Protein AF-A0A803LHI6-F1 (afdb_monomer)

Secondary structure (DSSP, 8-state):
--SSSTHHHHHHHHHHHHHHHHT--SSTTSSTTTTTSS----------PEEEEEEETTEEEEEEES-GGG--HHHHHHHHHHHHHHTT----SSEEEEEEETTEEEE--SHHHHHHHHHHSTT-SEEEEEEEE-SS--HHHHHHHHHHTT----------S----PPPP--------PPPPPP------------HHHHHHHHHHTT-----SS-HHHHHHHHHHHHHTTSSSSSS--S-TTSS-EEEE-TT-HHHHHHHHHHHHTT---EEEE--GGGTGGGSHHHHHH-TT--S-EEEETTEEE--HHHHHHHHHHHHHHHSSSS---PPPHHHHHHHHHHHHS-HHHHHHHTS-HHHHHHHHHHHHHHHHHHHHH-TTSHHHHHHHHHHHHHHHHHTT-HHHHHHHHHHHHHHHHHHHHHHTT-SBTTBSS--HHHHHHHHHHHHHHHTT-HHHHTTTSHHHHHHHHHHHTSHHHIIIIIHHHSHHHHHHHHHHHHHHHHHHHHTT--

Foldseek 3Di:
DVVVVVVPVVVVVVVVVVCVVPVDPPDPPPPVVVVVPDPPPPDPPQQLWAWEWEDDPNDTDTDIHRDLLLDFPLVSVLVSVVRCVVVVHDAEPAKWKWFDAPNDTDTDQASVSSNVVCVRVVPHSYTYIYIDHDPDHRLSRVLSVCVVVVDDDDDPDPPDPDDPDDDDDDDDDDDDDDDDDDDDDDDPPPDDDCDPVNVVVVVVVVVDDDDDPPPPPVVVVVVVCVVVVPPPVPDDDPDDPAAFKEKEAALLDLLRLLLLLLCVVLVHDHHYHYADVLLVSLLPPVNCVLPLLSDDIWIDGGPDIDGPSVVSSQVSLVVSQVVPPDDHSPGDDPLLVVLLVLLVVQDCLLVLVLLDPPVSVVLSLSLNLLVLSVSLVVCVVSVSSSVVNNVVSVVSVVCNVDVVSNVVSVVSLQVSLVVQLVCLVPALESRHPDDDSSRSSVLSVQLSCVLSVNCVPRQVVRVSSVVSNVVVCVDPSCCVRHVVCSDDDNVVVVVVVSVVSSVVCVVVVPD

Solvent-accessible surface area (backbone atoms only — not comparable to full-atom values): 30444 Å² total; per-residue (Å²): 121,77,80,71,60,67,66,61,61,57,54,57,54,50,51,52,53,51,43,70,74,64,74,66,91,79,75,75,85,72,64,67,66,62,70,75,67,61,83,75,70,79,66,77,73,74,63,74,55,29,35,38,34,40,34,40,98,94,42,75,46,82,45,78,42,63,45,77,94,71,64,45,55,47,59,53,53,46,51,49,50,55,48,28,59,74,71,71,47,85,75,64,96,22,58,41,46,27,34,76,55,96,93,34,82,43,69,55,70,39,49,62,43,47,55,45,50,48,69,75,42,76,86,53,52,62,46,63,31,42,50,44,74,52,98,62,64,48,70,50,55,51,50,35,52,37,57,74,69,70,52,68,80,77,73,79,76,78,76,73,98,78,78,94,71,83,86,78,87,75,89,79,83,88,84,90,78,88,80,81,84,82,89,74,87,77,83,80,79,77,75,83,76,77,47,73,68,56,52,52,50,50,49,58,74,68,70,75,73,92,77,75,96,76,56,69,66,61,49,50,50,54,49,50,49,64,62,57,80,73,66,78,92,64,88,90,75,95,87,68,93,71,77,68,34,34,37,39,27,33,79,86,38,52,53,21,37,25,50,49,32,50,32,50,72,62,68,54,78,62,48,81,42,82,42,50,65,83,70,38,50,32,62,39,67,80,52,22,71,78,34,60,82,46,65,64,28,37,41,31,53,70,90,47,76,39,61,51,64,69,61,45,49,56,50,51,48,52,54,47,33,68,68,44,87,84,61,75,76,76,66,83,49,74,62,30,51,52,46,37,51,59,59,63,69,61,64,61,62,56,50,54,54,72,75,43,64,61,74,60,50,53,52,44,50,55,52,41,47,48,29,39,47,44,44,27,65,76,35,69,93,46,26,71,44,33,50,54,47,45,50,53,53,52,53,50,59,55,47,71,69,38,66,64,56,39,49,52,43,47,53,50,50,52,53,53,50,53,52,48,32,57,48,37,71,80,26,81,25,77,69,34,82,55,89,49,70,26,42,37,55,46,51,38,53,56,52,49,35,49,75,71,71,37,37,69,74,71,32,65,71,31,66,44,45,39,52,46,50,60,56,54,60,69,36,68,41,39,38,71,53,45,49,68,52,76,47,72,66,55,38,54,53,54,50,51,54,49,49,52,50,49,49,52,28,59,76,67,71,58,92

Radius of gyration: 29.28 Å; Cα contacts (8 Å, |Δi|>4): 489; chains: 1; bounding box: 85×75×70 Å

Mean predicted aligned error: 16.7 Å

pLDDT: mean 74.46, std 26.51, range [23.97, 98.81]

Structure (mmCIF, N/CA/C/O backbone):
data_AF-A0A803LHI6-F1
#
_entry.id   AF-A0A803LHI6-F1
#
loop_
_atom_site.group_PDB
_atom_site.id
_atom_site.type_symbol
_atom_site.label_atom_id
_atom_site.label_alt_id
_atom_site.label_comp_id
_atom_site.label_asym_id
_atom_site.label_entity_id
_atom_site.label_seq_id
_atom_site.pdbx_PDB_ins_code
_atom_site.Cartn_x
_atom_site.Cartn_y
_atom_site.Cartn_z
_atom_site.occupancy
_atom_site.B_iso_or_equiv
_atom_site.auth_seq_id
_atom_site.auth_comp_id
_atom_site.auth_asym_id
_atom_site.auth_atom_id
_atom_site.pdbx_PDB_model_num
ATOM 1 N N . MET A 1 1 ? 45.187 -36.053 -1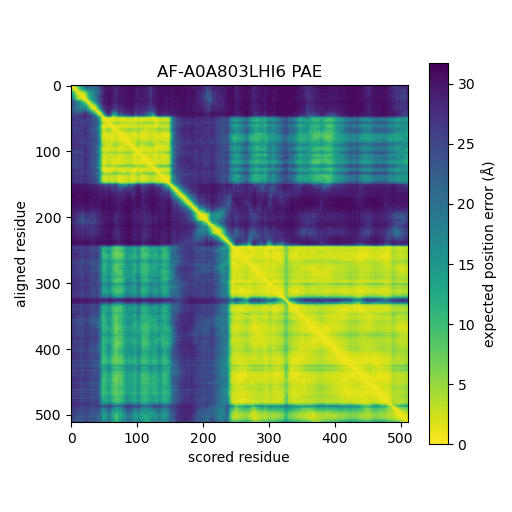5.911 1.00 39.62 1 MET A N 1
ATOM 2 C CA . MET A 1 1 ? 44.637 -35.302 -14.759 1.00 39.62 1 MET A CA 1
ATOM 3 C C . MET A 1 1 ? 43.227 -34.742 -14.982 1.00 39.62 1 MET A C 1
ATOM 5 O O . MET A 1 1 ? 42.543 -34.531 -13.998 1.00 39.62 1 MET A O 1
ATOM 9 N N . VAL A 1 2 ? 42.731 -34.606 -16.222 1.00 30.67 2 VAL A N 1
ATOM 10 C CA . VAL A 1 2 ? 41.298 -34.316 -16.493 1.00 30.67 2 VAL A CA 1
ATOM 11 C C . VAL A 1 2 ? 40.458 -35.594 -16.693 1.00 30.67 2 VAL A C 1
ATOM 13 O O . VAL A 1 2 ? 39.258 -35.588 -16.471 1.00 30.67 2 VAL A O 1
ATOM 16 N N . VAL A 1 3 ? 41.091 -36.744 -16.954 1.00 29.03 3 VAL A N 1
ATOM 17 C CA . VAL A 1 3 ? 40.412 -38.060 -17.019 1.00 29.03 3 VAL A CA 1
ATOM 18 C C . VAL A 1 3 ? 40.302 -38.750 -15.640 1.00 29.03 3 VAL A C 1
ATOM 20 O O . VAL A 1 3 ? 39.607 -39.743 -15.496 1.00 29.03 3 VAL A O 1
ATOM 23 N N . TRP A 1 4 ? 40.914 -38.192 -14.585 1.00 25.92 4 TRP A N 1
ATOM 24 C CA . TRP A 1 4 ? 40.839 -38.741 -13.215 1.00 25.92 4 TRP A CA 1
ATOM 25 C C . TRP A 1 4 ? 39.805 -38.028 -12.321 1.00 25.92 4 TRP A C 1
ATOM 27 O O . TRP A 1 4 ? 39.525 -38.489 -11.219 1.00 25.92 4 TRP A O 1
ATOM 37 N N . LEU A 1 5 ? 39.206 -36.923 -12.793 1.00 28.89 5 LEU A N 1
ATOM 38 C CA . LEU A 1 5 ? 38.162 -36.189 -12.062 1.00 28.89 5 LEU A CA 1
ATOM 39 C C . LEU A 1 5 ? 36.732 -36.598 -12.465 1.00 28.89 5 LEU A C 1
ATOM 41 O O . LEU A 1 5 ? 35.806 -36.403 -11.685 1.00 28.89 5 LEU A O 1
ATOM 45 N N . MET A 1 6 ? 36.543 -37.212 -13.640 1.00 28.36 6 MET A N 1
ATOM 46 C CA . MET A 1 6 ? 35.212 -37.613 -14.123 1.00 28.36 6 MET A CA 1
ATOM 47 C C . MET A 1 6 ? 34.702 -38.948 -13.558 1.00 28.36 6 MET A C 1
ATOM 49 O O . MET A 1 6 ? 33.508 -39.202 -13.624 1.00 28.36 6 MET A O 1
ATOM 53 N N . GLN A 1 7 ? 35.545 -39.764 -12.914 1.00 31.95 7 GLN A N 1
ATOM 54 C CA . GLN A 1 7 ? 35.117 -41.050 -12.336 1.00 31.95 7 GLN A CA 1
ATOM 55 C C . GLN A 1 7 ? 34.681 -40.996 -10.858 1.00 31.95 7 GLN A C 1
ATOM 57 O O . GLN A 1 7 ? 34.142 -41.977 -10.357 1.00 31.95 7 GLN A O 1
ATOM 62 N N . ARG A 1 8 ? 34.862 -39.877 -10.135 1.00 32.78 8 ARG A N 1
ATOM 63 C CA . ARG A 1 8 ? 34.423 -39.765 -8.720 1.00 32.78 8 ARG A CA 1
ATOM 64 C C . ARG A 1 8 ? 33.015 -39.194 -8.533 1.00 32.78 8 ARG A C 1
ATOM 66 O O . ARG A 1 8 ? 32.386 -39.461 -7.509 1.00 32.78 8 ARG A O 1
ATOM 73 N N . VAL A 1 9 ? 32.500 -38.449 -9.511 1.00 37.66 9 VAL A N 1
ATOM 74 C CA . VAL A 1 9 ? 31.160 -37.844 -9.416 1.00 37.66 9 VAL A CA 1
ATOM 75 C C . VAL A 1 9 ? 30.061 -38.885 -9.670 1.00 37.66 9 VAL A C 1
ATOM 77 O O . VAL A 1 9 ? 29.064 -38.893 -8.956 1.00 37.66 9 VAL A O 1
ATOM 80 N N . GLU A 1 10 ? 30.270 -39.842 -10.580 1.00 41.34 10 GLU A N 1
ATOM 81 C CA . GLU A 1 10 ? 29.257 -40.870 -10.884 1.00 41.34 10 GLU A CA 1
ATOM 82 C C . GLU A 1 10 ? 29.115 -41.941 -9.789 1.00 41.34 10 GLU A C 1
ATOM 84 O O . GLU A 1 10 ? 28.004 -42.381 -9.497 1.00 41.34 10 GLU A O 1
ATOM 89 N N . VAL A 1 11 ? 30.200 -42.307 -9.097 1.00 39.16 11 VAL A N 1
ATOM 90 C CA . VAL A 1 11 ? 30.155 -43.311 -8.011 1.00 39.16 11 VAL A CA 1
ATOM 91 C C . VAL A 1 11 ? 29.426 -42.776 -6.770 1.00 39.16 11 VAL A C 1
ATOM 93 O O . VAL A 1 11 ? 28.745 -43.528 -6.075 1.00 39.16 11 VAL A O 1
ATOM 96 N N . SER A 1 12 ? 29.500 -41.465 -6.527 1.00 40.72 12 SER A N 1
ATOM 97 C CA . SER A 1 12 ? 28.831 -40.809 -5.395 1.00 40.72 12 SER A CA 1
ATOM 98 C C . SER A 1 12 ? 27.310 -40.764 -5.580 1.00 40.72 12 SER A C 1
ATOM 100 O O . SER A 1 12 ? 26.561 -40.959 -4.627 1.00 40.72 12 SER A O 1
ATOM 102 N N . VAL A 1 13 ? 26.845 -40.574 -6.819 1.00 43.62 13 VAL A N 1
ATOM 103 C CA . VAL A 1 13 ? 25.414 -40.582 -7.159 1.00 43.62 13 VAL A CA 1
ATOM 104 C C . VAL A 1 13 ? 24.866 -42.014 -7.155 1.00 43.62 13 VAL A C 1
ATOM 106 O O . VAL A 1 13 ? 23.782 -42.248 -6.630 1.00 43.62 13 VAL A O 1
ATOM 109 N N . LEU A 1 14 ? 25.635 -42.996 -7.636 1.00 41.25 14 LEU A N 1
ATOM 110 C CA . LEU A 1 14 ? 25.228 -44.407 -7.626 1.00 41.25 14 LEU A CA 1
ATOM 111 C C . LEU A 1 14 ? 25.141 -45.008 -6.212 1.00 41.25 14 LEU A C 1
ATOM 113 O O . LEU A 1 14 ? 24.247 -45.809 -5.952 1.00 41.25 14 LEU A O 1
ATOM 117 N N . LEU A 1 15 ? 26.000 -44.592 -5.275 1.00 39.81 15 LEU A N 1
ATOM 118 C CA . LEU A 1 15 ? 25.918 -45.022 -3.871 1.00 39.81 15 LEU A CA 1
ATOM 119 C C . LEU A 1 15 ? 24.692 -44.449 -3.145 1.00 39.81 15 LEU A C 1
ATOM 121 O O . LEU A 1 15 ? 24.098 -45.143 -2.322 1.00 39.81 15 LEU A O 1
ATOM 125 N N . VAL A 1 16 ? 24.269 -43.226 -3.485 1.00 42.50 16 VAL A N 1
ATOM 126 C CA . VAL A 1 16 ? 23.025 -42.630 -2.966 1.00 42.50 16 VAL A CA 1
ATOM 127 C C . VAL A 1 16 ? 21.804 -43.376 -3.512 1.00 42.50 16 VAL A C 1
ATOM 129 O O . VAL A 1 16 ? 20.888 -43.679 -2.752 1.00 42.50 16 VAL A O 1
ATOM 132 N N . TRP A 1 17 ? 21.820 -43.773 -4.787 1.00 40.22 17 TRP A N 1
ATOM 133 C CA . TRP A 1 17 ? 20.760 -44.600 -5.377 1.00 40.22 17 TRP A CA 1
ATOM 134 C C . TRP A 1 17 ? 20.717 -46.025 -4.804 1.00 40.22 17 TRP A C 1
ATOM 136 O O . TRP A 1 17 ? 19.634 -46.554 -4.567 1.00 40.22 17 TRP A O 1
ATOM 146 N N . TRP A 1 18 ? 21.870 -46.633 -4.505 1.00 38.69 18 TRP A N 1
ATOM 147 C CA . TRP A 1 18 ? 21.933 -47.952 -3.863 1.00 38.69 18 TRP A CA 1
ATOM 148 C C . TRP A 1 18 ? 21.460 -47.920 -2.398 1.00 38.69 18 TRP A C 1
ATOM 150 O O . TRP A 1 18 ? 20.760 -48.833 -1.960 1.00 38.69 18 TRP A O 1
ATOM 160 N N . ALA A 1 19 ? 21.766 -46.852 -1.650 1.00 37.97 19 ALA A N 1
ATOM 161 C CA . ALA A 1 19 ? 21.324 -46.678 -0.263 1.00 37.97 19 ALA A CA 1
ATOM 162 C C . ALA A 1 19 ? 19.814 -46.393 -0.143 1.00 37.97 19 ALA A C 1
ATOM 164 O O . ALA A 1 19 ? 19.163 -46.915 0.762 1.00 37.97 19 ALA A O 1
ATOM 165 N N . VAL A 1 20 ? 19.241 -45.626 -1.080 1.00 46.03 20 VAL A N 1
ATOM 166 C CA . VAL A 1 20 ? 17.788 -45.377 -1.149 1.00 46.03 20 VAL A CA 1
ATOM 167 C C . VAL A 1 20 ? 17.028 -46.641 -1.574 1.00 46.03 20 VAL A C 1
ATOM 169 O O . VAL A 1 20 ? 15.947 -46.901 -1.060 1.00 46.03 20 VAL A O 1
ATOM 172 N N . ALA A 1 21 ? 17.612 -47.480 -2.436 1.00 37.84 21 ALA A N 1
ATOM 173 C CA . ALA A 1 21 ? 16.981 -48.720 -2.895 1.00 37.84 21 ALA A CA 1
ATOM 174 C C . ALA A 1 21 ? 17.047 -49.892 -1.892 1.00 37.84 21 ALA A C 1
ATOM 176 O O . ALA A 1 21 ? 16.302 -50.856 -2.049 1.00 37.84 21 ALA A O 1
ATOM 177 N N . THR A 1 22 ? 17.926 -49.851 -0.880 1.00 41.53 22 THR A N 1
ATOM 178 C CA . THR A 1 22 ? 18.160 -50.996 0.032 1.00 41.53 22 THR A CA 1
ATOM 179 C C . THR A 1 22 ? 17.766 -50.756 1.491 1.00 41.53 22 THR A C 1
ATOM 181 O O . THR A 1 22 ? 17.814 -51.693 2.284 1.00 41.53 22 THR A O 1
ATOM 184 N N . GLY A 1 23 ? 17.331 -49.547 1.863 1.00 39.09 23 GLY A N 1
ATOM 185 C CA . GLY A 1 23 ? 16.733 -49.292 3.180 1.00 39.09 23 GLY A CA 1
ATOM 186 C C . GLY A 1 23 ? 17.676 -49.496 4.375 1.00 39.09 23 GLY A C 1
ATOM 187 O O . GLY A 1 23 ? 17.216 -49.794 5.475 1.00 39.09 23 GLY A O 1
ATOM 188 N N . VAL A 1 24 ? 18.993 -49.339 4.195 1.00 37.25 24 VAL A N 1
ATOM 189 C CA . VAL A 1 24 ? 19.981 -49.475 5.281 1.00 37.25 24 VAL A CA 1
ATOM 190 C C . VAL A 1 24 ? 20.412 -48.088 5.774 1.00 37.25 24 VAL A C 1
ATOM 192 O O . VAL A 1 24 ? 21.355 -47.481 5.273 1.00 37.25 24 VAL A O 1
ATOM 195 N N . TRP A 1 25 ? 19.710 -47.573 6.785 1.00 41.06 25 TRP A N 1
ATOM 196 C CA . TRP A 1 25 ? 19.851 -46.209 7.327 1.00 41.06 25 TRP A CA 1
ATOM 197 C C . TRP A 1 25 ? 20.933 -46.071 8.419 1.00 41.06 25 TRP A C 1
ATOM 199 O O . TRP A 1 25 ? 20.755 -45.352 9.400 1.00 41.06 25 TRP A O 1
ATOM 209 N N . ALA A 1 26 ? 22.052 -46.793 8.299 1.00 36.25 26 ALA A N 1
ATOM 210 C CA . ALA A 1 26 ? 23.031 -46.891 9.387 1.00 36.25 26 ALA A CA 1
ATOM 211 C C . ALA A 1 26 ? 24.500 -46.899 8.931 1.00 36.25 26 ALA A C 1
ATOM 213 O O . ALA A 1 26 ? 25.269 -47.718 9.412 1.00 36.25 26 ALA A O 1
ATOM 214 N N . VAL A 1 27 ? 24.915 -45.989 8.036 1.00 39.59 27 VAL A N 1
ATOM 215 C CA . VAL A 1 27 ? 26.350 -45.622 7.866 1.00 39.59 27 VAL A CA 1
ATOM 216 C C . VAL A 1 27 ? 26.572 -44.118 7.562 1.00 39.59 27 VAL A C 1
ATOM 218 O O . VAL A 1 27 ? 27.699 -43.635 7.581 1.00 39.59 27 VAL A O 1
ATOM 221 N N . ALA A 1 28 ? 25.534 -43.300 7.354 1.00 31.38 28 ALA A N 1
ATOM 222 C CA . ALA A 1 28 ? 25.706 -41.925 6.854 1.00 31.38 28 ALA A CA 1
ATOM 223 C C . ALA A 1 28 ? 25.790 -40.807 7.921 1.00 31.38 28 ALA A C 1
ATOM 225 O O . ALA A 1 28 ? 25.551 -39.647 7.600 1.00 31.38 28 ALA A O 1
ATOM 226 N N . THR A 1 29 ? 26.167 -41.093 9.172 1.00 40.56 29 THR A N 1
ATOM 227 C CA . THR A 1 29 ? 26.456 -40.033 10.170 1.00 40.56 29 THR A CA 1
ATOM 228 C C . THR A 1 29 ? 27.917 -39.560 10.171 1.00 40.56 29 THR A C 1
ATOM 230 O O . THR A 1 29 ? 28.268 -38.675 10.944 1.00 40.56 29 THR A O 1
ATOM 233 N N . GLY A 1 30 ? 28.767 -40.075 9.275 1.00 36.16 30 GLY A N 1
ATOM 234 C CA . GLY A 1 30 ? 30.182 -39.681 9.179 1.00 36.16 30 GLY A CA 1
ATOM 235 C C . GLY A 1 30 ? 30.541 -38.675 8.078 1.00 36.16 30 GLY A C 1
ATOM 236 O O . GLY A 1 30 ? 31.597 -38.067 8.158 1.00 36.16 30 GLY A O 1
ATOM 237 N N . VAL A 1 31 ? 29.691 -38.470 7.062 1.00 33.03 31 VAL A N 1
ATOM 238 C CA . VAL A 1 31 ? 30.043 -37.653 5.870 1.00 33.03 31 VAL A CA 1
ATOM 239 C C . VAL A 1 31 ? 29.298 -36.306 5.823 1.00 33.03 31 VAL A C 1
ATOM 241 O O . VAL A 1 31 ? 29.710 -35.384 5.126 1.00 33.03 31 VAL A O 1
ATOM 244 N N . CYS A 1 32 ? 28.259 -36.118 6.646 1.00 31.75 32 CYS A N 1
ATOM 245 C CA . CYS A 1 32 ? 27.565 -34.827 6.783 1.00 31.75 32 CYS A CA 1
ATOM 246 C C . CYS A 1 32 ? 28.287 -33.806 7.682 1.00 31.75 32 CYS A C 1
ATOM 248 O O . CYS A 1 32 ? 27.874 -32.649 7.722 1.00 31.75 32 CYS A O 1
ATOM 250 N N . ALA A 1 33 ? 29.355 -34.193 8.386 1.00 32.00 33 ALA A N 1
ATOM 251 C CA . ALA A 1 33 ? 30.109 -33.278 9.246 1.00 32.00 33 ALA A CA 1
ATOM 252 C C . ALA A 1 33 ? 31.208 -32.496 8.495 1.00 32.00 33 ALA A C 1
ATOM 254 O O . ALA A 1 33 ? 31.538 -31.385 8.906 1.00 32.00 33 ALA A O 1
ATOM 255 N N . ASP A 1 34 ? 31.702 -33.011 7.363 1.00 30.20 34 ASP A N 1
ATOM 256 C CA . 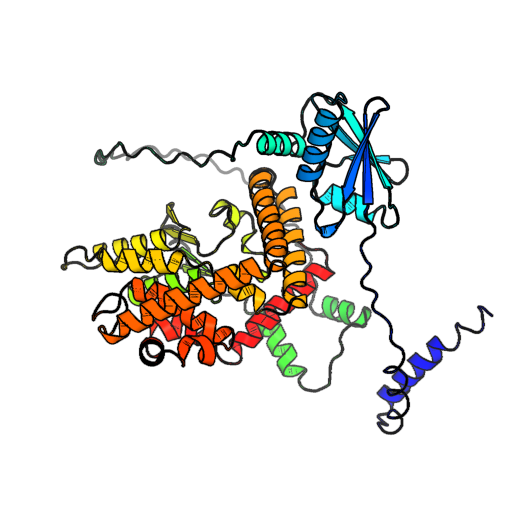ASP A 1 34 ? 32.763 -32.351 6.586 1.00 30.20 34 ASP A CA 1
ATOM 257 C C . ASP A 1 34 ? 32.224 -31.412 5.489 1.00 30.20 34 ASP A C 1
ATOM 259 O O . ASP A 1 34 ? 32.892 -30.450 5.122 1.00 30.20 34 ASP A O 1
ATOM 263 N N . LEU A 1 35 ? 30.965 -31.571 5.056 1.00 32.56 35 LEU A N 1
ATOM 264 C CA . LEU A 1 35 ? 30.288 -30.618 4.152 1.00 32.56 35 LEU A CA 1
ATOM 265 C C . LEU A 1 35 ? 29.699 -29.385 4.865 1.00 32.56 35 LEU A C 1
ATOM 267 O O . LEU A 1 35 ? 29.277 -28.437 4.208 1.00 32.56 35 LEU A O 1
ATOM 271 N N . LEU A 1 36 ? 29.699 -29.367 6.202 1.00 34.16 36 LEU A N 1
ATOM 272 C CA . LEU A 1 36 ? 29.339 -28.197 7.016 1.00 34.16 36 LEU A CA 1
ATOM 273 C C . LEU A 1 36 ? 30.567 -27.405 7.500 1.00 34.16 36 LEU A C 1
ATOM 275 O O . LEU A 1 36 ? 30.417 -26.454 8.269 1.00 34.16 36 LEU A O 1
ATOM 279 N N . ARG A 1 37 ? 31.779 -27.768 7.047 1.00 33.47 37 ARG A N 1
ATOM 280 C CA . ARG A 1 37 ? 33.037 -27.106 7.434 1.00 33.47 37 ARG A CA 1
ATOM 281 C C . ARG A 1 37 ? 33.848 -26.508 6.289 1.00 33.47 37 ARG A C 1
ATOM 283 O O . ARG A 1 37 ? 34.867 -25.876 6.554 1.00 33.47 37 ARG A O 1
ATOM 290 N N . GLU A 1 38 ? 33.364 -26.596 5.057 1.00 30.41 38 GLU A N 1
ATOM 291 C CA . GLU A 1 38 ? 33.841 -25.747 3.971 1.00 30.41 38 GLU A CA 1
ATOM 292 C C . GLU A 1 38 ? 32.860 -24.595 3.794 1.00 30.41 38 GLU A C 1
ATOM 294 O O . GLU A 1 38 ? 31.761 -24.739 3.259 1.00 30.41 38 GLU A O 1
ATOM 299 N N . GLY A 1 39 ? 33.259 -23.432 4.307 1.00 35.25 39 GLY A N 1
ATOM 300 C CA . GLY A 1 39 ? 32.617 -22.171 3.995 1.00 35.25 39 GLY A CA 1
ATOM 301 C C . GLY A 1 39 ? 32.686 -21.930 2.494 1.00 35.25 39 GLY A C 1
ATOM 302 O O . GLY A 1 39 ? 33.618 -21.300 2.004 1.00 35.25 39 GLY A O 1
ATOM 303 N N . VAL A 1 40 ? 31.664 -22.382 1.771 1.00 26.67 40 VAL A N 1
ATOM 304 C CA . VAL A 1 40 ? 31.282 -21.729 0.529 1.00 26.67 40 VAL A CA 1
ATOM 305 C C . VAL A 1 40 ? 30.725 -20.388 0.965 1.00 26.67 40 VAL A C 1
ATOM 307 O O . VAL A 1 40 ? 29.556 -20.245 1.328 1.00 26.67 40 VAL A O 1
ATOM 310 N N . SER A 1 41 ? 31.611 -19.398 0.988 1.00 26.30 41 SER A N 1
ATOM 311 C CA . SER A 1 41 ? 31.221 -18.018 0.800 1.00 26.30 41 SER A CA 1
ATOM 312 C C . SER A 1 41 ? 30.324 -17.993 -0.434 1.00 26.30 41 SER A C 1
ATOM 314 O O . SER A 1 41 ? 30.782 -18.028 -1.574 1.00 26.30 41 SER A O 1
ATOM 316 N N . VAL A 1 42 ? 29.009 -17.952 -0.216 1.00 30.66 42 VAL A N 1
ATOM 317 C CA . VAL A 1 42 ? 28.106 -17.377 -1.204 1.00 30.66 42 VAL A CA 1
ATOM 318 C C . VAL A 1 42 ? 28.505 -15.915 -1.221 1.00 30.66 42 VAL A C 1
ATOM 320 O O . VAL A 1 42 ? 28.028 -15.110 -0.423 1.00 30.66 42 VAL A O 1
ATOM 323 N N . GLY A 1 43 ? 29.517 -15.625 -2.038 1.00 24.02 43 GLY A N 1
ATOM 324 C CA . GLY A 1 43 ? 29.983 -14.286 -2.282 1.00 24.02 43 GLY A CA 1
ATOM 325 C C . GLY A 1 43 ? 28.761 -13.478 -2.658 1.00 24.02 43 GLY A C 1
ATOM 326 O O . GLY A 1 43 ? 28.100 -13.750 -3.660 1.00 24.02 43 GLY A O 1
ATOM 327 N N . VAL A 1 44 ? 28.451 -12.495 -1.823 1.00 29.73 44 VAL A N 1
ATOM 328 C CA . VAL A 1 44 ? 27.802 -11.284 -2.286 1.00 29.73 44 VAL A CA 1
ATOM 329 C C . VAL A 1 44 ? 28.665 -10.822 -3.454 1.00 29.73 44 VAL A C 1
ATOM 331 O O . VAL A 1 44 ? 29.769 -10.321 -3.248 1.00 29.73 44 VAL A O 1
ATOM 334 N N . VAL A 1 45 ? 28.227 -11.091 -4.685 1.00 30.33 45 VAL A N 1
ATOM 335 C CA . VAL A 1 45 ? 28.827 -10.458 -5.852 1.00 30.33 45 VAL A CA 1
ATOM 336 C C . VAL A 1 45 ? 28.478 -8.989 -5.680 1.00 30.33 45 VAL A C 1
ATOM 338 O O . VAL A 1 45 ? 27.340 -8.585 -5.912 1.00 30.33 45 VAL A O 1
ATOM 341 N N . MET A 1 46 ? 29.429 -8.210 -5.162 1.00 29.88 46 MET A N 1
ATOM 342 C CA . MET A 1 46 ? 29.425 -6.765 -5.336 1.00 29.88 46 MET A CA 1
ATOM 343 C C . MET A 1 46 ? 29.268 -6.544 -6.838 1.00 29.88 46 MET A C 1
ATOM 345 O O . MET A 1 46 ? 30.126 -6.980 -7.604 1.00 29.88 46 MET A O 1
ATOM 349 N N . GLY A 1 47 ? 28.120 -6.008 -7.256 1.00 44.69 47 GLY A N 1
ATOM 350 C CA . GLY A 1 47 ? 27.819 -5.797 -8.665 1.00 44.69 47 GLY A CA 1
ATOM 351 C C . GLY A 1 47 ? 28.922 -4.950 -9.285 1.00 44.69 47 GLY A C 1
ATOM 352 O O . GLY A 1 47 ? 29.175 -3.836 -8.839 1.00 44.69 47 GLY A O 1
ATOM 353 N N . ASP A 1 48 ? 29.621 -5.499 -10.273 1.00 60.25 48 ASP A N 1
ATOM 354 C CA . ASP A 1 48 ? 30.523 -4.711 -11.098 1.00 60.25 48 ASP A CA 1
ATOM 355 C C . ASP A 1 48 ? 29.673 -3.687 -11.864 1.00 60.25 48 ASP A C 1
ATOM 357 O O . ASP A 1 48 ? 28.837 -4.069 -12.684 1.00 60.25 48 ASP A O 1
ATOM 361 N N . ASN A 1 49 ? 29.877 -2.396 -11.594 1.00 81.38 49 ASN A N 1
ATOM 362 C CA . ASN A 1 49 ? 29.202 -1.311 -12.307 1.00 81.38 49 ASN A CA 1
ATOM 363 C C . ASN A 1 49 ? 29.368 -1.482 -13.828 1.00 81.38 49 ASN A C 1
ATOM 365 O O . ASN A 1 49 ? 30.496 -1.595 -14.322 1.00 81.38 49 ASN A O 1
ATOM 369 N N . ILE A 1 50 ? 28.263 -1.444 -14.577 1.00 91.69 50 ILE A N 1
ATOM 370 C CA . ILE A 1 50 ? 28.283 -1.474 -16.044 1.00 91.69 50 ILE A CA 1
ATOM 371 C C . ILE A 1 50 ? 28.296 -0.045 -16.577 1.00 91.69 50 ILE A C 1
ATOM 373 O O . ILE A 1 50 ? 27.465 0.780 -16.208 1.00 91.69 50 ILE A O 1
ATOM 377 N N . LYS A 1 51 ? 29.215 0.254 -17.491 1.00 93.94 51 LYS A N 1
ATOM 378 C CA . LYS A 1 51 ? 29.260 1.527 -18.214 1.00 93.94 51 LYS A CA 1
ATOM 379 C C . LYS A 1 51 ? 28.520 1.403 -19.541 1.00 93.94 51 LYS A C 1
ATOM 381 O O . LYS A 1 51 ? 28.882 0.585 -20.383 1.00 93.94 51 LYS A O 1
ATOM 386 N N . LEU A 1 52 ? 27.501 2.227 -19.738 1.00 96.75 52 LEU A N 1
ATOM 387 C CA . LEU A 1 52 ? 26.827 2.406 -21.017 1.00 96.75 52 LEU A CA 1
ATOM 388 C C . LEU A 1 52 ? 27.429 3.625 -21.720 1.00 96.75 52 LEU A C 1
ATOM 390 O O . LEU A 1 52 ? 27.346 4.740 -21.207 1.00 96.75 52 LEU A O 1
ATOM 394 N N . GLN A 1 53 ? 28.051 3.405 -22.875 1.00 96.69 53 GLN A N 1
ATOM 395 C CA . GLN A 1 53 ? 28.697 4.441 -23.680 1.00 96.69 53 GLN A CA 1
ATOM 396 C C . GLN A 1 53 ? 27.772 4.855 -24.824 1.00 96.69 53 GLN A C 1
ATOM 398 O O . GLN A 1 53 ? 27.682 4.155 -25.833 1.00 96.69 53 GLN A O 1
ATOM 403 N N . PHE A 1 54 ? 27.062 5.970 -24.660 1.00 97.50 54 PHE A N 1
ATOM 404 C CA . PHE A 1 54 ? 26.175 6.521 -25.683 1.00 97.50 54 PHE A CA 1
ATOM 405 C C . PHE A 1 54 ? 26.988 7.304 -26.714 1.00 97.50 54 PHE A C 1
ATOM 407 O O . PHE A 1 54 ? 27.544 8.350 -26.387 1.00 97.50 54 PHE A O 1
ATOM 414 N N . GLN A 1 55 ? 27.045 6.806 -27.948 1.00 95.69 55 GLN A N 1
ATOM 415 C CA . GLN A 1 55 ? 27.890 7.351 -29.010 1.00 95.69 55 GLN A CA 1
ATOM 416 C C . GLN A 1 55 ? 27.063 8.129 -30.035 1.00 95.69 55 GLN A C 1
ATOM 418 O O . GLN A 1 55 ? 26.176 7.559 -30.674 1.00 95.69 55 GLN A O 1
ATOM 423 N N . TYR A 1 56 ? 27.387 9.406 -30.237 1.00 94.75 56 TYR A N 1
ATOM 424 C CA . TYR A 1 56 ? 26.788 10.263 -31.264 1.00 94.75 56 TYR A CA 1
ATOM 425 C C . TYR A 1 56 ? 27.849 11.163 -31.901 1.00 94.75 56 TYR A C 1
ATOM 427 O O . TYR A 1 56 ? 28.584 11.844 -31.195 1.00 94.75 56 TYR A O 1
ATOM 435 N N . LEU A 1 57 ? 27.948 11.167 -33.237 1.00 89.19 57 LEU A N 1
ATOM 436 C CA . LEU A 1 57 ? 28.901 11.997 -34.001 1.00 89.19 57 LEU A CA 1
ATOM 437 C C . LEU A 1 57 ? 30.355 11.956 -33.468 1.00 89.19 57 LEU A C 1
ATOM 439 O O . LEU A 1 57 ? 31.056 12.965 -33.441 1.00 89.19 57 LEU A O 1
ATOM 443 N N . GLY A 1 58 ? 30.815 10.778 -33.030 1.00 86.38 58 GLY A N 1
ATOM 444 C CA . GLY A 1 58 ? 32.169 10.587 -32.489 1.00 86.38 58 GLY A CA 1
ATOM 445 C C . GLY A 1 58 ? 32.384 11.147 -31.076 1.00 86.38 58 GLY A C 1
ATOM 446 O O . GLY A 1 58 ? 33.526 11.251 -30.632 1.00 86.38 58 GLY A O 1
ATOM 447 N N . LYS A 1 59 ? 31.309 11.524 -30.378 1.00 91.62 59 LYS A N 1
ATOM 448 C CA . LYS A 1 59 ? 31.296 11.880 -28.957 1.00 91.62 59 LYS A CA 1
ATOM 449 C C . LYS A 1 59 ? 30.640 10.764 -28.156 1.00 91.62 59 LYS A C 1
ATOM 451 O O . LYS A 1 59 ? 29.610 10.235 -28.573 1.00 91.62 59 LYS A O 1
ATOM 456 N N . ASP A 1 60 ? 31.214 10.479 -26.993 1.00 93.00 60 ASP A N 1
ATOM 457 C CA . ASP A 1 60 ? 30.729 9.455 -26.075 1.00 93.00 60 ASP A CA 1
ATOM 458 C C . ASP A 1 60 ? 30.219 10.110 -24.788 1.00 93.00 60 ASP A C 1
ATOM 460 O O . ASP A 1 60 ? 30.893 10.961 -24.204 1.00 93.00 60 ASP A O 1
ATOM 464 N N . VAL A 1 61 ? 29.039 9.693 -24.336 1.00 96.12 61 VAL A N 1
ATOM 465 C CA . VAL A 1 61 ? 28.472 10.050 -23.031 1.00 96.12 61 VAL A CA 1
ATOM 466 C C . VAL A 1 61 ? 28.352 8.784 -22.194 1.00 96.12 61 VAL A C 1
ATOM 468 O O . VAL A 1 61 ? 27.645 7.846 -22.567 1.00 96.12 61 VAL A O 1
ATOM 471 N N . THR A 1 62 ? 29.029 8.751 -21.045 1.00 95.94 62 THR A N 1
ATOM 472 C CA . THR A 1 62 ? 29.030 7.580 -20.161 1.00 95.94 62 THR A CA 1
ATOM 473 C C . THR A 1 62 ? 27.925 7.662 -19.107 1.00 95.94 62 THR A C 1
ATOM 475 O O . THR A 1 62 ? 27.918 8.547 -18.246 1.00 95.94 62 THR A O 1
ATOM 478 N N . VAL A 1 63 ? 27.040 6.670 -19.098 1.00 94.94 63 VAL A N 1
ATOM 479 C CA . VAL A 1 63 ? 26.050 6.420 -18.039 1.00 94.94 63 VAL A CA 1
ATOM 480 C C . VAL A 1 63 ? 26.460 5.170 -17.262 1.00 94.94 63 VAL A C 1
ATOM 482 O O . VAL A 1 63 ? 26.897 4.189 -17.860 1.00 94.94 63 VAL A O 1
ATOM 485 N N . VAL A 1 64 ? 26.378 5.202 -15.930 1.00 92.94 64 VAL A N 1
ATOM 486 C CA . VAL A 1 64 ? 26.840 4.097 -15.076 1.00 92.94 64 VAL A CA 1
ATOM 487 C C . VAL A 1 64 ? 25.637 3.394 -14.466 1.00 92.94 64 VAL A C 1
ATOM 489 O O . VAL A 1 64 ? 24.832 4.014 -13.785 1.00 92.94 64 VAL A O 1
ATOM 492 N N . VAL A 1 65 ? 25.538 2.090 -14.697 1.00 90.00 65 VAL A N 1
ATOM 493 C CA . VAL A 1 65 ? 24.507 1.216 -14.143 1.00 90.00 65 VAL A CA 1
ATOM 494 C C . VAL A 1 65 ? 25.115 0.424 -12.994 1.00 90.00 65 VAL A C 1
ATOM 496 O O . VAL A 1 65 ? 25.894 -0.503 -13.211 1.00 90.00 65 VAL A O 1
ATOM 499 N N . GLU A 1 66 ? 24.762 0.806 -11.770 1.00 83.56 66 GLU A N 1
ATOM 500 C CA . GLU A 1 66 ? 25.230 0.140 -10.546 1.00 83.56 66 GLU A CA 1
ATOM 501 C C . GLU A 1 66 ? 24.484 -1.175 -10.282 1.00 83.56 66 GLU A C 1
ATOM 503 O O . GLU A 1 66 ? 25.066 -2.157 -9.827 1.00 83.56 66 GLU A O 1
ATOM 508 N N . ASP A 1 67 ? 23.188 -1.212 -10.601 1.00 80.62 67 ASP A N 1
ATOM 509 C CA . ASP A 1 67 ? 22.331 -2.381 -10.418 1.00 80.62 67 ASP A CA 1
ATOM 510 C C . ASP A 1 67 ? 21.496 -2.613 -11.682 1.00 80.62 67 ASP A C 1
ATOM 512 O O . ASP A 1 67 ? 20.567 -1.863 -11.991 1.00 80.62 67 ASP A O 1
ATOM 516 N N . ILE A 1 68 ? 21.828 -3.679 -12.414 1.00 80.69 68 ILE A N 1
ATOM 517 C CA . ILE A 1 68 ? 21.133 -4.088 -13.643 1.00 80.69 68 ILE A CA 1
ATOM 518 C C . ILE A 1 68 ? 19.646 -4.327 -13.382 1.00 80.69 68 ILE A C 1
ATOM 520 O O . ILE A 1 68 ? 18.817 -3.978 -14.217 1.00 80.69 68 ILE A O 1
ATOM 524 N N . ASP A 1 69 ? 19.285 -4.896 -12.227 1.00 67.44 69 ASP A N 1
ATOM 525 C CA . ASP A 1 69 ? 17.880 -5.142 -11.901 1.00 67.44 69 ASP A CA 1
ATOM 526 C C . ASP A 1 69 ? 17.122 -3.826 -11.635 1.00 67.44 69 ASP A C 1
ATOM 528 O O . ASP A 1 69 ? 15.888 -3.848 -11.572 1.00 67.44 69 ASP A O 1
ATOM 532 N N . LYS A 1 70 ? 17.832 -2.704 -11.434 1.00 72.69 70 LYS A N 1
ATOM 533 C CA . LYS A 1 70 ? 17.261 -1.360 -11.251 1.00 72.69 70 LYS A CA 1
ATOM 534 C C . LYS A 1 70 ? 17.301 -0.486 -12.499 1.00 72.69 70 LYS A C 1
ATOM 536 O O . LYS A 1 70 ? 16.666 0.565 -12.513 1.00 72.69 70 LYS A O 1
ATOM 541 N N . ALA A 1 71 ? 18.018 -0.912 -13.535 1.00 82.88 71 ALA A N 1
ATOM 542 C CA . ALA A 1 71 ? 18.160 -0.153 -14.763 1.00 82.88 71 ALA A CA 1
ATOM 543 C C . ALA A 1 71 ? 16.808 0.004 -15.477 1.00 82.88 71 ALA A C 1
ATOM 545 O O . ALA A 1 71 ? 16.077 -0.967 -15.681 1.00 82.88 71 ALA A O 1
ATOM 546 N N . ASN A 1 72 ? 16.498 1.232 -15.884 1.00 84.25 72 ASN A N 1
ATOM 547 C CA . ASN A 1 72 ? 15.306 1.577 -16.648 1.00 84.25 72 ASN A CA 1
ATOM 548 C C . ASN A 1 72 ? 15.712 2.424 -17.860 1.00 84.25 72 ASN A C 1
ATOM 550 O O . ASN A 1 72 ? 16.456 3.390 -17.729 1.00 84.25 72 ASN A O 1
ATOM 554 N N . LEU A 1 73 ? 15.229 2.068 -19.049 1.00 89.25 73 LEU A N 1
ATOM 555 C CA . LEU A 1 73 ? 15.635 2.684 -20.309 1.00 89.25 73 LEU A CA 1
ATOM 556 C C . LEU A 1 73 ? 15.250 4.165 -20.378 1.00 89.25 73 LEU A C 1
ATOM 558 O O . LEU A 1 73 ? 16.038 4.962 -20.876 1.00 89.25 73 LEU A O 1
ATOM 562 N N . ILE A 1 74 ? 14.075 4.540 -19.865 1.00 87.88 74 ILE A N 1
ATOM 563 C CA . ILE A 1 74 ? 13.636 5.939 -19.811 1.00 87.88 74 ILE A CA 1
ATOM 564 C C . ILE A 1 74 ? 14.600 6.757 -18.951 1.00 87.88 74 ILE A C 1
ATOM 566 O O . ILE A 1 74 ? 15.060 7.800 -19.411 1.00 87.88 74 ILE A O 1
ATOM 570 N N . ASP A 1 75 ? 14.933 6.275 -17.750 1.00 86.62 75 ASP A N 1
ATOM 571 C CA . ASP A 1 75 ? 15.841 6.974 -16.833 1.00 86.62 75 ASP A CA 1
ATOM 572 C C . ASP A 1 75 ? 17.264 7.063 -17.415 1.00 86.62 75 ASP A C 1
ATOM 574 O O . ASP A 1 75 ? 17.885 8.119 -17.349 1.00 86.62 75 ASP A O 1
ATOM 578 N N . LEU A 1 76 ? 17.753 6.009 -18.082 1.00 92.88 76 LEU A N 1
ATOM 579 C CA . LEU A 1 76 ? 19.059 6.025 -18.756 1.00 92.88 76 LEU A CA 1
ATOM 580 C C . LEU A 1 76 ? 19.109 7.026 -19.920 1.00 92.88 76 LEU A C 1
ATOM 582 O O . LEU A 1 76 ? 20.133 7.676 -20.125 1.00 92.88 76 LEU A O 1
ATOM 586 N N . ILE A 1 77 ? 18.017 7.161 -20.681 1.00 94.62 77 ILE A N 1
ATOM 587 C CA . ILE A 1 77 ? 17.896 8.161 -21.753 1.00 94.62 77 ILE A CA 1
ATOM 588 C C . ILE A 1 77 ? 17.883 9.579 -21.167 1.00 94.62 77 ILE A C 1
ATOM 590 O O . ILE A 1 77 ? 18.544 10.467 -21.706 1.00 94.62 77 ILE A O 1
ATOM 594 N N . ILE A 1 78 ? 17.156 9.791 -20.065 1.00 91.31 78 ILE A N 1
ATOM 595 C CA . ILE A 1 78 ? 17.122 11.079 -19.359 1.00 91.31 78 ILE A CA 1
ATOM 596 C C . ILE A 1 78 ? 18.520 11.430 -18.838 1.00 91.31 78 ILE A C 1
ATOM 598 O O . ILE A 1 78 ? 19.017 12.516 -19.126 1.00 91.31 78 ILE A O 1
ATOM 602 N N . GLU A 1 79 ? 19.200 10.499 -18.164 1.00 93.44 79 GLU A N 1
ATOM 603 C CA . GLU A 1 79 ? 20.556 10.710 -17.649 1.00 93.44 79 GLU A CA 1
ATOM 604 C C . GLU A 1 79 ? 21.558 10.999 -18.777 1.00 93.44 79 GLU A C 1
ATOM 606 O O . GLU A 1 79 ? 22.412 11.881 -18.642 1.00 93.44 79 GLU A O 1
ATOM 611 N N . TYR A 1 80 ? 21.440 10.297 -19.910 1.00 95.81 80 TYR A N 1
ATOM 612 C CA . TYR A 1 80 ? 22.215 10.578 -21.118 1.00 95.81 80 TYR A CA 1
ATOM 613 C C . TYR A 1 80 ? 22.027 12.028 -21.583 1.00 95.81 80 TYR A C 1
ATOM 615 O O . TYR A 1 80 ? 23.019 12.724 -21.796 1.00 95.81 80 TYR A O 1
ATOM 623 N N . TRP A 1 81 ? 20.787 12.508 -21.707 1.00 95.12 81 TRP A N 1
ATOM 624 C CA . TRP A 1 81 ? 20.517 13.883 -22.136 1.00 95.12 81 TRP A CA 1
ATOM 625 C C . TRP A 1 81 ? 21.000 14.927 -21.129 1.00 95.12 81 TRP A C 1
ATOM 627 O O . TRP A 1 81 ? 21.591 15.928 -21.530 1.00 95.12 81 TRP A O 1
ATOM 637 N N . GLU A 1 82 ? 20.806 14.698 -19.831 1.00 93.38 82 GLU A N 1
ATOM 638 C CA . GLU A 1 82 ? 21.298 15.597 -18.784 1.00 93.38 82 GLU A CA 1
ATOM 639 C C . GLU A 1 82 ? 22.828 15.689 -18.786 1.00 93.38 82 GLU A C 1
ATOM 641 O O . GLU A 1 82 ? 23.395 16.769 -18.615 1.00 93.38 82 GLU A O 1
ATOM 646 N N . LYS A 1 83 ? 23.526 14.565 -18.990 1.00 95.31 83 LYS A N 1
ATOM 647 C CA . LYS A 1 83 ? 24.988 14.542 -19.140 1.00 95.31 83 LYS A CA 1
ATOM 648 C C . LYS A 1 83 ? 25.438 15.219 -20.428 1.00 95.31 83 LYS A C 1
ATOM 650 O O . LYS A 1 83 ? 26.287 16.098 -20.364 1.00 95.31 83 LYS A O 1
ATOM 655 N N . ALA A 1 84 ? 24.819 14.897 -21.562 1.00 93.94 84 ALA A N 1
ATOM 656 C CA . ALA A 1 84 ? 25.134 15.532 -22.838 1.00 93.94 84 ALA A CA 1
ATOM 657 C C . ALA A 1 84 ? 24.952 17.057 -22.770 1.00 93.94 84 ALA A C 1
ATOM 659 O O . ALA A 1 84 ? 25.822 17.801 -23.214 1.00 93.94 84 ALA A O 1
ATOM 660 N N . SER A 1 85 ? 23.872 17.531 -22.139 1.00 92.75 85 SER A N 1
ATOM 661 C CA . SER A 1 85 ? 23.634 18.960 -21.929 1.00 92.75 85 SER A CA 1
ATOM 662 C C . SER A 1 85 ? 24.675 19.599 -21.009 1.00 92.75 85 SER A C 1
ATOM 664 O O . SER A 1 85 ? 25.099 20.719 -21.283 1.00 92.75 85 SER A O 1
ATOM 666 N N . ARG A 1 86 ? 25.085 18.922 -19.926 1.00 93.50 86 ARG A N 1
ATOM 667 C CA . ARG A 1 86 ? 26.148 19.410 -19.028 1.00 93.50 86 ARG A CA 1
ATOM 668 C C . ARG A 1 86 ? 27.496 19.517 -19.734 1.00 93.50 86 ARG A C 1
ATOM 670 O O . ARG A 1 86 ? 28.209 20.493 -19.521 1.00 93.50 86 ARG A O 1
ATOM 677 N N . ASP A 1 87 ? 27.802 18.555 -20.595 1.00 93.00 87 ASP A N 1
ATOM 678 C CA . ASP A 1 87 ? 29.071 18.470 -21.322 1.00 93.00 87 ASP A CA 1
ATOM 679 C C . ASP A 1 87 ? 29.046 19.243 -22.655 1.00 93.00 87 ASP A C 1
ATOM 681 O O . ASP A 1 87 ? 30.012 19.208 -23.420 1.00 93.00 87 ASP A O 1
ATOM 685 N N . ASN A 1 88 ? 27.950 19.961 -22.936 1.00 92.25 88 ASN A N 1
ATOM 686 C CA . ASN A 1 88 ? 27.721 20.721 -24.166 1.00 92.25 88 ASN A CA 1
ATOM 687 C C . ASN A 1 88 ? 27.910 19.870 -25.442 1.00 92.25 88 ASN A C 1
ATOM 689 O O . ASN A 1 88 ? 28.472 20.320 -26.445 1.00 92.25 88 ASN A O 1
ATOM 693 N N . ILE A 1 89 ? 27.463 18.613 -25.379 1.00 92.19 89 ILE A N 1
ATOM 694 C CA . ILE A 1 89 ? 27.461 17.646 -26.477 1.00 92.19 89 ILE A CA 1
ATOM 695 C C . ILE A 1 89 ? 26.117 17.743 -27.203 1.00 92.19 89 ILE A C 1
ATOM 697 O O . ILE A 1 89 ? 25.052 17.630 -26.596 1.00 92.19 89 ILE A O 1
ATOM 701 N N . GLU A 1 90 ? 26.169 17.937 -28.520 1.00 91.44 90 GLU A N 1
ATOM 702 C CA . GLU A 1 90 ? 24.978 17.960 -29.369 1.00 91.44 90 GLU A CA 1
ATOM 703 C C . GLU A 1 90 ? 24.275 16.597 -29.351 1.00 91.44 90 GLU A C 1
ATOM 705 O O . GLU A 1 90 ? 24.921 15.550 -29.386 1.00 91.44 90 GLU A O 1
ATOM 710 N N . THR A 1 91 ? 22.943 16.603 -29.312 1.00 91.69 91 THR A N 1
ATOM 711 C CA . THR A 1 91 ? 22.123 15.385 -29.371 1.00 91.69 91 THR A CA 1
ATOM 712 C C . THR A 1 91 ? 21.095 15.515 -30.493 1.00 91.69 91 THR A C 1
ATOM 714 O O . THR A 1 91 ? 20.649 16.629 -30.779 1.00 91.69 91 THR A O 1
ATOM 717 N N . PRO A 1 92 ? 20.723 14.415 -31.172 1.00 93.38 92 PRO A N 1
ATOM 718 C CA . PRO A 1 92 ? 19.772 14.486 -32.274 1.00 93.38 92 PRO A CA 1
ATOM 719 C C . PRO A 1 92 ? 18.364 14.823 -31.767 1.00 93.38 92 PRO A C 1
ATOM 721 O O . PRO A 1 92 ? 17.966 14.417 -30.673 1.00 93.38 92 PRO A O 1
ATOM 724 N N . GLU A 1 93 ? 17.580 15.514 -32.598 1.00 89.12 93 GLU A N 1
ATOM 725 C CA . GLU A 1 93 ? 16.192 15.885 -32.284 1.00 89.12 93 GLU A CA 1
ATOM 726 C C . GLU A 1 93 ? 15.294 14.653 -32.079 1.00 89.12 93 GLU A C 1
ATOM 728 O O . GLU A 1 93 ? 14.471 14.624 -31.164 1.00 89.12 93 GLU A O 1
ATOM 733 N N . HIS A 1 94 ? 15.512 13.601 -32.869 1.00 93.25 94 HIS A N 1
ATOM 734 C CA . HIS A 1 94 ? 14.746 12.355 -32.829 1.00 93.25 94 HIS A CA 1
ATOM 735 C C . HIS A 1 94 ? 15.671 11.136 -32.670 1.00 93.25 94 HIS A C 1
ATOM 737 O O . HIS A 1 94 ? 15.967 10.450 -33.656 1.00 93.25 94 HIS A O 1
ATOM 743 N N . PRO A 1 95 ? 16.181 10.866 -31.452 1.00 95.62 95 PRO A N 1
ATOM 744 C CA . PRO A 1 95 ? 17.180 9.828 -31.228 1.00 95.62 95 PRO A CA 1
ATOM 745 C C . PRO A 1 95 ? 16.633 8.406 -31.389 1.00 95.62 95 PRO A C 1
ATOM 747 O O . PRO A 1 95 ? 15.513 8.089 -30.984 1.00 95.62 95 PRO A O 1
ATOM 750 N N . THR A 1 96 ? 17.493 7.505 -31.866 1.00 95.62 96 THR A N 1
ATOM 751 C CA . THR A 1 96 ? 17.329 6.049 -31.699 1.00 95.62 96 THR A CA 1
ATOM 752 C C . THR A 1 96 ? 18.501 5.457 -30.949 1.00 95.62 96 THR A C 1
ATOM 754 O O . THR A 1 96 ? 19.635 5.817 -31.242 1.00 95.62 96 THR A O 1
ATOM 757 N N . PHE A 1 97 ? 18.250 4.480 -30.085 1.00 97.38 97 PHE A N 1
ATOM 758 C CA . PHE A 1 97 ? 19.282 3.823 -29.288 1.00 97.38 97 PHE A CA 1
ATOM 759 C C . PHE A 1 97 ? 19.443 2.374 -29.743 1.00 97.38 97 PHE A C 1
ATOM 761 O O . PHE A 1 97 ? 18.472 1.616 -29.744 1.00 97.38 97 PHE A O 1
ATOM 768 N N . ASN A 1 98 ? 20.649 1.983 -30.159 1.00 96.75 98 ASN A N 1
ATOM 769 C CA . ASN A 1 98 ? 20.918 0.637 -30.668 1.00 96.75 98 ASN A CA 1
ATOM 770 C C . ASN A 1 98 ? 22.216 0.072 -30.090 1.00 96.75 98 ASN A C 1
ATOM 772 O O . ASN A 1 98 ? 23.216 0.775 -30.019 1.00 96.75 98 ASN A O 1
ATOM 776 N N . TYR A 1 99 ? 22.244 -1.217 -29.768 1.00 96.31 99 TYR A N 1
ATOM 777 C CA . TYR A 1 99 ? 23.481 -1.930 -29.432 1.00 96.31 99 TYR A CA 1
ATOM 778 C C . TYR A 1 99 ? 23.779 -3.003 -30.480 1.00 96.31 99 TYR A C 1
ATOM 780 O O . TYR A 1 99 ? 22.919 -3.352 -31.291 1.00 96.31 99 TYR A O 1
ATOM 788 N N . VAL A 1 100 ? 25.004 -3.528 -30.486 1.00 92.88 100 VAL A N 1
ATOM 789 C CA . VAL A 1 100 ? 25.397 -4.598 -31.409 1.00 92.88 100 VAL A CA 1
ATOM 790 C C . VAL A 1 100 ? 25.401 -5.936 -30.682 1.00 92.88 100 VAL A C 1
ATOM 792 O O . VAL A 1 100 ? 26.108 -6.117 -29.693 1.00 92.88 100 VAL A O 1
ATOM 795 N N . PHE A 1 101 ? 24.662 -6.907 -31.215 1.00 92.62 101 PHE A N 1
ATOM 796 C CA . PHE A 1 101 ? 24.708 -8.295 -30.767 1.00 92.62 101 PHE A CA 1
ATOM 797 C C . PHE A 1 101 ? 24.718 -9.236 -31.963 1.00 92.62 101 PHE A C 1
ATOM 799 O O . PHE A 1 101 ? 23.906 -9.100 -32.876 1.00 92.62 101 PHE A O 1
ATOM 806 N N . LYS A 1 102 ? 25.661 -10.187 -31.977 1.00 90.88 102 LYS A N 1
ATOM 807 C CA . LYS A 1 102 ? 25.861 -11.129 -33.095 1.00 90.88 102 LYS A CA 1
ATOM 808 C C . LYS A 1 102 ? 25.895 -10.423 -34.464 1.00 90.88 102 LYS A C 1
ATOM 810 O O . LYS A 1 102 ? 25.217 -10.839 -35.399 1.00 90.88 102 LYS A O 1
ATOM 815 N N . MET A 1 103 ? 26.665 -9.332 -34.549 1.00 89.94 103 MET A N 1
ATOM 816 C CA . MET A 1 103 ? 26.829 -8.493 -35.750 1.00 89.94 103 MET A CA 1
ATOM 817 C C . MET A 1 103 ? 25.536 -7.841 -36.275 1.00 89.94 103 MET A C 1
ATOM 819 O O . MET A 1 103 ? 25.482 -7.421 -37.428 1.00 89.94 103 MET A O 1
ATOM 823 N N . LYS A 1 104 ? 24.490 -7.739 -35.448 1.00 90.62 104 LYS A N 1
ATOM 824 C CA . LYS A 1 104 ? 23.245 -7.041 -35.781 1.00 90.62 104 LYS A CA 1
ATOM 825 C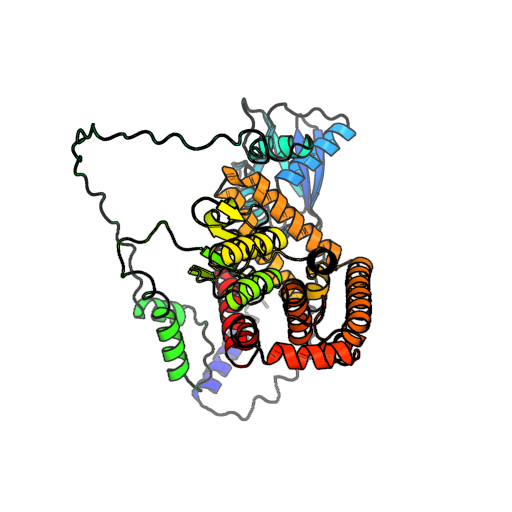 C . LYS A 1 104 ? 23.038 -5.860 -34.849 1.00 90.62 104 LYS A C 1
ATOM 827 O O . LYS A 1 104 ? 23.287 -5.974 -33.649 1.00 90.62 104 LYS A O 1
ATOM 832 N N . HIS A 1 105 ? 22.540 -4.759 -35.402 1.00 90.50 105 HIS A N 1
ATOM 833 C CA . HIS A 1 105 ? 22.003 -3.665 -34.605 1.00 90.50 105 HIS A CA 1
ATOM 834 C C . HIS A 1 105 ? 20.666 -4.104 -34.005 1.00 90.50 105 HIS A C 1
ATOM 836 O O . HIS A 1 105 ? 19.778 -4.566 -34.723 1.00 90.50 105 HIS A O 1
ATOM 842 N N . VAL A 1 106 ? 20.545 -3.987 -32.689 1.00 95.06 106 VAL A N 1
ATOM 843 C CA . VAL A 1 106 ? 19.331 -4.282 -31.932 1.00 95.06 106 VAL A CA 1
ATOM 844 C C . VAL A 1 106 ? 18.877 -2.992 -31.266 1.00 95.06 106 VAL A C 1
ATOM 846 O O . VAL A 1 106 ? 19.640 -2.376 -30.520 1.00 95.06 106 VAL A O 1
ATOM 849 N N . SER A 1 107 ? 17.646 -2.576 -31.554 1.00 94.50 107 SER A N 1
ATOM 850 C CA . SER A 1 107 ? 17.074 -1.342 -31.019 1.00 94.50 107 SER A CA 1
ATOM 851 C C . SER A 1 107 ? 16.604 -1.515 -29.578 1.00 94.50 107 SER A C 1
ATOM 853 O O . SER A 1 107 ? 16.021 -2.537 -29.220 1.00 94.50 107 SER A O 1
ATOM 855 N N . LEU A 1 108 ? 16.833 -0.488 -28.767 1.00 94.12 108 LEU A N 1
ATOM 856 C CA . LEU A 1 108 ? 16.321 -0.371 -27.408 1.00 94.12 108 LEU A CA 1
ATOM 857 C C . LEU A 1 108 ? 15.043 0.470 -27.454 1.00 94.12 108 LEU A C 1
ATOM 859 O O . LEU A 1 108 ? 15.105 1.694 -27.560 1.00 94.12 108 LEU A O 1
ATOM 863 N N . LEU A 1 109 ? 13.884 -0.193 -27.429 1.00 87.50 109 LEU A N 1
ATOM 864 C CA . LEU A 1 109 ? 12.569 0.462 -27.486 1.00 87.50 109 LEU A CA 1
ATOM 865 C C . LEU A 1 109 ? 11.789 0.333 -26.173 1.00 87.50 109 LEU A C 1
ATOM 867 O O . LEU A 1 109 ? 10.799 1.034 -25.977 1.00 87.50 109 LEU A O 1
ATOM 871 N N . SER A 1 110 ? 12.224 -0.563 -25.289 1.00 81.25 110 SER A N 1
ATOM 872 C CA . SER A 1 110 ? 11.580 -0.877 -24.018 1.00 81.25 110 SER A CA 1
ATOM 873 C C . SER A 1 110 ? 12.592 -1.380 -22.985 1.00 81.25 110 SER A C 1
ATOM 875 O O . SER A 1 110 ? 13.693 -1.820 -23.327 1.00 81.25 110 SER A O 1
ATOM 877 N N . ASP A 1 111 ? 12.187 -1.406 -21.716 1.00 77.31 111 ASP A N 1
ATOM 878 C CA . ASP A 1 111 ? 12.956 -2.052 -20.644 1.00 77.31 111 ASP A CA 1
ATOM 879 C C . ASP A 1 111 ? 13.155 -3.555 -20.893 1.00 77.31 111 ASP A C 1
ATOM 881 O O . ASP A 1 111 ? 14.159 -4.127 -20.479 1.00 77.31 111 ASP A O 1
ATOM 885 N N . VAL A 1 112 ? 12.241 -4.214 -21.613 1.00 74.94 112 VAL A N 1
ATOM 886 C CA . VAL A 1 112 ? 12.425 -5.616 -22.017 1.00 74.94 112 VAL A CA 1
ATOM 887 C C . VAL A 1 112 ? 13.623 -5.754 -22.959 1.00 74.94 112 VAL A C 1
ATOM 889 O O . VAL A 1 112 ? 14.402 -6.699 -22.820 1.00 74.94 112 VAL A O 1
ATOM 892 N N . ASP A 1 113 ? 13.809 -4.817 -23.890 1.00 87.06 113 ASP A N 1
ATOM 893 C CA . ASP A 1 113 ? 14.965 -4.814 -24.796 1.00 87.06 113 ASP A CA 1
ATOM 894 C C . ASP A 1 113 ? 16.265 -4.506 -24.048 1.00 87.06 113 ASP A C 1
ATOM 896 O O . ASP A 1 113 ? 17.290 -5.136 -24.316 1.00 87.06 113 ASP A O 1
ATOM 900 N N . LEU A 1 114 ? 16.205 -3.612 -23.057 1.00 88.69 114 LEU A N 1
ATOM 901 C CA . LEU A 1 114 ? 17.317 -3.313 -22.155 1.00 88.69 114 LEU A CA 1
ATOM 902 C C . LEU A 1 114 ? 17.730 -4.550 -21.335 1.00 88.69 114 LEU A C 1
ATOM 904 O O . LEU A 1 114 ? 18.903 -4.918 -21.306 1.00 88.69 114 LEU A O 1
ATOM 908 N N . MET A 1 115 ? 16.776 -5.265 -20.735 1.00 82.38 115 MET A N 1
ATOM 909 C CA . MET A 1 115 ? 17.070 -6.491 -19.981 1.00 82.38 115 MET A CA 1
ATOM 910 C C . MET A 1 115 ? 17.587 -7.618 -20.883 1.00 82.38 115 MET A C 1
ATOM 912 O O . MET A 1 115 ? 18.474 -8.382 -20.485 1.00 82.38 115 MET A O 1
ATOM 916 N N . LYS A 1 116 ? 17.090 -7.710 -22.125 1.00 84.56 116 LYS A N 1
ATOM 917 C CA . LYS A 1 116 ? 17.651 -8.612 -23.142 1.00 84.56 116 LYS A CA 1
ATOM 918 C C . LYS A 1 116 ? 19.081 -8.227 -23.505 1.00 84.56 116 LYS A C 1
ATOM 920 O O . LYS A 1 116 ? 19.899 -9.126 -23.646 1.00 84.56 116 LYS A O 1
ATOM 925 N N . MET A 1 117 ? 19.400 -6.938 -23.630 1.00 93.75 117 MET A N 1
ATOM 926 C CA . MET A 1 117 ? 20.766 -6.468 -23.884 1.00 93.75 117 MET A CA 1
ATOM 927 C C . MET A 1 117 ? 21.726 -6.954 -22.797 1.00 93.75 117 MET A C 1
ATOM 929 O O . MET A 1 117 ? 22.734 -7.575 -23.128 1.00 93.75 117 MET A O 1
ATOM 933 N N . PHE A 1 118 ? 21.388 -6.758 -21.520 1.00 89.62 118 PHE A N 1
ATOM 934 C CA . PHE A 1 118 ? 22.212 -7.248 -20.410 1.00 89.62 118 PHE A CA 1
ATOM 935 C C . PHE A 1 118 ? 22.336 -8.776 -20.402 1.00 89.62 118 PHE A C 1
ATOM 937 O O . PHE A 1 118 ? 23.427 -9.308 -20.221 1.00 89.62 118 PHE A O 1
ATOM 944 N N . SER A 1 119 ? 21.245 -9.493 -20.684 1.00 83.38 119 SER A N 1
ATOM 945 C CA . SER A 1 119 ? 21.256 -10.964 -20.767 1.00 83.38 119 SER A CA 1
ATOM 946 C C . SER A 1 119 ? 22.079 -11.489 -21.951 1.00 83.38 119 SER A C 1
ATOM 948 O O . SER A 1 119 ? 22.689 -12.551 -21.864 1.00 83.38 119 SER A O 1
ATOM 950 N N . ASN A 1 120 ? 22.101 -10.750 -23.061 1.00 88.81 120 ASN A N 1
ATOM 951 C CA . ASN A 1 120 ? 22.885 -11.060 -24.254 1.00 88.81 120 ASN A CA 1
ATOM 952 C C . ASN A 1 120 ? 24.381 -10.760 -24.065 1.00 88.81 120 ASN A C 1
ATOM 954 O O . ASN A 1 120 ? 25.209 -11.317 -24.786 1.00 88.81 120 ASN A O 1
ATOM 958 N N . LEU A 1 121 ? 24.729 -9.880 -23.121 1.00 88.75 121 LEU A N 1
ATOM 959 C CA . LEU A 1 121 ? 26.084 -9.384 -22.876 1.00 88.75 121 LEU A CA 1
ATOM 960 C C . LEU A 1 121 ? 26.488 -9.511 -21.386 1.00 88.75 121 LEU A C 1
ATOM 962 O O . LEU A 1 121 ? 26.933 -8.525 -20.799 1.00 88.75 121 LEU A O 1
ATOM 966 N N . PRO A 1 122 ? 26.380 -10.700 -20.758 1.00 81.00 122 PRO A N 1
ATOM 967 C CA . PRO A 1 122 ? 26.454 -10.849 -19.299 1.00 81.00 122 PRO A CA 1
ATOM 968 C C . PRO A 1 122 ? 27.834 -10.539 -18.693 1.00 81.00 122 PRO A C 1
ATOM 970 O O . PRO A 1 122 ? 27.925 -10.202 -17.520 1.00 81.00 122 PRO A O 1
ATOM 973 N N . GLU A 1 123 ? 28.910 -10.632 -19.480 1.00 82.50 123 GLU A N 1
ATOM 974 C CA . GLU A 1 123 ? 30.293 -10.392 -19.028 1.00 82.50 123 GLU A CA 1
ATOM 975 C C . GLU A 1 123 ? 30.816 -8.991 -19.398 1.00 82.50 123 GLU A C 1
ATOM 977 O O . GLU A 1 123 ? 31.979 -8.657 -19.156 1.00 82.50 123 GLU A O 1
ATOM 982 N N . LYS A 1 124 ? 29.991 -8.155 -20.039 1.00 85.31 124 LYS A N 1
ATOM 983 C CA . LYS A 1 124 ? 30.421 -6.836 -20.511 1.00 85.31 124 LYS A CA 1
ATOM 984 C C . LYS A 1 124 ? 30.282 -5.793 -19.405 1.00 85.31 124 LYS A C 1
ATOM 986 O O . LYS A 1 124 ? 29.182 -5.359 -19.088 1.00 85.31 124 LYS A O 1
ATOM 991 N N . LYS A 1 125 ? 31.425 -5.317 -18.899 1.00 88.94 125 LYS A N 1
ATOM 992 C CA . LYS A 1 125 ? 31.504 -4.140 -18.009 1.00 88.94 125 LYS A CA 1
ATOM 993 C C . LYS A 1 125 ? 31.309 -2.812 -18.744 1.00 88.94 125 LYS A C 1
ATOM 995 O O . LYS A 1 125 ? 31.070 -1.788 -18.115 1.00 88.94 125 LYS A O 1
ATOM 1000 N N . GLU A 1 126 ? 31.417 -2.826 -20.069 1.00 93.25 126 GLU A N 1
ATOM 1001 C CA . GLU A 1 126 ? 31.234 -1.661 -20.927 1.00 93.25 126 GLU A CA 1
ATOM 1002 C C . GLU A 1 126 ? 30.447 -2.063 -22.179 1.00 93.25 126 GLU A C 1
ATOM 1004 O O . GLU A 1 126 ? 30.802 -3.029 -22.865 1.00 93.25 126 GLU A O 1
ATOM 1009 N N . ILE A 1 127 ? 29.348 -1.353 -22.441 1.00 95.38 127 ILE A N 1
ATOM 1010 C CA . ILE A 1 127 ? 28.423 -1.611 -23.547 1.00 95.38 127 ILE A CA 1
ATOM 1011 C C . ILE A 1 127 ? 28.230 -0.314 -24.329 1.00 95.38 127 ILE A C 1
ATOM 1013 O O . ILE A 1 127 ? 27.845 0.710 -23.770 1.00 95.38 127 ILE A O 1
ATOM 1017 N N . TYR A 1 128 ? 28.461 -0.372 -25.638 1.00 95.69 128 TYR A N 1
ATOM 1018 C CA . TYR A 1 128 ? 28.277 0.766 -26.533 1.00 95.69 128 TYR A CA 1
ATOM 1019 C C . TYR A 1 128 ? 26.840 0.832 -27.052 1.00 95.69 128 TYR A C 1
ATOM 1021 O O . TYR A 1 128 ? 26.317 -0.146 -27.597 1.00 95.69 128 TYR A O 1
ATOM 1029 N N . ILE A 1 129 ? 26.228 2.004 -26.900 1.00 97.25 129 ILE A N 1
ATOM 1030 C CA . ILE A 1 129 ? 24.897 2.340 -27.392 1.00 97.25 129 ILE A CA 1
ATOM 1031 C C . ILE A 1 129 ? 25.059 3.392 -28.485 1.00 97.25 129 ILE A C 1
ATOM 1033 O O . ILE A 1 129 ? 25.393 4.543 -28.232 1.00 97.25 129 ILE A O 1
ATOM 1037 N N . TRP A 1 130 ? 24.793 2.996 -29.719 1.00 96.12 130 TRP A N 1
ATOM 1038 C CA . TRP A 1 130 ? 24.807 3.870 -30.880 1.00 96.12 130 TRP A CA 1
ATOM 1039 C C . TRP A 1 130 ? 23.549 4.729 -30.895 1.00 96.12 130 TRP A C 1
ATOM 1041 O O . TRP A 1 130 ? 22.433 4.202 -30.992 1.00 96.12 130 TRP A O 1
ATOM 1051 N N . VAL A 1 131 ? 23.741 6.045 -30.826 1.00 96.25 131 VAL A N 1
ATOM 1052 C CA . VAL A 1 131 ? 22.673 7.033 -30.943 1.00 96.25 131 VAL A CA 1
ATOM 1053 C C . VAL A 1 131 ? 22.560 7.444 -32.411 1.00 96.25 131 VAL A C 1
ATOM 1055 O O . VAL A 1 131 ? 23.485 7.995 -33.000 1.00 96.25 131 VAL A O 1
ATOM 1058 N N . GLY A 1 132 ? 21.426 7.117 -33.023 1.00 92.88 132 GLY A N 1
ATOM 1059 C CA . GLY A 1 132 ? 21.077 7.479 -34.400 1.00 92.88 132 GLY A CA 1
ATOM 1060 C C . GLY A 1 132 ? 19.994 8.553 -34.457 1.00 92.88 132 GLY A C 1
ATOM 1061 O O . GLY A 1 132 ? 19.537 9.026 -33.420 1.00 92.88 132 GLY A O 1
ATOM 1062 N N . THR A 1 133 ? 19.553 8.899 -35.667 1.00 91.44 133 THR A N 1
ATOM 1063 C CA . THR A 1 133 ? 18.450 9.842 -35.907 1.00 91.44 133 THR A CA 1
ATOM 1064 C C . THR A 1 133 ? 17.374 9.214 -36.793 1.00 91.44 133 THR A C 1
ATOM 1066 O O . THR A 1 133 ? 17.688 8.456 -37.714 1.00 91.44 133 THR A O 1
ATOM 1069 N N . VAL A 1 134 ? 16.106 9.515 -36.515 1.00 91.81 134 VAL A N 1
ATOM 1070 C CA . VAL A 1 134 ? 14.935 9.090 -37.304 1.00 91.81 134 VAL A CA 1
ATOM 1071 C C . VAL A 1 134 ? 13.977 10.257 -37.531 1.00 91.81 134 VAL A C 1
ATOM 1073 O O . VAL A 1 134 ? 14.114 11.309 -36.932 1.00 91.81 134 VAL A O 1
ATOM 1076 N N . GLY A 1 135 ? 12.971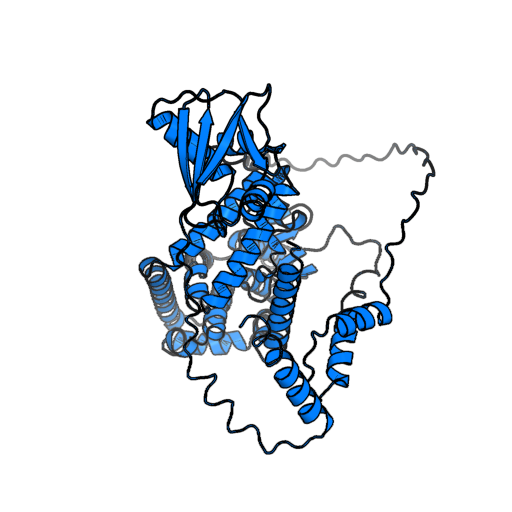 10.096 -38.391 1.00 87.56 135 GLY A N 1
ATOM 1077 C CA . GLY A 1 135 ? 12.005 11.172 -38.663 1.00 87.56 135 GLY A CA 1
ATOM 1078 C C . GLY A 1 135 ? 10.952 11.402 -37.570 1.00 87.56 135 GLY A C 1
ATOM 1079 O O . GLY A 1 135 ? 10.171 12.340 -37.681 1.00 87.56 135 GLY A O 1
ATOM 1080 N N . LYS A 1 136 ? 10.857 10.525 -36.561 1.00 89.88 136 LYS A N 1
ATOM 1081 C CA . LYS A 1 136 ? 9.850 10.620 -35.496 1.00 89.88 136 LYS A CA 1
ATOM 1082 C C . LYS A 1 136 ? 10.303 9.895 -34.233 1.00 89.88 136 LYS A C 1
ATOM 1084 O O . LYS A 1 136 ? 10.764 8.758 -34.315 1.00 89.88 136 LYS A O 1
ATOM 1089 N N . ASP A 1 137 ? 10.062 10.512 -33.078 1.00 90.06 137 ASP A N 1
ATOM 1090 C CA . ASP A 1 137 ? 10.324 9.905 -31.772 1.00 90.06 137 ASP A CA 1
ATOM 1091 C C . ASP A 1 137 ? 9.585 8.573 -31.595 1.00 90.06 137 ASP A C 1
ATOM 1093 O O . ASP A 1 137 ? 8.374 8.463 -31.831 1.00 90.06 137 ASP A O 1
ATOM 1097 N N . SER A 1 138 ? 10.317 7.575 -31.100 1.00 87.81 138 SER A N 1
ATOM 1098 C CA . SER A 1 138 ? 9.732 6.350 -30.558 1.00 87.81 138 SER A CA 1
ATOM 1099 C C . SER A 1 138 ? 8.936 6.648 -29.279 1.00 87.81 138 SER A C 1
ATOM 1101 O O . SER A 1 138 ? 9.098 7.698 -28.655 1.00 87.81 138 SER A O 1
ATOM 1103 N N . LYS A 1 139 ? 8.073 5.715 -28.858 1.00 83.75 139 LYS A N 1
ATOM 1104 C CA . LYS A 1 139 ? 7.246 5.893 -27.654 1.00 83.75 139 LYS A CA 1
ATOM 1105 C C . LYS A 1 139 ? 8.093 6.133 -26.396 1.00 83.75 139 LYS A C 1
ATOM 1107 O O . LYS A 1 139 ? 7.795 7.057 -25.651 1.00 83.75 139 LYS A O 1
ATOM 1112 N N . VAL A 1 140 ? 9.190 5.388 -26.224 1.00 84.56 140 VAL A N 1
ATOM 1113 C CA . VAL A 1 140 ? 10.108 5.563 -25.084 1.00 84.56 140 VAL A CA 1
ATOM 1114 C C . VAL A 1 140 ? 10.741 6.959 -25.056 1.00 84.56 140 VAL A C 1
ATOM 1116 O O . VAL A 1 140 ? 10.809 7.570 -23.998 1.00 84.56 140 VAL A O 1
ATOM 1119 N N . VAL A 1 141 ? 11.107 7.519 -26.216 1.00 90.44 141 VAL A N 1
ATOM 1120 C CA . VAL A 1 141 ? 11.656 8.884 -26.314 1.00 90.44 141 VAL A CA 1
ATOM 1121 C C . VAL A 1 141 ? 10.595 9.932 -25.958 1.00 90.44 141 VAL A C 1
ATOM 1123 O O . VAL A 1 141 ? 10.878 10.859 -25.199 1.00 90.44 141 VAL A O 1
ATOM 1126 N N . GLN A 1 142 ? 9.362 9.770 -26.451 1.00 88.25 142 GLN A N 1
ATOM 1127 C CA . GLN A 1 142 ? 8.238 10.655 -26.107 1.00 88.25 142 GLN A CA 1
ATOM 1128 C C . GLN A 1 142 ? 7.938 10.635 -24.602 1.00 88.25 142 GLN A C 1
ATOM 1130 O O . GLN A 1 142 ? 7.704 11.685 -23.996 1.00 88.25 142 GLN A O 1
ATOM 1135 N N . ASP A 1 143 ? 7.964 9.449 -23.995 1.00 80.06 143 ASP A N 1
ATOM 1136 C CA . ASP A 1 143 ? 7.730 9.268 -22.565 1.00 80.06 143 ASP A CA 1
ATOM 1137 C C . ASP A 1 143 ? 8.867 9.890 -21.731 1.00 80.06 143 ASP A C 1
ATOM 1139 O O . ASP A 1 143 ? 8.581 10.639 -20.794 1.00 80.06 143 ASP A O 1
ATOM 1143 N N . SER A 1 144 ? 10.138 9.707 -22.121 1.00 85.94 144 SER A N 1
ATOM 1144 C CA . SER A 1 144 ? 11.287 10.381 -21.489 1.00 85.94 144 SER A CA 1
ATOM 1145 C C . SER A 1 144 ? 11.165 11.908 -21.540 1.00 85.94 144 SER A C 1
ATOM 1147 O O . SER A 1 144 ? 11.342 12.577 -20.521 1.00 85.94 144 SER A O 1
ATOM 1149 N N . ARG A 1 145 ? 10.798 12.486 -22.695 1.00 87.94 145 ARG A N 1
ATOM 1150 C CA . ARG A 1 145 ? 10.587 13.942 -22.828 1.00 87.94 145 ARG A CA 1
ATOM 1151 C C . ARG A 1 145 ? 9.446 14.444 -21.944 1.00 87.94 145 ARG A C 1
ATOM 1153 O O . ARG A 1 145 ? 9.567 15.501 -21.324 1.00 87.94 145 ARG A O 1
ATOM 1160 N N . SER A 1 146 ? 8.351 13.687 -21.876 1.00 81.00 146 SER A N 1
ATOM 1161 C CA . SER A 1 146 ? 7.185 14.036 -21.058 1.00 81.00 146 SER A CA 1
ATOM 1162 C C . SER A 1 146 ? 7.567 14.146 -19.580 1.00 81.00 146 SER A C 1
ATOM 1164 O O . SER A 1 146 ? 7.247 15.151 -18.943 1.00 81.00 146 SER A O 1
ATOM 1166 N N . LEU A 1 147 ? 8.343 13.182 -19.074 1.00 76.44 147 LEU A N 1
ATOM 1167 C CA . LEU A 1 147 ? 8.836 13.177 -17.695 1.00 76.44 147 LEU A CA 1
ATOM 1168 C C . LEU A 1 147 ? 9.816 14.320 -17.399 1.00 76.44 147 LEU A C 1
ATOM 1170 O O . LEU A 1 147 ? 9.666 14.971 -16.367 1.00 76.44 147 LEU A O 1
ATOM 1174 N N . MET A 1 148 ? 10.763 14.618 -18.298 1.00 78.25 148 MET A N 1
ATOM 1175 C CA . MET A 1 148 ? 11.682 15.757 -18.114 1.00 78.25 148 MET A CA 1
ATOM 1176 C C . MET A 1 148 ? 10.957 17.107 -18.085 1.00 78.25 148 MET A C 1
ATOM 1178 O O . MET A 1 148 ? 11.381 18.028 -17.395 1.00 78.25 148 MET A O 1
ATOM 1182 N N . SER A 1 149 ? 9.847 17.236 -18.817 1.00 75.38 149 SER A N 1
ATOM 1183 C CA . SER A 1 149 ? 9.067 18.479 -18.869 1.00 75.38 149 SER A CA 1
ATOM 1184 C C . SER A 1 149 ? 8.198 18.737 -17.628 1.00 75.38 149 SER A C 1
ATOM 1186 O O . SER A 1 149 ? 7.475 19.733 -17.591 1.00 75.38 149 SER A O 1
ATOM 1188 N N . GLY A 1 150 ? 8.220 17.845 -16.628 1.00 50.81 150 GLY A N 1
ATOM 1189 C CA . GLY A 1 150 ? 7.413 17.965 -15.410 1.00 50.81 150 GLY A CA 1
ATOM 1190 C C . GLY A 1 150 ? 5.903 17.829 -15.639 1.00 50.81 150 GLY A C 1
ATOM 1191 O O . GLY A 1 150 ? 5.118 18.085 -14.728 1.00 50.81 150 GLY A O 1
ATOM 1192 N N . LYS A 1 151 ? 5.473 17.426 -16.842 1.00 37.97 151 LYS A N 1
ATOM 1193 C CA . LYS A 1 151 ? 4.067 17.155 -17.145 1.00 37.97 151 LYS A CA 1
ATOM 1194 C C . LYS A 1 151 ? 3.714 15.754 -16.663 1.00 37.97 151 LYS A C 1
ATOM 1196 O O . LYS A 1 151 ? 4.048 14.757 -17.299 1.00 37.97 151 LYS A O 1
ATOM 1201 N N . THR A 1 152 ? 2.990 15.682 -15.552 1.00 32.75 152 THR A N 1
ATOM 1202 C CA . THR A 1 152 ? 2.130 14.536 -15.244 1.00 32.75 152 THR A CA 1
ATOM 1203 C C . THR A 1 152 ? 1.241 14.257 -16.466 1.00 32.75 152 THR A C 1
ATOM 1205 O O . THR A 1 152 ? 0.752 15.215 -17.078 1.00 32.75 152 THR A O 1
ATOM 1208 N N . PRO A 1 153 ? 0.998 12.989 -16.856 1.00 32.12 153 PRO A N 1
ATOM 1209 C CA . PRO A 1 153 ? -0.105 12.679 -17.758 1.00 32.12 153 PRO A CA 1
ATOM 1210 C C . PRO A 1 153 ? -1.355 13.344 -17.190 1.00 32.12 153 PRO A C 1
ATOM 1212 O O . PRO A 1 153 ? -1.596 13.223 -15.988 1.00 32.12 153 PRO A O 1
ATOM 1215 N N . ALA A 1 154 ? -2.072 14.100 -18.025 1.00 27.48 154 ALA A N 1
ATOM 1216 C CA . ALA A 1 154 ? -3.247 14.849 -17.610 1.00 27.48 154 ALA A CA 1
ATOM 1217 C C . ALA A 1 154 ? -4.130 13.976 -16.709 1.00 27.48 154 ALA A C 1
ATOM 1219 O O . ALA A 1 154 ? -4.547 12.887 -17.115 1.00 27.48 154 ALA A O 1
ATOM 1220 N N . GLU A 1 155 ? -4.390 14.451 -15.490 1.00 28.05 155 GLU A N 1
ATOM 1221 C CA . GLU A 1 155 ? -5.513 13.950 -14.711 1.00 28.05 155 GLU A CA 1
ATOM 1222 C C . GLU A 1 155 ? -6.741 13.967 -15.632 1.00 28.05 155 GLU A C 1
ATOM 1224 O O . GLU A 1 155 ? -6.947 14.959 -16.348 1.00 28.05 155 GLU A O 1
ATOM 1229 N N . PRO A 1 156 ? -7.546 12.892 -15.688 1.00 29.25 156 PRO A N 1
ATOM 1230 C CA . PRO A 1 156 ? -8.828 12.991 -16.353 1.00 29.25 156 PRO A CA 1
ATOM 1231 C C . PRO A 1 156 ? -9.586 14.128 -15.674 1.00 29.25 156 PRO A C 1
ATOM 1233 O O . PRO A 1 156 ? -9.761 14.122 -14.457 1.00 29.25 156 PRO A O 1
ATOM 1236 N N . ILE A 1 157 ? -9.939 15.116 -16.498 1.00 27.22 157 ILE A N 1
ATOM 1237 C CA . ILE A 1 157 ? -10.684 16.335 -16.190 1.00 27.22 157 ILE A CA 1
ATOM 1238 C C . ILE A 1 157 ? -11.551 16.115 -14.949 1.00 27.22 157 ILE A C 1
ATOM 1240 O O . ILE A 1 157 ? -12.547 15.388 -15.004 1.00 27.22 157 ILE A O 1
ATOM 1244 N N . SER A 1 158 ? -11.171 16.746 -13.835 1.00 25.72 158 SER A N 1
ATOM 1245 C CA . SER A 1 158 ? -12.116 16.970 -12.754 1.00 25.72 158 SER A CA 1
ATOM 1246 C C . SER A 1 158 ? -13.262 17.767 -13.369 1.00 25.72 158 SER A C 1
ATOM 1248 O O . SER A 1 158 ? -13.078 18.883 -13.858 1.00 25.72 158 SER A O 1
ATOM 1250 N N . MET A 1 159 ? -14.431 17.134 -13.486 1.00 27.95 159 MET A N 1
ATOM 1251 C CA . MET A 1 159 ? -15.605 17.838 -13.972 1.00 27.95 159 MET A CA 1
ATOM 1252 C C . MET A 1 159 ? -15.881 18.999 -13.024 1.00 27.95 159 MET A C 1
ATOM 1254 O O . MET A 1 159 ? -15.992 18.835 -11.807 1.00 27.95 159 MET A O 1
ATOM 1258 N N . ASP A 1 160 ? -15.942 20.166 -13.648 1.00 24.47 160 ASP A N 1
ATOM 1259 C CA . ASP A 1 160 ? -16.319 21.456 -13.109 1.00 24.47 160 ASP A CA 1
ATOM 1260 C C . ASP A 1 160 ? -17.495 21.334 -12.121 1.00 24.47 160 ASP A C 1
ATOM 1262 O O . ASP A 1 160 ? -18.530 20.731 -12.417 1.00 24.47 160 ASP A O 1
ATOM 1266 N N . LYS A 1 161 ? -17.336 21.921 -10.929 1.00 31.56 161 LYS A N 1
ATOM 1267 C CA . LYS A 1 161 ? -18.328 21.944 -9.837 1.00 31.56 161 LYS A CA 1
ATOM 1268 C C . LYS A 1 161 ? -19.505 22.890 -10.113 1.00 31.56 161 LYS A C 1
ATOM 1270 O O . LYS A 1 161 ? -20.153 23.364 -9.182 1.00 31.56 161 LYS A O 1
ATOM 1275 N N . SER A 1 162 ? -19.817 23.167 -11.371 1.00 27.42 162 SER A N 1
ATOM 1276 C CA . SER A 1 162 ? -20.867 24.104 -11.740 1.00 27.42 162 SER A CA 1
ATOM 1277 C C . SER A 1 162 ? -21.753 23.542 -12.845 1.00 27.42 162 SER A C 1
ATOM 1279 O O . SER A 1 162 ? -21.609 23.916 -13.986 1.00 27.42 162 SER A O 1
ATOM 1281 N N . PHE A 1 163 ? -22.688 22.644 -12.519 1.00 25.44 163 PHE A N 1
ATOM 1282 C CA . PHE A 1 163 ? -23.990 22.535 -13.204 1.00 25.44 163 PHE A CA 1
ATOM 1283 C C . PHE A 1 163 ? -24.900 21.578 -12.418 1.00 25.44 163 PHE A C 1
ATOM 1285 O O . PHE A 1 163 ? -25.100 20.415 -12.756 1.00 25.44 163 PHE A O 1
ATOM 1292 N N . VAL A 1 164 ? -25.482 22.095 -11.334 1.00 30.42 164 VAL A N 1
ATOM 1293 C CA . VAL A 1 164 ? -26.748 21.568 -10.819 1.00 30.42 164 VAL A CA 1
ATOM 1294 C C . VAL A 1 164 ? -27.842 22.147 -11.708 1.00 30.42 164 VAL A C 1
ATOM 1296 O O . VAL A 1 164 ? -28.248 23.294 -11.547 1.00 30.42 164 VAL A O 1
ATOM 1299 N N . SER A 1 165 ? -28.330 21.359 -12.659 1.00 27.30 165 SER A N 1
ATOM 1300 C CA . SER A 1 165 ? -29.658 21.576 -13.228 1.00 27.30 165 SER A CA 1
ATOM 1301 C C . SER A 1 165 ? -30.333 20.226 -13.429 1.00 27.30 165 SER A C 1
ATOM 1303 O O . SER A 1 165 ? -29.757 19.317 -14.020 1.00 27.30 165 SER A O 1
ATOM 1305 N N . GLN A 1 166 ? -31.528 20.111 -12.855 1.00 25.17 166 GLN A N 1
ATOM 1306 C CA . GLN A 1 166 ? -32.358 18.912 -12.743 1.00 25.17 166 GLN A CA 1
ATOM 1307 C C . GLN A 1 166 ? -32.554 18.182 -14.088 1.00 25.17 166 GLN A C 1
ATOM 1309 O O . GLN A 1 166 ? -32.647 18.841 -15.128 1.00 25.17 166 GLN A O 1
ATOM 1314 N N . PRO A 1 167 ? -32.696 16.843 -14.098 1.00 27.55 167 PRO A N 1
ATOM 1315 C CA . PRO A 1 167 ? -32.954 16.115 -15.330 1.00 27.55 167 PRO A CA 1
ATOM 1316 C C . PRO A 1 167 ? -34.372 16.406 -15.839 1.00 27.55 167 PRO A C 1
ATOM 1318 O O . PRO A 1 167 ? -35.369 16.055 -15.208 1.00 27.55 167 PRO A O 1
ATOM 1321 N N . LYS A 1 168 ? -34.466 17.024 -17.023 1.00 25.30 168 LYS A N 1
ATOM 1322 C CA . LYS A 1 168 ? -35.682 16.982 -17.840 1.00 25.30 168 LYS A CA 1
ATOM 1323 C C . LYS A 1 168 ? -35.824 15.575 -18.416 1.00 25.30 168 LYS A C 1
ATOM 1325 O O . LYS A 1 168 ? -34.966 15.115 -19.163 1.00 25.30 168 LYS A O 1
ATOM 1330 N N . VAL A 1 169 ? -36.929 14.924 -18.073 1.00 25.09 169 VAL A N 1
ATOM 1331 C CA . VAL A 1 169 ? -37.399 13.681 -18.688 1.00 25.09 169 VAL A CA 1
ATOM 1332 C C . VAL A 1 169 ? -37.597 13.923 -20.187 1.00 25.09 169 VAL A C 1
ATOM 1334 O O . VAL A 1 169 ? -38.420 14.752 -20.574 1.00 25.09 169 VAL A O 1
ATOM 1337 N N . ILE A 1 170 ? -36.842 13.213 -21.026 1.00 25.34 170 ILE A N 1
ATOM 1338 C CA . ILE A 1 170 ? -37.087 13.131 -22.468 1.00 25.34 170 ILE A CA 1
ATOM 1339 C C . ILE A 1 170 ? -37.498 11.690 -22.764 1.00 25.34 170 ILE A C 1
ATOM 1341 O O . ILE A 1 170 ? -36.686 10.769 -22.706 1.00 25.34 170 ILE A O 1
ATOM 1345 N N . ASP A 1 171 ? -38.785 11.515 -23.049 1.00 29.61 171 ASP A N 1
ATOM 1346 C CA . ASP A 1 171 ? -39.366 10.287 -23.580 1.00 29.61 171 ASP A CA 1
ATOM 1347 C C . ASP A 1 171 ? -38.884 10.094 -25.028 1.00 29.61 171 ASP A C 1
ATOM 1349 O O . ASP A 1 171 ? -39.202 10.887 -25.915 1.00 29.61 171 ASP A O 1
ATOM 1353 N N . MET A 1 172 ? -38.083 9.055 -25.267 1.00 26.70 172 MET A N 1
ATOM 1354 C CA . MET A 1 172 ? -37.738 8.585 -26.610 1.00 26.70 172 MET A CA 1
ATOM 1355 C C . MET A 1 172 ? -38.186 7.134 -26.783 1.00 26.70 172 MET A C 1
ATOM 1357 O O . MET A 1 172 ? -37.388 6.204 -26.895 1.00 26.70 172 MET A O 1
ATOM 1361 N N . LYS A 1 173 ? -39.501 6.938 -26.892 1.00 28.16 173 LYS A N 1
ATOM 1362 C CA . LYS A 1 173 ? -40.033 5.889 -27.766 1.00 28.16 173 LYS A CA 1
ATOM 1363 C C . LYS A 1 173 ? -39.823 6.278 -29.235 1.00 28.16 173 LYS A C 1
ATOM 1365 O O . LYS A 1 173 ? -40.075 7.406 -29.642 1.00 28.16 173 LYS A O 1
ATOM 1370 N N . SER A 1 174 ? -39.470 5.271 -30.035 1.00 27.48 174 SER A N 1
ATOM 1371 C CA . SER A 1 174 ? -39.364 5.243 -31.506 1.00 27.48 174 SER A CA 1
ATOM 1372 C C . SER A 1 174 ? -37.998 5.593 -32.125 1.00 27.48 174 SER A C 1
ATOM 1374 O O . SER A 1 174 ? -37.677 6.737 -32.419 1.00 27.48 174 SER A O 1
ATOM 1376 N N . LYS A 1 175 ? -37.217 4.546 -32.429 1.00 27.34 175 LYS A N 1
ATOM 1377 C CA . LYS A 1 175 ? -36.888 4.109 -33.807 1.00 27.34 175 LYS A CA 1
ATOM 1378 C C . LYS A 1 175 ? -35.822 3.010 -33.757 1.00 27.34 175 LYS A C 1
ATOM 1380 O O . LYS A 1 175 ? -34.625 3.251 -33.839 1.00 27.34 175 LYS A O 1
ATOM 1385 N N . LEU A 1 176 ? -36.300 1.775 -33.631 1.00 26.52 176 LEU A N 1
ATOM 1386 C CA . LEU A 1 176 ? -35.544 0.577 -33.981 1.00 26.52 176 LEU A CA 1
ATOM 1387 C C . LEU A 1 176 ? -35.603 0.396 -35.502 1.00 26.52 176 LEU A C 1
ATOM 1389 O O . LEU A 1 176 ? -36.691 0.336 -36.071 1.00 26.52 176 LEU A O 1
ATOM 1393 N N . THR A 1 177 ? -34.449 0.228 -36.142 1.00 24.84 177 THR A N 1
ATOM 1394 C CA . THR A 1 177 ? -34.346 -0.481 -37.427 1.00 24.84 177 THR A CA 1
ATOM 1395 C C . THR A 1 177 ? -33.201 -1.492 -37.343 1.00 24.84 177 THR A C 1
ATOM 1397 O O . THR A 1 177 ? -32.102 -1.113 -36.931 1.00 24.84 177 THR A O 1
ATOM 1400 N N . PRO A 1 178 ? -33.422 -2.770 -37.701 1.00 25.92 178 PRO A N 1
ATOM 1401 C CA . PRO A 1 178 ? -32.482 -3.850 -37.427 1.00 25.92 178 PRO A CA 1
ATOM 1402 C C . PRO A 1 178 ? -31.410 -3.952 -38.520 1.00 25.92 178 PRO A C 1
ATOM 1404 O O . PRO A 1 178 ? -31.720 -4.069 -39.706 1.00 25.92 178 PRO A O 1
ATOM 1407 N N . ARG A 1 179 ? -30.129 -3.964 -38.131 1.00 23.97 179 ARG A N 1
ATOM 1408 C CA . ARG A 1 179 ? -29.017 -4.260 -39.046 1.00 23.97 179 ARG A CA 1
ATOM 1409 C C . ARG A 1 179 ? -28.700 -5.758 -38.986 1.00 23.97 179 ARG A C 1
ATOM 1411 O O . ARG A 1 179 ? -28.343 -6.283 -37.936 1.00 23.97 179 ARG A O 1
ATOM 1418 N N . LYS A 1 180 ? -28.879 -6.441 -40.123 1.00 26.52 180 LYS A N 1
ATOM 1419 C CA . LYS A 1 180 ? -28.653 -7.883 -40.325 1.00 26.52 180 LYS A CA 1
ATOM 1420 C C . LYS A 1 180 ? -27.231 -8.310 -39.918 1.00 26.52 180 LYS A C 1
ATOM 1422 O O . LYS A 1 180 ? -26.256 -7.702 -40.357 1.00 26.52 180 LYS A O 1
ATOM 1427 N N . ARG A 1 181 ? -27.145 -9.396 -39.137 1.00 25.84 181 ARG A N 1
ATOM 1428 C CA . ARG A 1 181 ? -25.925 -10.164 -38.833 1.00 25.84 181 ARG A CA 1
ATOM 1429 C C . ARG A 1 181 ? -25.313 -10.724 -40.124 1.00 25.84 181 ARG A C 1
ATOM 1431 O O . ARG A 1 181 ? -26.026 -11.338 -40.914 1.00 25.84 181 ARG A O 1
ATOM 1438 N N . LYS A 1 182 ? -23.999 -10.562 -40.304 1.00 27.47 182 LYS A N 1
ATOM 1439 C CA . LYS A 1 182 ? -23.194 -11.448 -41.155 1.00 27.47 182 LYS A CA 1
ATOM 1440 C C . LYS A 1 182 ? -22.686 -12.586 -40.274 1.00 27.47 182 LYS A C 1
ATOM 1442 O O . LYS A 1 182 ? -21.980 -12.342 -39.303 1.00 27.47 182 LYS A O 1
ATOM 1447 N N . THR A 1 183 ? -23.111 -13.796 -40.604 1.00 30.50 183 THR A N 1
ATOM 1448 C CA . THR A 1 183 ? -22.594 -15.070 -40.108 1.00 30.50 183 THR A CA 1
ATOM 1449 C C . THR A 1 183 ? -21.202 -15.304 -40.684 1.00 30.50 183 THR A C 1
ATOM 1451 O O . THR A 1 183 ? -21.031 -15.323 -41.902 1.00 30.50 183 THR A O 1
ATOM 1454 N N . GLY A 1 184 ? -20.229 -15.463 -39.800 1.00 27.05 184 GLY A N 1
ATOM 1455 C CA . GLY A 1 184 ? -18.878 -15.923 -40.090 1.00 27.05 184 GLY A CA 1
ATOM 1456 C C . GLY A 1 184 ? -18.274 -16.350 -38.763 1.00 27.05 184 GLY A C 1
ATOM 1457 O O . GLY A 1 184 ? -17.838 -15.498 -37.994 1.00 27.05 184 GLY A O 1
ATOM 1458 N N . GLU A 1 185 ? -18.379 -17.639 -38.453 1.00 25.17 185 GLU A N 1
ATOM 1459 C CA . GLU A 1 185 ? -17.690 -18.263 -37.323 1.00 25.17 185 GLU A CA 1
ATOM 1460 C C . GLU A 1 185 ? -16.173 -18.129 -37.528 1.00 25.17 185 GLU A C 1
ATOM 1462 O O . GLU A 1 185 ? -15.685 -18.477 -38.605 1.00 25.17 185 GLU A O 1
ATOM 1467 N N . PRO A 1 186 ? -15.406 -17.633 -36.545 1.00 27.84 186 PRO A N 1
ATOM 1468 C CA . PRO A 1 186 ? -13.984 -17.908 -36.483 1.00 27.84 186 PRO A CA 1
ATOM 1469 C C . PRO A 1 186 ? -13.771 -19.294 -35.862 1.00 27.84 186 PRO A C 1
ATOM 1471 O O . PRO A 1 186 ? -14.241 -19.559 -34.755 1.00 27.84 186 PRO A O 1
ATOM 1474 N N . GLU A 1 187 ? -13.052 -20.150 -36.590 1.00 25.75 187 GLU A N 1
ATOM 1475 C CA . GLU A 1 187 ? -12.476 -21.416 -36.124 1.00 25.75 187 GLU A CA 1
ATOM 1476 C C . GLU A 1 187 ? -11.846 -21.261 -34.731 1.00 25.75 187 GLU A C 1
ATOM 1478 O O . GLU A 1 187 ? -10.902 -20.491 -34.528 1.00 25.75 187 GLU A O 1
ATOM 1483 N N . LEU A 1 188 ? -12.377 -22.012 -33.766 1.00 25.03 188 LEU A N 1
ATOM 1484 C CA . LEU A 1 188 ? -11.739 -22.258 -32.481 1.00 25.03 188 LEU A CA 1
ATOM 1485 C C . LEU A 1 188 ? -10.483 -23.095 -32.736 1.00 25.03 188 LEU A C 1
ATOM 1487 O O . LEU A 1 188 ? -10.571 -24.290 -33.002 1.00 25.03 188 LEU A O 1
ATOM 1491 N N . VAL A 1 189 ? -9.308 -22.476 -32.639 1.00 24.84 189 VAL A N 1
ATOM 1492 C CA . VAL A 1 189 ? -8.069 -23.226 -32.423 1.00 24.84 189 VAL A CA 1
ATOM 1493 C C . VAL A 1 189 ? -8.120 -23.709 -30.976 1.00 24.84 189 VAL A C 1
ATOM 1495 O O . VAL A 1 189 ? -7.855 -22.942 -30.049 1.00 24.84 189 VAL A O 1
ATOM 1498 N N . GLU A 1 190 ? -8.546 -24.957 -30.782 1.00 24.75 190 GLU A N 1
ATOM 1499 C CA . GLU A 1 190 ? -8.446 -25.650 -29.502 1.00 24.75 190 GLU A CA 1
ATOM 1500 C C . GLU A 1 190 ? -6.984 -25.609 -29.043 1.00 24.75 190 GLU A C 1
ATOM 1502 O O . GLU A 1 190 ? -6.086 -26.149 -29.689 1.00 24.75 190 GLU A O 1
ATOM 1507 N N . ALA A 1 191 ? -6.724 -24.913 -27.937 1.00 25.03 191 ALA A N 1
ATOM 1508 C CA . ALA A 1 191 ? -5.459 -25.052 -27.239 1.00 25.03 191 ALA A CA 1
ATOM 1509 C C . ALA A 1 191 ? -5.389 -26.489 -26.709 1.00 25.03 191 ALA A C 1
ATOM 1511 O O . ALA A 1 191 ? -6.242 -26.876 -25.911 1.00 25.03 191 ALA A O 1
ATOM 1512 N N . GLU A 1 192 ? -4.399 -27.266 -27.160 1.00 27.78 192 GLU A N 1
ATOM 1513 C CA . GLU A 1 192 ? -4.149 -28.627 -26.680 1.00 27.78 192 GLU A CA 1
ATOM 1514 C C . GLU A 1 192 ? -4.117 -28.649 -25.146 1.00 27.78 192 GLU A C 1
ATOM 1516 O O . GLU A 1 192 ? -3.226 -28.099 -24.489 1.00 27.78 192 GLU A O 1
ATOM 1521 N N . VAL A 1 193 ? -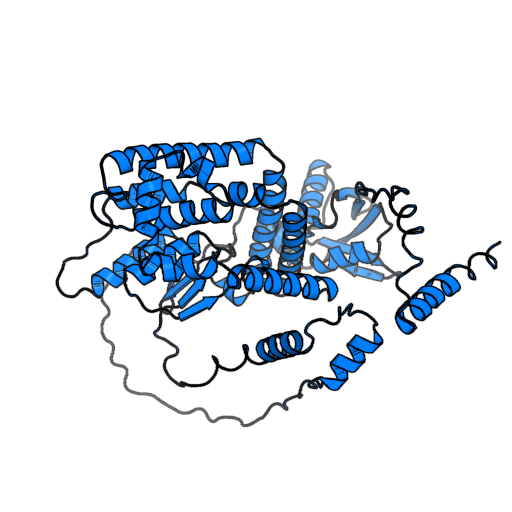5.142 -29.280 -24.576 1.00 30.59 193 VAL A N 1
ATOM 1522 C CA . VAL A 1 193 ? -5.244 -29.590 -23.157 1.00 30.59 193 VAL A CA 1
ATOM 1523 C C . VAL A 1 193 ? -4.190 -30.651 -22.870 1.00 30.59 193 VAL A C 1
ATOM 1525 O O . VAL A 1 193 ? -4.362 -31.814 -23.223 1.00 30.59 193 VAL A O 1
ATOM 1528 N N . VAL A 1 194 ? -3.081 -30.256 -22.245 1.00 36.47 194 VAL A N 1
ATOM 1529 C CA . VAL A 1 194 ? -2.086 -31.216 -21.753 1.00 36.47 194 VAL A CA 1
ATOM 1530 C C . VAL A 1 194 ? -2.779 -32.094 -20.714 1.00 36.47 194 VAL A C 1
ATOM 1532 O O . VAL A 1 194 ? -3.237 -31.596 -19.682 1.00 36.47 194 VAL A O 1
ATOM 1535 N N . SER A 1 195 ? -2.897 -33.388 -21.010 1.00 43.97 195 SER A N 1
ATOM 1536 C CA . SER A 1 195 ? -3.518 -34.347 -20.104 1.00 43.97 195 SER A CA 1
ATOM 1537 C C . SER A 1 195 ? -2.708 -34.450 -18.806 1.00 43.97 195 SER A C 1
ATOM 1539 O O . SER A 1 195 ? -1.494 -34.220 -18.780 1.00 43.97 195 SER A O 1
ATOM 1541 N N . LYS A 1 196 ? -3.373 -34.805 -17.701 1.00 40.62 196 LYS A N 1
ATOM 1542 C CA . LYS A 1 196 ? -2.724 -35.045 -16.401 1.00 40.62 196 LYS A CA 1
ATOM 1543 C C . LYS A 1 196 ? -1.546 -36.021 -16.530 1.00 40.62 196 LYS A C 1
ATOM 1545 O O . LYS A 1 196 ? -0.494 -35.799 -15.938 1.00 40.62 196 LYS A O 1
ATOM 1550 N N . GLU A 1 197 ? -1.703 -37.036 -17.371 1.00 42.97 197 GLU A N 1
ATOM 1551 C CA . GLU A 1 197 ? -0.696 -38.063 -17.633 1.00 42.97 197 GLU A CA 1
ATOM 1552 C C . GLU A 1 197 ? 0.524 -37.509 -18.386 1.00 42.97 197 GLU A C 1
ATOM 1554 O O . GLU A 1 197 ? 1.653 -37.902 -18.093 1.00 42.97 197 GLU A O 1
ATOM 1559 N N . ASP A 1 198 ? 0.338 -36.548 -19.295 1.00 43.88 198 ASP A N 1
ATOM 1560 C CA . ASP A 1 198 ? 1.442 -35.896 -20.012 1.00 43.88 198 ASP A CA 1
ATOM 1561 C C . ASP A 1 198 ? 2.214 -34.913 -19.121 1.00 43.88 198 ASP A C 1
ATOM 1563 O O . ASP A 1 198 ? 3.442 -34.832 -19.199 1.00 43.88 198 ASP A O 1
ATOM 1567 N N . PHE A 1 199 ? 1.521 -34.215 -18.215 1.00 42.72 199 PHE A N 1
ATOM 1568 C CA . PHE A 1 199 ? 2.151 -33.368 -17.199 1.00 42.72 199 PHE A CA 1
ATOM 1569 C C . PHE A 1 199 ? 2.947 -34.196 -16.178 1.00 42.72 199 PHE A C 1
ATOM 1571 O O . PHE A 1 199 ? 4.086 -33.854 -15.859 1.00 42.72 199 PHE A O 1
ATOM 1578 N N . GLU A 1 200 ? 2.386 -35.309 -15.700 1.00 41.97 200 GLU A N 1
ATOM 1579 C CA . GLU A 1 200 ? 3.056 -36.227 -14.772 1.00 41.97 200 GLU A CA 1
ATOM 1580 C C . GLU A 1 200 ? 4.282 -36.886 -15.417 1.00 41.97 200 GLU A C 1
ATOM 1582 O O . GLU A 1 200 ? 5.361 -36.882 -14.821 1.00 41.97 200 GLU A O 1
ATOM 1587 N N . ARG A 1 201 ? 4.175 -37.346 -16.672 1.00 42.25 201 ARG A N 1
ATOM 1588 C CA . ARG A 1 201 ? 5.324 -37.848 -17.446 1.00 42.25 201 ARG A CA 1
ATOM 1589 C C . ARG A 1 201 ? 6.404 -36.788 -17.622 1.00 42.25 201 ARG A C 1
ATOM 1591 O O . ARG A 1 201 ? 7.581 -37.106 -17.470 1.00 42.25 201 ARG A O 1
ATOM 1598 N N . HIS A 1 202 ? 6.026 -35.539 -17.902 1.00 40.91 202 HIS A N 1
ATOM 1599 C CA . HIS A 1 202 ? 6.985 -34.447 -18.044 1.00 40.91 202 HIS A CA 1
ATOM 1600 C C . HIS A 1 202 ? 7.699 -34.165 -16.717 1.00 40.91 202 HIS A C 1
ATOM 1602 O O . HIS A 1 202 ? 8.921 -34.122 -16.688 1.00 40.91 202 HIS A O 1
ATOM 1608 N N . MET A 1 203 ? 6.969 -34.059 -15.603 1.00 37.38 203 MET A N 1
ATOM 1609 C CA . MET A 1 203 ? 7.530 -33.743 -14.283 1.00 37.38 203 MET A CA 1
ATOM 1610 C C . MET A 1 203 ? 8.396 -34.870 -13.694 1.00 37.38 203 MET A C 1
ATOM 1612 O O . MET A 1 203 ? 9.393 -34.581 -13.025 1.00 37.38 203 MET A O 1
ATOM 1616 N N . ILE A 1 204 ? 8.071 -36.134 -13.989 1.00 44.81 204 ILE A N 1
ATOM 1617 C CA . ILE A 1 204 ? 8.905 -37.301 -13.660 1.00 44.81 204 ILE A CA 1
ATOM 1618 C C . ILE A 1 204 ? 10.169 -37.319 -14.536 1.00 44.81 204 ILE A C 1
ATOM 1620 O O . ILE A 1 204 ? 11.264 -37.539 -14.019 1.00 44.81 204 ILE A O 1
ATOM 1624 N N . ALA A 1 205 ? 10.057 -37.000 -15.831 1.00 36.03 205 ALA A N 1
ATOM 1625 C CA . ALA A 1 205 ? 11.193 -36.959 -16.757 1.00 36.03 205 ALA A CA 1
ATOM 1626 C C . ALA A 1 205 ? 12.233 -35.868 -16.429 1.00 36.03 205 ALA A C 1
ATOM 1628 O O . ALA A 1 205 ? 13.407 -36.041 -16.748 1.00 36.03 205 ALA A O 1
ATOM 1629 N N . VAL A 1 206 ? 11.843 -34.766 -15.766 1.00 36.91 206 VAL A N 1
ATOM 1630 C CA . VAL A 1 206 ? 12.784 -33.723 -15.295 1.00 36.91 206 VAL A CA 1
ATOM 1631 C C . VAL A 1 206 ? 13.321 -33.944 -13.873 1.00 36.91 206 VAL A C 1
ATOM 1633 O O . VAL A 1 206 ? 14.119 -33.129 -13.409 1.00 36.91 206 VAL A O 1
ATOM 1636 N N . GLY A 1 207 ? 12.925 -35.021 -13.182 1.00 33.47 207 GLY A N 1
ATOM 1637 C CA . GLY A 1 207 ? 13.537 -35.465 -11.920 1.00 33.47 207 GLY A CA 1
ATOM 1638 C C . GLY A 1 207 ? 13.467 -34.470 -10.750 1.00 33.47 207 GLY A C 1
ATOM 1639 O O . GLY A 1 207 ? 14.422 -34.372 -9.981 1.00 33.47 207 GLY A O 1
ATOM 1640 N N . LYS A 1 208 ? 12.382 -33.689 -10.613 1.00 43.41 208 LYS A N 1
ATOM 1641 C CA . LYS A 1 208 ? 12.294 -32.561 -9.653 1.00 43.41 208 LYS A CA 1
ATOM 1642 C C . LYS A 1 208 ? 11.086 -32.579 -8.706 1.00 43.41 208 LYS A C 1
ATOM 1644 O O . LYS A 1 208 ? 10.502 -31.532 -8.432 1.00 43.41 208 LYS A O 1
ATOM 1649 N N . LEU A 1 209 ? 10.752 -33.732 -8.134 1.00 32.72 209 LEU A N 1
ATOM 1650 C CA . LEU A 1 209 ? 9.920 -33.782 -6.927 1.00 32.72 209 LEU A CA 1
ATOM 1651 C C . LEU A 1 209 ? 10.642 -34.580 -5.831 1.00 32.72 209 LEU A C 1
ATOM 1653 O O . LEU A 1 209 ? 10.847 -35.777 -6.009 1.00 32.72 209 LEU A O 1
ATOM 1657 N N . PRO A 1 210 ? 11.030 -33.956 -4.705 1.00 35.38 210 PRO A N 1
ATOM 1658 C CA . PRO A 1 210 ? 11.307 -34.685 -3.480 1.00 35.38 210 PRO A CA 1
ATOM 1659 C C . PRO A 1 210 ? 9.962 -34.932 -2.786 1.00 35.38 210 PRO A C 1
ATOM 1661 O O . PRO A 1 210 ? 9.310 -33.985 -2.345 1.00 35.38 210 PRO A O 1
ATOM 1664 N N . ILE A 1 211 ? 9.517 -36.184 -2.743 1.00 35.16 211 ILE A N 1
ATOM 1665 C CA . ILE A 1 211 ? 8.316 -36.584 -2.006 1.00 35.16 211 ILE A CA 1
ATOM 1666 C C . ILE A 1 211 ? 8.792 -37.460 -0.850 1.00 35.16 211 ILE A C 1
ATOM 1668 O O . ILE A 1 211 ? 9.267 -38.567 -1.081 1.00 35.16 211 ILE A O 1
ATOM 1672 N N . ASP A 1 212 ? 8.702 -36.939 0.375 1.00 36.00 212 ASP A N 1
ATOM 1673 C CA . ASP A 1 212 ? 8.708 -37.776 1.575 1.00 36.00 212 ASP A CA 1
ATOM 1674 C C . ASP A 1 212 ? 7.367 -38.515 1.651 1.00 36.00 212 ASP A C 1
ATOM 1676 O O . ASP A 1 212 ? 6.301 -37.940 1.425 1.00 36.00 212 ASP A O 1
ATOM 1680 N N . GLU A 1 213 ? 7.435 -39.803 1.966 1.00 36.06 213 GLU A N 1
ATOM 1681 C CA . GLU A 1 213 ? 6.374 -40.807 1.828 1.00 36.06 213 GLU A CA 1
ATOM 1682 C C . GLU A 1 213 ? 5.299 -40.751 2.935 1.00 36.06 213 GLU A C 1
ATOM 1684 O O . GLU A 1 213 ? 4.737 -41.766 3.338 1.00 36.06 213 GLU A O 1
ATOM 1689 N N . TYR A 1 214 ? 4.973 -39.557 3.433 1.00 33.66 214 TYR A N 1
ATOM 1690 C CA . TYR A 1 214 ? 3.798 -39.361 4.278 1.00 33.66 214 TYR A CA 1
ATOM 1691 C C . TYR A 1 214 ? 2.871 -38.326 3.641 1.00 33.66 214 TYR A C 1
ATOM 1693 O O . TYR A 1 214 ? 3.081 -37.117 3.732 1.00 33.66 214 TYR A O 1
ATOM 1701 N N . ASP A 1 215 ? 1.817 -38.872 3.032 1.00 39.22 215 ASP A N 1
ATOM 1702 C CA . ASP A 1 215 ? 0.591 -38.215 2.570 1.00 39.22 215 ASP A CA 1
ATOM 1703 C C . ASP A 1 215 ? 0.514 -37.765 1.093 1.00 39.22 215 ASP A C 1
ATOM 1705 O O . ASP A 1 215 ? 0.201 -36.620 0.745 1.00 39.22 215 ASP A O 1
ATOM 1709 N N . LEU A 1 216 ? 0.751 -38.724 0.191 1.00 35.56 216 LEU A N 1
ATOM 1710 C CA . LEU A 1 216 ? 0.434 -38.619 -1.241 1.00 35.56 216 LEU A CA 1
ATOM 1711 C C . LEU A 1 216 ? -1.079 -38.462 -1.502 1.00 35.56 216 LEU A C 1
ATOM 1713 O O . LEU A 1 216 ? -1.452 -37.762 -2.444 1.00 35.56 216 LEU A O 1
ATOM 1717 N N . ASP A 1 217 ? -1.945 -38.999 -0.637 1.00 34.59 217 ASP A N 1
ATOM 1718 C CA . ASP A 1 217 ? -3.403 -38.919 -0.797 1.00 34.59 217 ASP A CA 1
ATOM 1719 C C . ASP A 1 217 ? -3.976 -37.549 -0.391 1.00 34.59 217 ASP A C 1
ATOM 1721 O O . ASP A 1 217 ? -4.803 -37.001 -1.125 1.00 34.59 217 ASP A O 1
ATOM 1725 N N . GLN A 1 218 ? -3.498 -36.904 0.686 1.00 37.50 218 GLN A N 1
ATOM 1726 C CA . GLN A 1 218 ? -3.882 -35.511 0.978 1.00 37.50 218 GLN A CA 1
ATOM 1727 C C . GLN A 1 218 ? -3.269 -34.517 -0.004 1.00 37.50 218 GLN A C 1
ATOM 1729 O O . GLN A 1 218 ? -3.891 -33.497 -0.303 1.00 37.50 218 GLN A O 1
ATOM 1734 N N . THR A 1 219 ? -2.077 -34.796 -0.535 1.00 34.88 219 THR A N 1
ATOM 1735 C CA . THR A 1 219 ? -1.434 -33.919 -1.521 1.00 34.88 219 THR A CA 1
ATOM 1736 C C . THR A 1 219 ? -2.147 -34.007 -2.873 1.00 34.88 219 THR A C 1
ATOM 1738 O O . THR A 1 219 ? -2.434 -32.971 -3.472 1.00 34.88 219 THR A O 1
ATOM 1741 N N . ALA A 1 220 ? -2.546 -35.205 -3.313 1.00 31.22 220 ALA A N 1
ATOM 1742 C CA . ALA A 1 220 ? -3.389 -35.390 -4.492 1.00 31.22 220 ALA A CA 1
ATOM 1743 C C . ALA A 1 220 ? -4.797 -34.800 -4.295 1.00 31.22 220 ALA A C 1
ATOM 1745 O O . ALA A 1 220 ? -5.311 -34.147 -5.200 1.00 31.22 220 ALA A O 1
ATOM 1746 N N . HIS A 1 221 ? -5.396 -34.930 -3.105 1.00 31.95 221 HIS A N 1
ATOM 1747 C CA . HIS A 1 221 ? -6.679 -34.297 -2.775 1.00 31.95 221 HIS A CA 1
ATOM 1748 C C . HIS A 1 221 ? -6.587 -32.760 -2.736 1.00 31.95 221 HIS A C 1
ATOM 1750 O O . HIS A 1 221 ? -7.473 -32.076 -3.241 1.00 31.95 221 HIS A O 1
ATOM 1756 N N . ALA A 1 222 ? -5.492 -32.195 -2.217 1.00 33.09 222 ALA A N 1
ATOM 1757 C CA . ALA A 1 222 ? -5.237 -30.754 -2.195 1.00 33.09 222 ALA A CA 1
ATOM 1758 C C . ALA A 1 222 ? -4.900 -30.182 -3.584 1.00 33.09 222 ALA A C 1
ATOM 1760 O O . ALA A 1 222 ? -5.219 -29.024 -3.861 1.00 33.09 222 ALA A O 1
ATOM 1761 N N . ILE A 1 223 ? -4.275 -30.977 -4.460 1.00 32.22 223 ILE A N 1
ATOM 1762 C CA . ILE A 1 223 ? -4.018 -30.631 -5.864 1.00 32.22 223 ILE A CA 1
ATOM 1763 C C . ILE A 1 223 ? -5.306 -30.741 -6.690 1.00 32.22 223 ILE A C 1
ATOM 1765 O O . ILE A 1 223 ? -5.587 -29.834 -7.467 1.00 32.22 223 ILE A O 1
ATOM 1769 N N . ASN A 1 224 ? -6.136 -31.764 -6.470 1.00 33.19 224 ASN A N 1
ATOM 1770 C CA . ASN A 1 224 ? -7.445 -31.885 -7.116 1.00 33.19 224 ASN A CA 1
ATOM 1771 C C . ASN A 1 224 ? -8.410 -30.781 -6.639 1.00 33.19 224 ASN A C 1
ATOM 1773 O O . ASN A 1 224 ? -9.031 -30.138 -7.475 1.00 33.19 224 ASN A O 1
ATOM 1777 N N . GLN A 1 225 ? -8.414 -30.408 -5.350 1.00 33.91 225 GLN A N 1
ATOM 1778 C CA . GLN A 1 225 ? -9.083 -29.177 -4.886 1.00 33.91 225 GLN A CA 1
ATOM 1779 C C . GLN A 1 225 ? -8.474 -27.901 -5.494 1.00 33.91 225 GLN A C 1
ATOM 1781 O O . GLN A 1 225 ? -9.180 -26.920 -5.700 1.00 33.91 225 GLN A O 1
ATOM 1786 N N . CYS A 1 226 ? -7.171 -27.876 -5.810 1.00 33.72 226 CYS A N 1
ATOM 1787 C CA . CYS A 1 226 ? -6.562 -26.752 -6.536 1.00 33.72 226 CYS A CA 1
ATOM 1788 C C . CYS A 1 226 ? -7.004 -26.658 -8.004 1.00 33.72 226 CYS A C 1
ATOM 1790 O O . CYS A 1 226 ? -6.882 -25.570 -8.577 1.00 33.72 226 CYS A O 1
ATOM 1792 N N . ILE A 1 227 ? -7.475 -27.758 -8.598 1.00 31.06 227 ILE A N 1
ATOM 1793 C CA . ILE A 1 227 ? -8.024 -27.810 -9.957 1.00 31.06 227 ILE A CA 1
ATOM 1794 C C . ILE A 1 227 ? -9.532 -27.491 -9.933 1.00 31.06 227 ILE A C 1
ATOM 1796 O O . ILE A 1 227 ? -9.981 -26.714 -10.775 1.00 31.06 227 ILE A O 1
ATOM 1800 N N . ASP A 1 228 ? -10.270 -27.962 -8.921 1.00 30.73 228 ASP A N 1
ATOM 1801 C CA . ASP A 1 228 ? -11.722 -27.757 -8.797 1.00 30.73 228 ASP A CA 1
ATOM 1802 C C . ASP A 1 228 ? -12.127 -26.369 -8.250 1.00 30.73 228 ASP A C 1
ATOM 1804 O O . ASP A 1 228 ? -13.119 -25.801 -8.706 1.00 30.73 228 ASP A O 1
ATOM 1808 N N . ASP A 1 229 ? -11.327 -25.715 -7.392 1.00 31.39 229 ASP A N 1
ATOM 1809 C CA . ASP A 1 229 ? -11.641 -24.378 -6.827 1.00 31.39 229 ASP A CA 1
ATOM 1810 C C . ASP A 1 229 ? -11.466 -23.209 -7.835 1.00 31.39 229 ASP A C 1
ATOM 1812 O O . ASP A 1 229 ? -11.251 -22.049 -7.457 1.00 31.39 229 ASP A O 1
ATOM 1816 N N . LYS A 1 230 ? -11.501 -23.490 -9.142 1.00 43.50 230 LYS A N 1
ATOM 1817 C CA . LYS A 1 230 ? -11.409 -22.477 -10.203 1.00 43.50 230 LYS A CA 1
ATOM 1818 C C . LYS A 1 230 ? -12.508 -22.517 -11.262 1.00 43.50 230 LYS A C 1
ATOM 1820 O O . LYS A 1 230 ? -12.400 -21.738 -12.207 1.00 43.50 230 LYS A O 1
ATOM 1825 N N . TRP A 1 231 ? -13.564 -23.314 -11.097 1.00 30.83 231 TRP A N 1
ATOM 1826 C CA . TRP A 1 231 ? -14.592 -23.433 -12.141 1.00 30.83 231 TRP A CA 1
ATOM 1827 C C . TRP A 1 231 ? -16.063 -23.416 -11.693 1.00 30.83 231 TRP A C 1
ATOM 1829 O O . TRP A 1 231 ? -16.918 -23.726 -12.513 1.00 30.83 231 TRP A O 1
ATOM 1839 N N . THR A 1 232 ? -16.410 -22.969 -10.476 1.00 30.70 232 THR A N 1
ATOM 1840 C CA . THR A 1 232 ? -17.836 -22.884 -10.061 1.00 30.70 232 THR A CA 1
ATOM 1841 C C . THR A 1 232 ? -18.277 -21.611 -9.323 1.00 30.70 232 THR A C 1
ATOM 1843 O O . THR A 1 232 ? -19.260 -21.659 -8.600 1.00 30.70 232 THR A O 1
ATOM 1846 N N . ASP A 1 233 ? -17.637 -20.459 -9.553 1.00 32.38 233 ASP A N 1
ATOM 1847 C CA . ASP A 1 233 ? -18.275 -19.143 -9.285 1.00 32.38 233 ASP A CA 1
ATOM 1848 C C . ASP A 1 233 ? -18.444 -18.305 -10.570 1.00 32.38 233 ASP A C 1
ATOM 1850 O O . ASP A 1 233 ? -18.768 -17.119 -10.540 1.00 32.38 233 ASP A O 1
ATOM 1854 N N . ILE A 1 234 ? -18.228 -18.924 -11.732 1.00 37.66 234 ILE A N 1
ATOM 1855 C CA . ILE A 1 234 ? -18.544 -18.355 -13.039 1.00 37.66 234 ILE A CA 1
ATOM 1856 C C . ILE A 1 234 ? -19.493 -19.356 -13.695 1.00 37.66 234 ILE A C 1
ATOM 1858 O O . ILE A 1 234 ? -19.128 -20.517 -13.846 1.00 37.66 234 ILE A O 1
ATOM 1862 N N . ILE A 1 235 ? -20.674 -18.871 -14.091 1.00 34.44 235 ILE A N 1
ATOM 1863 C CA . ILE A 1 235 ? -21.834 -19.595 -14.643 1.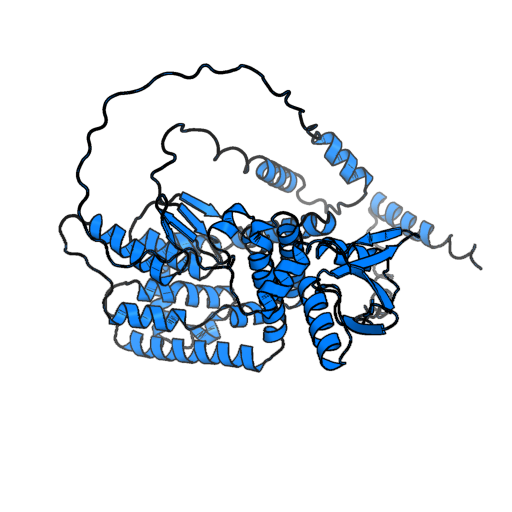00 34.44 235 ILE A CA 1
ATOM 1864 C C . ILE A 1 235 ? -22.795 -20.132 -13.561 1.00 34.44 235 ILE A C 1
ATOM 1866 O O . ILE A 1 235 ? -22.747 -21.300 -13.208 1.00 34.44 235 ILE A O 1
ATOM 1870 N N . ASP A 1 236 ? -23.685 -19.276 -13.035 1.00 30.89 236 ASP A N 1
ATOM 1871 C CA . ASP A 1 236 ? -25.091 -19.266 -13.485 1.00 30.89 236 ASP A CA 1
ATOM 1872 C C . ASP A 1 236 ? -25.895 -18.096 -12.868 1.00 30.89 236 ASP A C 1
ATOM 1874 O O . ASP A 1 236 ? -26.311 -18.120 -11.710 1.00 30.89 236 ASP A O 1
ATOM 1878 N N . SER A 1 237 ? -26.094 -17.031 -13.648 1.00 27.38 237 SER A N 1
ATOM 1879 C CA . SER A 1 237 ? -27.278 -16.154 -13.606 1.00 27.38 237 SER A CA 1
ATOM 1880 C C . SER A 1 237 ? -27.126 -15.092 -14.697 1.00 27.38 237 SER A C 1
ATOM 1882 O O . SER A 1 237 ? -26.550 -14.026 -14.458 1.00 27.38 237 SER A O 1
ATOM 1884 N N . PRO A 1 238 ? -27.603 -15.358 -15.923 1.00 36.12 238 PRO A N 1
ATOM 1885 C CA . PRO A 1 238 ? -27.634 -14.340 -16.958 1.00 36.12 238 PRO A CA 1
ATOM 1886 C C . PRO A 1 238 ? -28.675 -13.275 -16.563 1.00 36.12 238 PRO A C 1
ATOM 1888 O O . PRO A 1 238 ? -29.827 -13.611 -16.299 1.00 36.12 238 PRO A O 1
ATOM 1891 N N . ASN A 1 239 ? -28.257 -12.000 -16.558 1.00 33.00 239 ASN A N 1
ATOM 1892 C CA . ASN A 1 239 ? -29.043 -10.760 -16.356 1.00 33.00 239 ASN A CA 1
ATOM 1893 C C . ASN A 1 239 ? -29.101 -10.101 -14.955 1.00 33.00 239 ASN A C 1
ATOM 1895 O O . ASN A 1 239 ? -30.188 -9.742 -14.505 1.00 33.00 239 ASN A O 1
ATOM 1899 N N . ARG A 1 240 ? -27.957 -9.775 -14.325 1.00 37.06 240 ARG A N 1
ATOM 1900 C CA . ARG A 1 240 ? -27.858 -8.621 -13.382 1.00 37.06 240 ARG A CA 1
ATOM 1901 C C . ARG A 1 240 ? -26.532 -7.838 -13.467 1.00 37.06 240 ARG A C 1
ATOM 1903 O O . ARG A 1 240 ? -26.025 -7.343 -12.467 1.00 37.06 240 ARG A O 1
ATOM 1910 N N . GLU A 1 241 ? -25.914 -7.726 -14.641 1.00 42.50 241 GLU A N 1
ATOM 1911 C CA . GLU A 1 241 ? -24.520 -7.246 -14.740 1.00 42.50 241 GLU A CA 1
ATOM 1912 C C . GLU A 1 241 ? -24.275 -5.727 -14.588 1.00 42.50 241 GLU A C 1
ATOM 1914 O O . GLU A 1 241 ? -23.142 -5.282 -14.778 1.00 42.50 241 GLU A O 1
ATOM 1919 N N . THR A 1 242 ? -25.250 -4.912 -14.168 1.00 44.44 242 THR A N 1
ATOM 1920 C CA . THR A 1 242 ? -25.055 -3.446 -14.087 1.00 44.44 242 THR A CA 1
ATOM 1921 C C . THR A 1 242 ? -25.304 -2.779 -12.730 1.00 44.44 242 THR A C 1
ATOM 1923 O O . THR A 1 242 ? -25.050 -1.583 -12.638 1.00 44.44 242 THR A O 1
ATOM 1926 N N . GLU A 1 243 ? -25.729 -3.486 -11.674 1.00 55.44 243 GLU A N 1
ATOM 1927 C CA . GLU A 1 243 ? -26.255 -2.802 -10.466 1.00 55.44 243 GLU A CA 1
ATOM 1928 C C . GLU A 1 243 ? -25.572 -3.108 -9.121 1.00 55.44 243 GLU A C 1
ATOM 1930 O O . GLU A 1 243 ? -25.810 -2.378 -8.165 1.00 55.44 243 GLU A O 1
ATOM 1935 N N . SER A 1 244 ? -24.711 -4.123 -8.997 1.00 73.38 244 SER A N 1
ATOM 1936 C CA . SER A 1 244 ? -24.099 -4.446 -7.694 1.00 73.38 244 SER A CA 1
ATOM 1937 C C . SER A 1 244 ? -22.796 -3.682 -7.437 1.00 73.38 244 SER A C 1
ATOM 1939 O O . SER A 1 244 ? -21.905 -3.694 -8.297 1.00 73.38 244 SER A O 1
ATOM 1941 N N . ASP A 1 245 ? -22.631 -3.145 -6.227 1.00 89.75 245 ASP A N 1
ATOM 1942 C CA . ASP A 1 245 ? -21.361 -2.610 -5.724 1.00 89.75 245 ASP A CA 1
ATOM 1943 C C . ASP A 1 245 ? -20.227 -3.630 -5.864 1.00 89.75 245 ASP A C 1
ATOM 1945 O O . ASP A 1 245 ? -20.406 -4.822 -5.607 1.00 89.75 245 ASP A O 1
ATOM 1949 N N . ARG A 1 246 ? -19.041 -3.184 -6.285 1.00 96.19 246 ARG A N 1
ATOM 1950 C CA . ARG A 1 246 ? -17.858 -4.036 -6.469 1.00 96.19 246 ARG A CA 1
ATOM 1951 C C . ARG A 1 246 ? -16.711 -3.520 -5.620 1.00 96.19 246 ARG A C 1
ATOM 1953 O O . ARG A 1 246 ? -16.359 -2.345 -5.683 1.00 96.19 246 ARG A O 1
ATOM 1960 N N . LEU A 1 247 ? -16.070 -4.419 -4.881 1.00 97.94 247 LEU A N 1
ATOM 1961 C CA . LEU A 1 247 ? -14.887 -4.101 -4.094 1.00 97.94 247 LEU A CA 1
ATOM 1962 C C . LEU A 1 247 ? -13.706 -4.951 -4.552 1.00 97.94 247 LEU A C 1
ATOM 1964 O O . LEU A 1 247 ? -13.708 -6.170 -4.392 1.00 97.94 247 LEU A O 1
ATOM 1968 N N . TYR A 1 248 ? -12.658 -4.295 -5.036 1.00 98.00 248 TYR A N 1
ATOM 1969 C CA . TYR A 1 248 ? -11.365 -4.909 -5.301 1.00 98.00 248 TYR A CA 1
ATOM 1970 C C . TYR A 1 248 ? -10.470 -4.727 -4.079 1.00 98.00 248 TYR A C 1
ATOM 1972 O O . TYR A 1 248 ? -10.105 -3.606 -3.712 1.00 98.00 248 TYR A O 1
ATOM 1980 N N . HIS A 1 249 ? -10.126 -5.827 -3.413 1.00 96.81 249 HIS A N 1
ATOM 1981 C CA . HIS A 1 249 ? -9.469 -5.775 -2.108 1.00 96.81 249 HIS A CA 1
ATOM 1982 C C . HIS A 1 249 ? -8.559 -6.968 -1.836 1.00 96.81 249 HIS A C 1
ATOM 1984 O O . HIS A 1 249 ? -8.528 -7.957 -2.570 1.00 96.81 249 HIS A O 1
ATOM 1990 N N . HIS A 1 250 ? -7.808 -6.867 -0.740 1.00 93.69 250 HIS A N 1
ATOM 1991 C CA . HIS A 1 250 ? -7.049 -7.982 -0.194 1.00 93.69 250 HIS A CA 1
ATOM 1992 C C . HIS A 1 250 ? -7.234 -8.076 1.323 1.00 93.69 250 HIS A C 1
ATOM 1994 O O . HIS A 1 250 ? -7.105 -7.056 2.004 1.00 93.69 250 HIS A O 1
ATOM 2000 N N . PRO A 1 251 ? -7.432 -9.278 1.899 1.00 91.25 251 PRO A N 1
ATOM 2001 C CA . PRO A 1 251 ? -7.672 -9.430 3.334 1.00 91.25 251 PRO A CA 1
ATOM 2002 C C . PRO A 1 251 ? -6.520 -8.964 4.225 1.00 91.25 251 PRO A C 1
ATOM 2004 O O . PRO A 1 251 ? -6.759 -8.653 5.385 1.00 91.25 251 PRO A O 1
ATOM 2007 N N . PHE A 1 252 ? -5.293 -8.895 3.701 1.00 89.81 252 PHE A N 1
ATOM 2008 C CA . PHE A 1 252 ? -4.125 -8.410 4.444 1.00 89.81 252 PHE A CA 1
ATOM 2009 C C . PHE A 1 252 ? -3.783 -6.932 4.186 1.00 89.81 252 PHE A C 1
ATOM 2011 O O . PHE A 1 252 ? -2.843 -6.431 4.797 1.00 89.81 252 PHE A O 1
ATOM 2018 N N . SER A 1 253 ? -4.490 -6.224 3.296 1.00 93.56 253 SER A N 1
ATOM 2019 C CA . SER A 1 253 ? -4.290 -4.776 3.116 1.00 93.56 253 SER A CA 1
ATOM 2020 C C . SER A 1 253 ? -5.035 -4.007 4.213 1.00 93.56 253 SER A C 1
ATOM 2022 O O . SER A 1 253 ? -6.230 -4.225 4.388 1.00 93.56 253 SER A O 1
ATOM 2024 N N . VAL A 1 254 ? -4.345 -3.111 4.934 1.00 94.88 254 VAL A N 1
ATOM 2025 C CA . VAL A 1 254 ? -4.946 -2.306 6.021 1.00 94.88 254 VAL A CA 1
ATOM 2026 C C . VAL A 1 254 ? -6.123 -1.496 5.484 1.00 94.88 254 VAL A C 1
ATOM 2028 O O . VAL A 1 254 ? -7.218 -1.559 6.029 1.00 94.88 254 VAL A O 1
ATOM 2031 N N . ASP A 1 255 ? -5.931 -0.800 4.364 1.00 96.88 255 ASP A N 1
ATOM 2032 C CA . ASP A 1 255 ? -6.974 0.048 3.788 1.00 96.88 255 ASP A CA 1
ATOM 2033 C C . ASP A 1 255 ? -8.153 -0.760 3.240 1.00 96.88 255 ASP A C 1
ATOM 2035 O O . ASP A 1 255 ? -9.308 -0.359 3.362 1.00 96.88 255 ASP A O 1
ATOM 2039 N N . SER A 1 256 ? -7.888 -1.961 2.720 1.00 97.31 256 SER A N 1
ATOM 2040 C CA . SER A 1 256 ? -8.957 -2.898 2.373 1.00 97.31 256 SER A CA 1
ATOM 2041 C C . SER A 1 256 ? -9.746 -3.357 3.595 1.00 97.31 256 SER A C 1
ATOM 2043 O O . SER A 1 256 ? -10.958 -3.505 3.505 1.00 97.31 256 SER A O 1
ATOM 2045 N N . GLN A 1 257 ? -9.089 -3.602 4.730 1.00 97.31 257 GLN A N 1
ATOM 2046 C CA . GLN A 1 257 ? -9.778 -3.984 5.963 1.00 97.31 257 GLN A CA 1
ATOM 2047 C C . GLN A 1 257 ? -10.674 -2.855 6.478 1.00 97.31 257 GLN A C 1
ATOM 2049 O O . GLN A 1 257 ? -11.800 -3.152 6.861 1.00 97.31 257 GLN A O 1
ATOM 2054 N N . LYS A 1 258 ? -10.226 -1.591 6.411 1.00 98.44 258 LYS A N 1
ATOM 2055 C CA . LYS A 1 258 ? -11.041 -0.412 6.768 1.00 98.44 258 LYS A CA 1
ATOM 2056 C C . LYS A 1 258 ? -12.348 -0.387 5.968 1.00 98.44 258 LYS A C 1
ATOM 2058 O O . LYS A 1 258 ? -13.431 -0.417 6.540 1.00 98.44 258 LYS A O 1
ATOM 2063 N N . VAL A 1 259 ? -12.257 -0.446 4.637 1.00 98.50 259 VAL A N 1
ATOM 2064 C CA . VAL A 1 259 ? -13.444 -0.421 3.761 1.00 98.50 259 VAL A CA 1
ATOM 2065 C C . VAL A 1 259 ? -14.353 -1.630 3.991 1.00 98.50 259 VAL A C 1
ATOM 2067 O O . VAL A 1 259 ? -15.569 -1.488 4.066 1.00 98.50 259 VAL A O 1
ATOM 2070 N N . ARG A 1 260 ? -13.781 -2.826 4.158 1.00 98.06 260 ARG A N 1
ATOM 2071 C CA . ARG A 1 260 ? -14.566 -4.039 4.429 1.00 98.06 260 ARG A CA 1
ATOM 2072 C C . ARG A 1 260 ? -15.280 -3.979 5.777 1.00 98.06 260 ARG A C 1
ATOM 2074 O O . ARG A 1 260 ? -16.407 -4.441 5.856 1.00 98.06 260 ARG A O 1
ATOM 2081 N N . LEU A 1 261 ? -14.647 -3.429 6.816 1.00 98.12 261 LEU A N 1
ATOM 2082 C CA . LEU A 1 261 ? -15.302 -3.207 8.107 1.00 98.12 261 LEU A CA 1
ATOM 2083 C C . LEU A 1 261 ? -16.478 -2.242 7.956 1.00 98.12 261 LEU A C 1
ATOM 2085 O O . LEU A 1 261 ? -17.560 -2.564 8.426 1.00 98.12 261 LEU A O 1
ATOM 2089 N N . ALA A 1 262 ? -16.301 -1.123 7.250 1.00 97.69 262 ALA A N 1
ATOM 2090 C CA . ALA A 1 262 ? -17.391 -0.174 7.025 1.00 97.69 262 ALA A CA 1
ATOM 2091 C C . ALA A 1 262 ? -18.582 -0.793 6.286 1.00 97.69 262 ALA A C 1
ATOM 2093 O O . ALA A 1 262 ? -19.716 -0.594 6.712 1.00 97.69 262 ALA A O 1
ATOM 2094 N N . LEU A 1 263 ? -18.340 -1.565 5.222 1.00 96.38 263 LEU A N 1
ATOM 2095 C CA . LEU A 1 263 ? -19.406 -2.261 4.489 1.00 96.38 263 LEU A CA 1
ATOM 2096 C C . LEU A 1 263 ? -20.157 -3.252 5.388 1.00 96.38 263 LEU A C 1
ATOM 2098 O O . LEU A 1 263 ? -21.380 -3.296 5.373 1.00 96.38 263 LEU A O 1
ATOM 2102 N N . GLU A 1 264 ? -19.432 -4.012 6.209 1.00 95.62 264 GLU A N 1
ATOM 2103 C CA . GLU A 1 264 ? -20.013 -5.019 7.105 1.00 95.62 264 GLU A CA 1
ATOM 2104 C C . GLU A 1 264 ? -20.806 -4.412 8.266 1.00 95.62 264 GLU A C 1
ATOM 2106 O O . GLU A 1 264 ? -21.841 -4.954 8.642 1.00 95.62 264 GLU A O 1
ATOM 2111 N N . GLU A 1 265 ? -20.331 -3.304 8.837 1.00 95.00 265 GLU A N 1
ATOM 2112 C CA . GLU A 1 265 ? -21.024 -2.575 9.909 1.00 95.00 265 GLU A CA 1
ATOM 2113 C C . GLU A 1 265 ? -22.295 -1.888 9.395 1.00 95.00 265 GLU A C 1
ATOM 2115 O O . GLU A 1 265 ? -23.305 -1.868 10.092 1.00 95.00 265 GLU A O 1
ATOM 2120 N N . ASN A 1 266 ? -22.274 -1.393 8.152 1.00 92.44 266 ASN A N 1
ATOM 2121 C CA . ASN A 1 266 ? -23.439 -0.787 7.500 1.00 92.44 266 ASN A CA 1
ATOM 2122 C C . ASN A 1 266 ? -24.331 -1.802 6.765 1.00 92.44 266 ASN A C 1
ATOM 2124 O O . ASN A 1 266 ? -25.321 -1.403 6.163 1.00 92.44 266 ASN A O 1
ATOM 2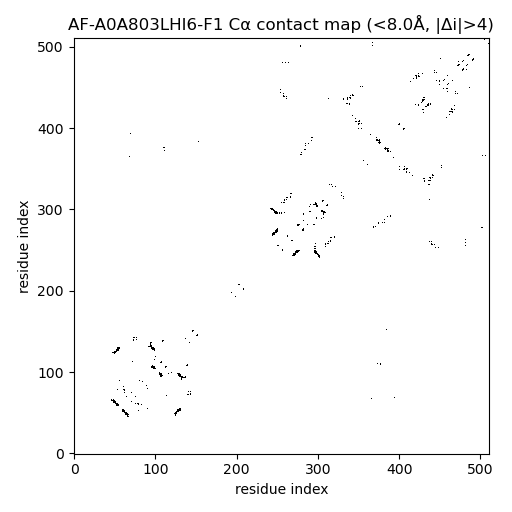128 N N . GLN A 1 267 ? -23.993 -3.097 6.807 1.00 92.44 267 GLN A N 1
ATOM 2129 C CA . GLN A 1 267 ? -24.742 -4.176 6.147 1.00 92.44 267 GLN A CA 1
ATOM 2130 C C . GLN A 1 267 ? -24.960 -3.934 4.641 1.00 92.44 267 GLN A C 1
ATOM 2132 O O . GLN A 1 267 ? -26.022 -4.228 4.099 1.00 92.44 267 GLN A O 1
ATOM 2137 N N . ILE A 1 268 ? -23.946 -3.386 3.967 1.00 91.44 268 ILE A N 1
ATOM 2138 C CA . ILE A 1 268 ? -23.976 -3.131 2.525 1.00 91.44 268 ILE A CA 1
ATOM 2139 C C . ILE A 1 268 ? -23.385 -4.334 1.793 1.00 91.44 268 ILE A C 1
ATOM 2141 O O . ILE A 1 268 ? -22.212 -4.678 1.975 1.00 91.44 268 ILE A O 1
ATOM 2145 N N . ASP A 1 269 ? -24.201 -4.948 0.941 1.00 91.88 269 ASP A N 1
ATOM 2146 C CA . ASP A 1 269 ? -23.788 -6.053 0.085 1.00 91.88 269 ASP A CA 1
ATOM 2147 C C . ASP A 1 269 ? -22.873 -5.570 -1.044 1.00 91.88 269 ASP A C 1
ATOM 2149 O O . ASP A 1 269 ? -23.092 -4.532 -1.664 1.00 91.88 269 ASP A O 1
ATOM 2153 N N . TYR A 1 270 ? -21.840 -6.356 -1.344 1.00 93.62 270 TYR A N 1
ATOM 2154 C CA . TYR A 1 270 ? -20.906 -6.058 -2.424 1.00 93.62 270 TYR A CA 1
ATOM 2155 C C . TYR A 1 270 ? -20.362 -7.333 -3.063 1.00 93.62 270 TYR A C 1
ATOM 2157 O O . TYR A 1 270 ? -20.150 -8.364 -2.420 1.00 93.62 270 TYR A O 1
ATOM 2165 N N . THR A 1 271 ? -20.037 -7.232 -4.346 1.00 95.69 271 THR A N 1
ATOM 2166 C CA . THR A 1 271 ? -19.294 -8.255 -5.073 1.00 95.69 271 THR A CA 1
ATOM 2167 C C . THR A 1 271 ? -17.808 -8.131 -4.750 1.00 95.69 271 THR A C 1
ATOM 2169 O O . THR A 1 271 ? -17.175 -7.098 -4.985 1.00 95.69 271 THR A O 1
ATOM 2172 N N . SER A 1 272 ? -17.240 -9.200 -4.201 1.00 93.38 272 SER A N 1
ATOM 2173 C CA . SER A 1 272 ? -15.868 -9.248 -3.696 1.00 93.38 272 SER A CA 1
ATOM 2174 C C . SER A 1 272 ? -14.872 -9.719 -4.763 1.00 93.38 272 SER A C 1
ATOM 2176 O O . SER A 1 272 ? -14.895 -10.879 -5.167 1.00 93.38 272 SER A O 1
ATOM 2178 N N . TYR A 1 273 ? -13.924 -8.862 -5.151 1.00 95.38 273 TYR A N 1
ATOM 2179 C CA . TYR A 1 273 ? -12.829 -9.189 -6.069 1.00 95.38 273 TYR A CA 1
ATOM 2180 C C . TYR A 1 273 ? -11.486 -9.225 -5.331 1.00 95.38 273 TYR A C 1
ATOM 2182 O O . TYR A 1 273 ? -10.919 -8.201 -4.947 1.00 95.38 273 TYR A O 1
ATOM 2190 N N . HIS A 1 274 ? -10.943 -10.428 -5.146 1.00 92.56 274 HIS A N 1
ATOM 2191 C CA . HIS A 1 274 ? -9.682 -10.627 -4.433 1.00 92.56 274 HIS A CA 1
ATOM 2192 C C . HIS A 1 274 ? -8.462 -10.360 -5.326 1.00 92.56 274 HIS A C 1
ATOM 2194 O O . HIS A 1 274 ? -8.127 -11.156 -6.208 1.00 92.56 274 HIS A O 1
ATOM 2200 N N . ILE A 1 275 ? -7.735 -9.281 -5.034 1.00 93.56 275 ILE A N 1
ATOM 2201 C CA . ILE A 1 275 ? -6.507 -8.890 -5.736 1.00 93.56 275 ILE A CA 1
ATOM 2202 C C . ILE A 1 275 ? -5.319 -9.064 -4.795 1.00 93.56 275 ILE A C 1
ATOM 2204 O O . ILE A 1 275 ? -5.222 -8.382 -3.782 1.00 93.56 275 ILE A O 1
ATOM 2208 N N . ASN A 1 276 ? -4.395 -9.975 -5.109 1.00 92.12 276 ASN A N 1
ATOM 2209 C CA . ASN A 1 276 ? -3.212 -10.202 -4.276 1.00 92.12 276 ASN A CA 1
ATOM 2210 C C . ASN A 1 276 ? -2.010 -9.375 -4.777 1.00 92.12 276 ASN A C 1
ATOM 2212 O O . ASN A 1 276 ? -1.431 -9.719 -5.816 1.00 92.12 276 ASN A O 1
ATOM 2216 N N . PRO A 1 277 ? -1.586 -8.327 -4.042 1.00 89.94 277 PRO A N 1
ATOM 2217 C CA . PRO A 1 277 ? -0.505 -7.451 -4.480 1.00 89.94 277 PRO A CA 1
ATOM 2218 C C . PRO A 1 277 ? 0.878 -8.115 -4.463 1.00 89.94 277 PRO A C 1
ATOM 2220 O O . PRO A 1 277 ? 1.745 -7.725 -5.235 1.00 89.94 277 PRO A O 1
ATOM 2223 N N . ILE A 1 278 ? 1.084 -9.167 -3.661 1.00 90.00 278 ILE A N 1
ATOM 2224 C CA . ILE A 1 278 ? 2.346 -9.934 -3.649 1.00 90.00 278 ILE A CA 1
ATOM 2225 C C . ILE A 1 278 ? 2.515 -10.705 -4.965 1.00 90.00 278 ILE A C 1
ATOM 2227 O O . ILE A 1 278 ? 3.623 -10.885 -5.456 1.00 90.00 278 ILE A O 1
ATOM 2231 N N . THR A 1 279 ? 1.401 -11.123 -5.571 1.00 90.69 279 THR A N 1
ATOM 2232 C CA . THR A 1 279 ? 1.388 -11.765 -6.895 1.00 90.69 279 THR A CA 1
ATOM 2233 C C . THR A 1 279 ? 1.398 -10.773 -8.060 1.00 90.69 279 THR A C 1
ATOM 2235 O O . THR A 1 279 ? 1.291 -11.202 -9.208 1.00 90.69 279 THR A O 1
ATOM 2238 N N . ALA A 1 280 ? 1.510 -9.472 -7.763 1.00 93.38 280 ALA A N 1
ATOM 2239 C CA . ALA A 1 280 ? 1.456 -8.360 -8.708 1.00 93.38 280 ALA A CA 1
ATOM 2240 C C . ALA A 1 280 ? 0.159 -8.268 -9.540 1.00 93.38 280 ALA A C 1
ATOM 2242 O O . ALA A 1 280 ? 0.125 -7.581 -10.553 1.00 93.38 280 ALA A O 1
ATOM 2243 N N . LYS A 1 281 ? -0.938 -8.911 -9.110 1.00 92.62 281 LYS A N 1
ATOM 2244 C CA . LYS A 1 281 ? -2.240 -8.849 -9.810 1.00 92.62 281 LYS A CA 1
ATOM 2245 C C . LYS A 1 281 ? -2.846 -7.446 -9.862 1.00 92.62 281 LYS A C 1
ATOM 2247 O O . LYS A 1 281 ? -3.597 -7.118 -10.766 1.00 92.62 281 LYS A O 1
ATOM 2252 N N . ASN A 1 282 ? -2.506 -6.593 -8.905 1.00 93.12 282 ASN A N 1
ATOM 2253 C CA . ASN A 1 282 ? -2.856 -5.172 -8.926 1.00 93.12 282 ASN A CA 1
ATOM 2254 C C . ASN A 1 282 ? -2.131 -4.389 -10.038 1.00 93.12 282 ASN A C 1
ATOM 2256 O O . ASN A 1 282 ? -2.428 -3.218 -10.237 1.00 93.12 282 ASN A O 1
ATOM 2260 N N . MET A 1 283 ? -1.166 -4.999 -10.731 1.00 95.50 283 MET A N 1
ATOM 2261 C CA . MET A 1 283 ? -0.519 -4.420 -11.908 1.00 95.50 283 MET A CA 1
ATOM 2262 C C . MET A 1 283 ? -1.202 -4.861 -13.207 1.00 95.50 283 MET A C 1
ATOM 2264 O O . MET A 1 283 ? -0.817 -4.380 -14.267 1.00 95.50 283 MET A O 1
ATOM 2268 N N . ASP A 1 284 ? -2.196 -5.755 -13.167 1.00 93.44 284 ASP A N 1
ATOM 2269 C CA . ASP A 1 284 ? -2.944 -6.136 -14.366 1.00 93.44 284 ASP A CA 1
ATOM 2270 C C . ASP A 1 284 ? -3.660 -4.906 -14.944 1.00 93.44 284 ASP A C 1
ATOM 2272 O O . ASP A 1 284 ? -4.273 -4.130 -14.208 1.00 93.44 284 ASP A O 1
ATOM 2276 N N . ALA A 1 285 ? -3.593 -4.721 -16.265 1.00 93.44 285 ALA A N 1
ATOM 2277 C CA . ALA A 1 285 ? -4.021 -3.483 -16.922 1.00 93.44 285 ALA A CA 1
ATOM 2278 C C . ALA A 1 285 ? -5.493 -3.114 -16.667 1.00 93.44 285 ALA A C 1
ATOM 2280 O O . ALA A 1 285 ? -5.831 -1.935 -16.609 1.00 93.44 285 ALA A O 1
ATOM 2281 N N . SER A 1 286 ? -6.381 -4.099 -16.486 1.00 93.31 286 SER A N 1
ATOM 2282 C CA . SER A 1 286 ? -7.789 -3.854 -16.146 1.00 93.31 286 SER A CA 1
ATOM 2283 C C . SER A 1 286 ? -7.943 -3.181 -14.781 1.00 93.31 286 SER A C 1
ATOM 2285 O O . SER A 1 286 ? -8.687 -2.213 -14.659 1.00 93.31 286 SER A O 1
ATOM 2287 N N . PHE A 1 287 ? -7.200 -3.641 -13.771 1.00 95.12 287 PHE A N 1
ATOM 2288 C CA . PHE A 1 287 ? -7.178 -3.013 -12.454 1.00 95.12 287 PHE A CA 1
ATOM 2289 C C . PHE A 1 287 ? -6.420 -1.685 -12.483 1.00 95.12 287 PHE A C 1
ATOM 2291 O O . PHE A 1 287 ? -6.885 -0.684 -11.942 1.00 95.12 287 PHE A O 1
ATOM 2298 N N . PHE A 1 288 ? -5.265 -1.660 -13.146 1.00 94.31 288 PHE A N 1
ATOM 2299 C CA . PHE A 1 288 ? -4.382 -0.500 -13.164 1.00 94.31 288 PHE A CA 1
ATOM 2300 C C . PHE A 1 288 ? -5.011 0.718 -13.860 1.00 94.31 288 PHE A C 1
ATOM 2302 O O . PHE A 1 288 ? -4.755 1.847 -13.456 1.00 94.31 288 PHE A O 1
ATOM 2309 N N . ARG A 1 289 ? -5.913 0.506 -14.831 1.00 94.50 289 ARG A N 1
ATOM 2310 C CA . ARG A 1 289 ? -6.741 1.578 -15.418 1.00 94.50 289 ARG A CA 1
ATOM 2311 C C . ARG A 1 289 ? -7.702 2.220 -14.422 1.00 94.50 289 ARG A C 1
ATOM 2313 O O . ARG A 1 289 ? -7.969 3.409 -14.540 1.00 94.50 289 ARG A O 1
ATOM 2320 N N . MET A 1 290 ? -8.221 1.456 -13.460 1.00 94.31 290 MET A N 1
ATOM 2321 C CA . MET A 1 290 ? -9.101 2.003 -12.421 1.00 94.31 290 MET A CA 1
ATOM 2322 C C . MET A 1 290 ? -8.313 2.799 -11.380 1.00 94.31 290 MET A C 1
ATOM 2324 O O . MET A 1 290 ? -8.796 3.811 -10.884 1.00 94.31 290 MET A O 1
ATOM 2328 N N . ASN A 1 291 ? -7.106 2.339 -11.038 1.00 95.25 291 ASN A N 1
ATOM 2329 C CA . ASN A 1 291 ? -6.224 3.018 -10.098 1.00 95.25 291 ASN A CA 1
ATOM 2330 C C . ASN A 1 291 ? -4.752 2.921 -10.548 1.00 95.25 291 ASN A C 1
ATOM 2332 O O . ASN A 1 291 ? -4.078 1.940 -10.206 1.00 95.25 291 ASN A O 1
ATOM 2336 N N . PRO A 1 292 ? -4.216 3.958 -11.225 1.00 90.44 292 PRO A N 1
ATOM 2337 C CA . PRO A 1 292 ? -2.828 3.991 -11.700 1.00 90.44 292 PRO A CA 1
ATOM 2338 C C . PRO A 1 292 ? -1.768 3.970 -10.589 1.00 90.44 292 PRO A C 1
ATOM 2340 O O . PRO A 1 292 ? -0.591 3.736 -10.850 1.00 90.44 292 PRO A O 1
ATOM 2343 N N . SER A 1 293 ? -2.149 4.179 -9.322 1.00 90.44 293 SER A N 1
ATOM 2344 C CA . SER A 1 293 ? -1.228 3.957 -8.198 1.00 90.44 293 SER A CA 1
ATOM 2345 C C . SER A 1 293 ? -1.013 2.468 -7.893 1.00 90.44 293 SER A C 1
ATOM 2347 O O . SER A 1 293 ? -0.091 2.109 -7.156 1.00 90.44 293 SER A O 1
ATOM 2349 N N . GLY A 1 294 ? -1.882 1.594 -8.417 1.00 92.38 294 GLY A N 1
ATOM 2350 C CA . GLY A 1 294 ? -1.892 0.161 -8.143 1.00 92.38 294 GLY A CA 1
ATOM 2351 C C . GLY A 1 294 ? -2.220 -0.193 -6.690 1.00 92.38 294 GLY A C 1
ATOM 2352 O O . GLY A 1 294 ? -1.942 -1.315 -6.260 1.00 92.38 294 GLY A O 1
ATOM 2353 N N . LYS A 1 295 ? -2.753 0.746 -5.901 1.00 93.25 295 LYS A N 1
ATOM 2354 C CA . LYS A 1 295 ? -3.097 0.531 -4.490 1.00 93.25 295 LYS A CA 1
ATOM 2355 C C . LYS A 1 295 ? -4.495 -0.069 -4.341 1.00 93.25 295 LYS A C 1
ATOM 2357 O O . LYS A 1 295 ? -5.362 0.091 -5.194 1.00 93.25 295 LYS A O 1
ATOM 2362 N N . LEU A 1 296 ? -4.692 -0.765 -3.229 1.00 94.94 296 LEU A N 1
ATOM 2363 C CA . LEU A 1 296 ? -5.982 -1.298 -2.803 1.00 94.94 296 LEU A CA 1
ATOM 2364 C C . LEU A 1 296 ? -6.473 -0.506 -1.587 1.00 94.94 296 LEU A C 1
ATOM 2366 O O . LEU A 1 296 ? -5.630 -0.106 -0.782 1.00 94.94 296 LEU A O 1
ATOM 2370 N N . PRO A 1 297 ? -7.793 -0.395 -1.375 1.00 97.88 297 PRO A N 1
ATOM 2371 C CA . PRO A 1 297 ? -8.871 -0.963 -2.190 1.00 97.88 297 PRO A CA 1
ATOM 2372 C C . PRO A 1 297 ? -9.254 -0.088 -3.395 1.00 97.88 297 PRO A C 1
ATOM 2374 O O . PRO A 1 297 ? -8.853 1.067 -3.490 1.00 97.88 297 PRO A O 1
ATOM 2377 N N . VAL A 1 298 ? -10.058 -0.653 -4.297 1.00 98.19 298 VAL A N 1
ATOM 2378 C CA . VAL A 1 298 ? -10.852 0.105 -5.277 1.00 98.19 298 VAL A CA 1
ATOM 2379 C C . VAL A 1 298 ? -12.308 -0.291 -5.077 1.00 98.19 298 VAL A C 1
ATOM 2381 O O . VAL A 1 298 ? -12.626 -1.479 -5.079 1.00 98.19 298 VAL A O 1
ATOM 2384 N N . PHE A 1 299 ? -13.175 0.690 -4.881 1.00 97.75 299 PHE A N 1
ATOM 2385 C CA . PHE A 1 299 ? -14.615 0.519 -4.768 1.00 97.75 299 PHE A CA 1
ATOM 2386 C C . PHE A 1 299 ? -15.286 1.080 -6.022 1.00 97.75 299 PHE A C 1
ATOM 2388 O O . PHE A 1 299 ? -14.950 2.174 -6.473 1.00 97.75 299 PHE A O 1
ATOM 2395 N N . GLN A 1 300 ? -16.210 0.322 -6.600 1.00 95.50 300 GLN A N 1
ATOM 2396 C CA . GLN A 1 300 ? -16.906 0.687 -7.824 1.00 95.50 300 GLN A CA 1
ATOM 2397 C C . GLN A 1 300 ? -18.416 0.516 -7.642 1.00 95.50 300 GLN A C 1
ATOM 2399 O O . GLN A 1 300 ? -18.887 -0.599 -7.430 1.00 95.50 300 GLN A O 1
ATOM 2404 N N . ASN A 1 301 ? -19.159 1.610 -7.803 1.00 91.94 301 ASN A N 1
ATOM 2405 C CA . ASN A 1 301 ? -20.619 1.626 -7.881 1.00 91.94 301 ASN A CA 1
ATOM 2406 C C . ASN A 1 301 ? -21.019 2.106 -9.284 1.00 91.94 301 ASN A C 1
ATOM 2408 O O . ASN A 1 301 ? -20.810 3.268 -9.640 1.00 91.94 301 ASN A O 1
ATOM 2412 N N . GLY A 1 302 ? -21.511 1.194 -10.128 1.00 88.38 302 GLY A N 1
ATOM 2413 C CA . GLY A 1 302 ? -21.768 1.482 -11.543 1.00 88.38 302 GLY A CA 1
ATOM 2414 C C . GLY A 1 302 ? -20.519 2.005 -12.272 1.00 88.38 302 GLY A C 1
ATOM 2415 O O . GLY A 1 302 ? -19.492 1.323 -12.359 1.00 88.38 302 GLY A O 1
ATOM 2416 N N . SER A 1 303 ? -20.601 3.229 -12.803 1.00 88.81 303 SER A N 1
ATOM 2417 C CA . SER A 1 303 ? -19.482 3.924 -13.457 1.00 88.81 303 SER A CA 1
ATOM 2418 C C . SER A 1 303 ? -18.594 4.721 -12.495 1.00 88.81 303 SER A C 1
ATOM 2420 O O . SER A 1 303 ? -17.565 5.244 -12.917 1.00 88.81 303 SER A O 1
ATOM 2422 N N . HIS A 1 304 ? -18.990 4.866 -11.229 1.00 91.31 304 HIS A N 1
ATOM 2423 C CA . HIS A 1 304 ? -18.241 5.628 -10.239 1.00 91.31 304 HIS A CA 1
ATOM 2424 C C . HIS A 1 304 ? -17.156 4.748 -9.613 1.00 91.31 304 HIS A C 1
ATOM 2426 O O . HIS A 1 304 ? -17.452 3.671 -9.097 1.00 91.31 304 HIS A O 1
ATOM 2432 N N . ILE A 1 305 ? -15.900 5.198 -9.669 1.00 95.31 305 ILE A N 1
ATOM 2433 C CA . ILE A 1 305 ? -14.730 4.474 -9.160 1.00 95.31 305 ILE A CA 1
ATOM 2434 C C . ILE A 1 305 ? -14.059 5.336 -8.094 1.00 95.31 305 ILE A C 1
ATOM 2436 O O . ILE A 1 305 ? -13.672 6.470 -8.363 1.00 95.31 305 ILE A O 1
ATOM 2440 N N . LEU A 1 306 ? -13.895 4.772 -6.901 1.00 96.75 306 LEU A N 1
ATOM 2441 C CA . LEU A 1 306 ? -13.254 5.399 -5.752 1.00 96.75 306 LEU A CA 1
ATOM 2442 C C . LEU A 1 306 ? -12.098 4.521 -5.269 1.00 96.75 306 LEU A C 1
ATOM 2444 O O . LEU A 1 306 ? -12.235 3.307 -5.136 1.00 96.75 306 LEU A O 1
ATOM 2448 N N . TYR A 1 307 ? -10.950 5.127 -4.984 1.00 95.38 307 TYR A N 1
ATOM 2449 C CA . TYR A 1 307 ? -9.761 4.413 -4.492 1.00 95.38 307 TYR A CA 1
ATOM 2450 C C . TYR A 1 307 ? -9.049 5.129 -3.336 1.00 95.38 307 TYR A C 1
ATOM 2452 O O . TYR A 1 307 ? -8.077 4.608 -2.789 1.00 95.38 307 TYR A O 1
ATOM 2460 N N . ASN A 1 308 ? -9.523 6.312 -2.939 1.00 95.69 308 ASN A N 1
ATOM 2461 C CA . ASN A 1 308 ? -9.097 6.965 -1.708 1.00 95.69 308 ASN A CA 1
ATOM 2462 C C . ASN A 1 308 ? -9.914 6.406 -0.538 1.00 95.69 308 ASN A C 1
ATOM 2464 O O . ASN A 1 308 ? -11.138 6.507 -0.530 1.00 95.69 308 ASN A O 1
ATOM 2468 N N . THR A 1 309 ? -9.238 5.827 0.456 1.00 96.19 309 THR A N 1
ATOM 2469 C CA . THR A 1 309 ? -9.878 5.162 1.599 1.00 96.19 309 THR A CA 1
ATOM 2470 C C . THR A 1 309 ? -10.917 6.040 2.294 1.00 96.19 309 THR A C 1
ATOM 2472 O O . THR A 1 309 ? -12.031 5.576 2.507 1.00 96.19 309 THR A O 1
ATOM 2475 N N . ILE A 1 310 ? -10.595 7.296 2.623 1.00 96.44 310 ILE A N 1
ATOM 2476 C CA . ILE A 1 310 ? -11.526 8.179 3.348 1.00 96.44 310 ILE A CA 1
ATOM 2477 C C . ILE A 1 310 ? -12.737 8.513 2.474 1.00 96.44 310 ILE A C 1
ATOM 2479 O O . ILE A 1 310 ? -13.867 8.458 2.951 1.00 96.44 310 ILE A O 1
ATOM 2483 N N . GLU A 1 311 ? -12.519 8.783 1.187 1.00 96.62 311 GLU A N 1
ATOM 2484 C CA . GLU A 1 311 ? -13.611 9.070 0.250 1.00 96.62 311 GLU A CA 1
ATOM 2485 C C . GLU A 1 311 ? -14.545 7.867 0.079 1.00 96.62 311 GLU A C 1
ATOM 2487 O O . GLU A 1 311 ? -15.762 8.047 0.029 1.00 96.62 311 GLU A O 1
ATOM 2492 N N . ILE A 1 312 ? -13.998 6.643 0.043 1.00 97.75 312 ILE A N 1
ATOM 2493 C CA . ILE A 1 312 ? -14.790 5.406 0.013 1.00 97.75 312 ILE A CA 1
ATOM 2494 C C . ILE A 1 312 ? -15.630 5.284 1.287 1.00 97.75 312 ILE A C 1
ATOM 2496 O O . ILE A 1 312 ? -16.825 5.020 1.196 1.00 97.75 312 ILE A O 1
ATOM 2500 N N . LEU A 1 313 ? -15.036 5.493 2.466 1.00 97.06 313 LEU A N 1
ATOM 2501 C CA . LEU A 1 313 ? -15.756 5.397 3.742 1.00 97.06 313 LEU A CA 1
ATOM 2502 C C . LEU A 1 313 ? -16.902 6.411 3.823 1.00 97.06 313 LEU A C 1
ATOM 2504 O O . LEU A 1 313 ? -18.034 6.037 4.116 1.00 97.06 313 LEU A O 1
ATOM 2508 N N . GLN A 1 314 ? -16.645 7.666 3.455 1.00 94.88 314 GLN A N 1
ATOM 2509 C CA . GLN A 1 314 ? -17.682 8.698 3.401 1.00 94.88 314 GLN A CA 1
ATOM 2510 C C . GLN A 1 314 ? -18.757 8.394 2.346 1.00 94.88 314 GLN A C 1
ATOM 2512 O O . GLN A 1 314 ? -19.915 8.776 2.506 1.00 94.88 314 GLN A O 1
ATOM 2517 N N . TYR A 1 315 ? -18.395 7.745 1.236 1.00 94.56 315 TYR A N 1
ATOM 2518 C CA . TYR A 1 315 ? -19.358 7.311 0.224 1.00 94.56 315 TYR A CA 1
ATOM 2519 C C . TYR A 1 315 ? -20.267 6.193 0.749 1.00 94.56 315 TYR A C 1
ATOM 2521 O O . TYR A 1 315 ? -21.480 6.265 0.562 1.00 94.56 315 TYR A O 1
ATOM 2529 N N . ILE A 1 316 ? -19.706 5.221 1.472 1.00 93.69 316 ILE A N 1
ATOM 2530 C CA . ILE A 1 316 ? -20.453 4.150 2.147 1.00 93.69 316 ILE A CA 1
ATOM 2531 C C . ILE A 1 316 ? -21.443 4.733 3.164 1.00 93.69 316 ILE A C 1
ATOM 2533 O O . ILE A 1 316 ? -22.611 4.356 3.151 1.00 93.69 316 ILE A O 1
ATOM 2537 N N . GLU A 1 317 ? -21.021 5.698 3.989 1.00 91.19 317 GLU A N 1
ATOM 2538 C CA . GLU A 1 317 ? -21.921 6.384 4.932 1.00 91.19 317 GLU A CA 1
ATOM 2539 C C . GLU A 1 317 ? -23.083 7.086 4.216 1.00 91.19 317 GLU A C 1
ATOM 2541 O O . GLU A 1 317 ? -24.222 7.029 4.678 1.00 91.19 317 GLU A O 1
ATOM 2546 N N . ARG A 1 318 ? -22.830 7.713 3.057 1.00 90.31 318 ARG A N 1
ATOM 2547 C CA . ARG A 1 318 ? -23.895 8.334 2.252 1.00 90.31 318 ARG A CA 1
ATOM 2548 C C . ARG A 1 318 ? -24.890 7.304 1.717 1.00 90.31 318 ARG A C 1
ATOM 2550 O O . ARG A 1 318 ? -26.086 7.577 1.751 1.00 90.31 318 ARG A O 1
ATOM 2557 N N . ILE A 1 319 ? -24.427 6.141 1.251 1.00 88.56 319 ILE A N 1
ATOM 2558 C CA . ILE A 1 319 ? -25.319 5.050 0.818 1.00 88.56 319 ILE A CA 1
ATOM 2559 C C . ILE A 1 319 ? -26.179 4.563 1.990 1.00 88.56 319 ILE A C 1
ATOM 2561 O O . ILE A 1 319 ? -27.399 4.435 1.853 1.00 88.56 319 ILE A O 1
ATOM 2565 N N . ALA A 1 320 ? -25.556 4.323 3.146 1.00 86.69 320 ALA A N 1
ATOM 2566 C CA . ALA A 1 320 ? -26.243 3.844 4.341 1.00 86.69 320 ALA A CA 1
ATOM 2567 C C . ALA A 1 320 ? -27.308 4.843 4.821 1.00 86.69 320 ALA A C 1
ATOM 2569 O O . ALA A 1 320 ? -28.445 4.460 5.093 1.00 86.69 320 ALA A O 1
ATOM 2570 N N . ALA A 1 321 ? -26.976 6.136 4.835 1.00 84.81 321 ALA A N 1
ATOM 2571 C CA . ALA A 1 321 ? -27.901 7.190 5.233 1.00 84.81 321 ALA A CA 1
ATOM 2572 C C . ALA A 1 321 ? -29.115 7.318 4.297 1.00 84.81 321 ALA A C 1
ATOM 2574 O O . ALA A 1 321 ? -30.213 7.593 4.765 1.00 84.81 321 ALA A O 1
ATOM 2575 N N . VAL A 1 322 ? -28.944 7.100 2.988 1.00 81.62 322 VAL A N 1
ATOM 2576 C CA . VAL A 1 322 ? -30.068 7.094 2.030 1.00 81.62 322 VAL A CA 1
ATOM 2577 C C . VAL A 1 322 ? -30.945 5.850 2.200 1.00 81.62 322 VAL A C 1
ATOM 2579 O O . VAL A 1 322 ? -32.155 5.916 1.993 1.00 81.62 322 VAL A O 1
ATOM 2582 N N . SER A 1 323 ? -30.346 4.723 2.583 1.00 77.38 323 SER A N 1
ATOM 2583 C CA . SER A 1 323 ? -31.058 3.452 2.766 1.00 77.38 323 SER A CA 1
ATOM 2584 C C . SER A 1 323 ? -31.858 3.401 4.075 1.00 77.38 323 SER A C 1
ATOM 2586 O O . SER A 1 323 ? -32.848 2.674 4.163 1.00 77.38 323 SER A O 1
ATOM 2588 N N . SER A 1 324 ? -31.471 4.191 5.083 1.00 73.44 324 SER A N 1
ATOM 2589 C CA . SER A 1 324 ? -32.201 4.322 6.346 1.00 73.44 324 SER A CA 1
ATOM 2590 C C . SER A 1 324 ? -33.383 5.288 6.193 1.00 73.44 324 SER A C 1
ATOM 2592 O O . SER A 1 324 ? -33.264 6.501 6.354 1.00 73.44 324 SER A O 1
ATOM 2594 N N . VAL A 1 325 ? -34.553 4.759 5.832 1.00 52.72 325 VAL A N 1
ATOM 2595 C CA . VAL A 1 325 ? -35.786 5.546 5.692 1.00 52.72 325 VAL A CA 1
ATOM 2596 C C . VAL A 1 325 ? -36.304 5.944 7.081 1.00 52.72 325 VAL A C 1
ATOM 2598 O O . VAL A 1 325 ? -37.021 5.173 7.711 1.00 52.72 325 VAL A O 1
ATOM 2601 N N . GLY A 1 326 ? -35.979 7.148 7.560 1.00 53.88 326 GLY A N 1
ATOM 2602 C CA . GLY A 1 326 ? -36.710 7.771 8.677 1.00 53.88 326 GLY A CA 1
ATOM 2603 C C . GLY A 1 326 ? -35.880 8.526 9.711 1.00 53.88 326 GLY A C 1
ATOM 2604 O O . GLY A 1 326 ? -36.416 9.440 10.330 1.00 53.88 326 GLY A O 1
ATOM 2605 N N . ASP A 1 327 ? -34.589 8.229 9.841 1.00 50.53 327 ASP A N 1
ATOM 2606 C CA . ASP A 1 327 ? -33.660 9.025 10.648 1.00 50.53 327 ASP A CA 1
ATOM 2607 C C . ASP A 1 327 ? -32.822 9.888 9.703 1.00 50.53 327 ASP A C 1
ATOM 2609 O O . ASP A 1 327 ? -32.304 9.399 8.701 1.00 50.53 327 ASP A O 1
ATOM 2613 N N . GLY A 1 328 ? -32.734 11.195 9.964 1.00 56.00 328 GLY A N 1
ATOM 2614 C CA . GLY A 1 328 ? -31.977 12.127 9.122 1.00 56.00 328 GLY A CA 1
ATOM 2615 C C . GLY A 1 328 ? -30.540 11.657 8.850 1.00 56.00 328 GLY A C 1
ATOM 2616 O O . GLY A 1 328 ? -29.994 10.835 9.580 1.00 56.00 328 GLY A O 1
ATOM 2617 N N . ILE A 1 329 ? -29.912 12.192 7.797 1.00 59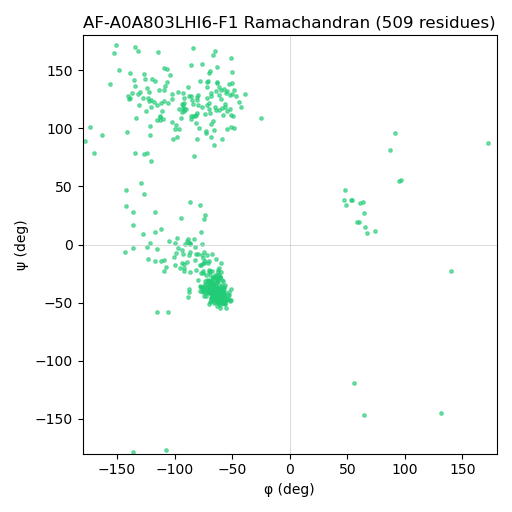.44 329 ILE A N 1
ATOM 2618 C CA . ILE A 1 329 ? -28.575 11.772 7.344 1.00 59.44 329 ILE A CA 1
ATOM 2619 C C . ILE A 1 329 ? -27.551 11.867 8.499 1.00 59.44 329 ILE A C 1
ATOM 2621 O O . ILE A 1 329 ? -27.037 12.949 8.788 1.00 59.44 329 ILE A O 1
ATOM 2625 N N . LYS A 1 330 ? -27.234 10.740 9.154 1.00 66.06 330 LYS A N 1
ATOM 2626 C CA . LYS A 1 330 ? -26.230 10.654 10.230 1.00 66.06 330 LYS A CA 1
ATOM 2627 C C . LYS A 1 330 ? -24.840 10.521 9.598 1.00 66.06 330 LYS A C 1
ATOM 2629 O O . LYS A 1 330 ? -24.291 9.431 9.501 1.00 66.06 330 LYS A O 1
ATOM 2634 N N . LEU A 1 331 ? -24.311 11.633 9.089 1.00 75.94 331 LEU A N 1
ATOM 2635 C CA . LEU A 1 331 ? -22.931 11.707 8.595 1.00 75.94 331 LEU A CA 1
ATOM 2636 C C . LEU A 1 331 ? -21.939 11.775 9.759 1.00 75.94 331 LEU A C 1
ATOM 2638 O O . LEU A 1 331 ? -22.277 12.270 10.837 1.00 75.94 331 LEU A O 1
ATOM 2642 N N . SER A 1 332 ? -20.703 11.333 9.503 1.00 83.38 332 SER A N 1
ATOM 2643 C CA . SER A 1 332 ? -19.576 11.488 10.425 1.00 83.38 332 SER A CA 1
ATOM 2644 C C . SER A 1 332 ? -19.488 12.915 10.978 1.00 83.38 332 SER A C 1
ATOM 2646 O O . SER A 1 332 ? -19.472 13.896 10.228 1.00 83.38 332 SER A O 1
ATOM 2648 N N . SER A 1 333 ? -19.414 13.023 12.308 1.00 89.00 333 SER A N 1
ATOM 2649 C CA . SER A 1 333 ? -19.187 14.293 12.996 1.00 89.00 333 SER A CA 1
ATOM 2650 C C . SER A 1 333 ? -17.795 14.845 12.666 1.00 89.00 333 SER A C 1
ATOM 2652 O O . SER A 1 333 ? -16.923 14.139 12.149 1.00 89.00 333 SER A O 1
ATOM 2654 N N . ARG A 1 334 ? -17.557 16.120 12.995 1.00 92.44 334 ARG A N 1
ATOM 2655 C CA . ARG A 1 334 ? -16.241 16.746 12.795 1.00 92.44 334 ARG A CA 1
ATOM 2656 C C . ARG A 1 334 ? -15.126 15.971 13.507 1.00 92.44 334 ARG A C 1
ATOM 2658 O O . ARG A 1 334 ? -14.073 15.759 12.924 1.00 92.44 334 ARG A O 1
ATOM 2665 N N . GLU A 1 335 ? -15.396 15.510 14.725 1.00 94.62 335 GLU A N 1
ATOM 2666 C CA . GLU A 1 335 ? -14.465 14.720 15.536 1.00 94.62 335 GLU A CA 1
ATOM 2667 C C . GLU A 1 335 ? -14.132 13.367 14.888 1.00 94.62 335 GLU A C 1
ATOM 2669 O O . GLU A 1 335 ? -12.966 12.981 14.825 1.00 94.62 335 GLU A O 1
ATOM 2674 N N . VAL A 1 336 ? -15.129 12.674 14.323 1.00 96.50 336 VAL A N 1
ATOM 2675 C CA . VAL A 1 336 ? -14.898 11.414 13.597 1.00 96.50 336 VAL A CA 1
ATOM 2676 C C . VAL A 1 336 ? -13.977 11.646 12.399 1.00 96.50 336 VAL A C 1
ATOM 2678 O O . VAL A 1 336 ? -13.013 10.904 12.209 1.00 96.50 336 VAL A O 1
ATOM 2681 N N . LEU A 1 337 ? -14.224 12.700 11.614 1.00 96.56 337 LEU A N 1
ATOM 2682 C CA . LEU A 1 337 ? -13.384 13.042 10.464 1.00 96.56 337 LEU A CA 1
ATOM 2683 C C . LEU A 1 337 ? -11.953 13.405 10.881 1.00 96.56 337 LEU A C 1
ATOM 2685 O O . LEU A 1 337 ? -11.004 12.960 10.235 1.00 96.56 337 LEU A O 1
ATOM 2689 N N . GLU A 1 338 ? -11.786 14.166 11.964 1.00 97.12 338 GLU A N 1
ATOM 2690 C CA . GLU A 1 338 ? -10.471 14.502 12.522 1.00 97.12 338 GLU A CA 1
ATOM 2691 C C . GLU A 1 338 ? -9.679 13.233 12.879 1.00 97.12 338 GLU A C 1
ATOM 2693 O O . GLU A 1 338 ? -8.525 13.094 12.464 1.00 97.12 338 GLU A O 1
ATOM 2698 N N . TRP A 1 339 ? -10.305 12.260 13.550 1.00 98.19 339 TRP A N 1
ATOM 2699 C CA . TRP A 1 339 ? -9.671 10.971 13.846 1.00 98.19 339 TRP A CA 1
ATOM 2700 C C . TRP A 1 339 ? -9.349 10.154 12.595 1.00 98.19 339 TRP A C 1
ATOM 2702 O O . TRP A 1 339 ? -8.255 9.591 12.496 1.00 98.19 339 TRP A O 1
ATOM 2712 N N . MET A 1 340 ? -10.259 10.102 11.618 1.00 98.06 340 MET A N 1
ATOM 2713 C CA . MET A 1 340 ? -10.018 9.393 10.359 1.00 98.06 340 MET A CA 1
ATOM 2714 C C . MET A 1 340 ? -8.789 9.948 9.634 1.00 98.06 340 MET A C 1
ATOM 2716 O O . MET A 1 340 ? -7.918 9.179 9.223 1.00 98.06 340 MET A O 1
ATOM 2720 N N . HIS A 1 341 ? -8.694 11.273 9.500 1.00 97.62 341 HIS A N 1
ATOM 2721 C CA . HIS A 1 341 ? -7.550 11.918 8.862 1.00 97.62 341 HIS A CA 1
ATOM 2722 C C . HIS A 1 341 ? -6.261 11.691 9.654 1.00 97.62 341 HIS A C 1
ATOM 2724 O O . HIS A 1 341 ? -5.279 11.238 9.067 1.00 97.62 341 HIS A O 1
ATOM 2730 N N . LYS A 1 342 ? -6.289 11.879 10.979 1.00 97.69 342 LYS A N 1
ATOM 2731 C CA . LYS A 1 342 ? -5.127 11.653 11.849 1.00 97.69 342 LYS A CA 1
ATOM 2732 C C . LYS A 1 342 ? -4.582 10.224 11.732 1.00 97.69 342 LYS A C 1
ATOM 2734 O O . LYS A 1 342 ? -3.382 10.027 11.566 1.00 97.69 342 LYS A O 1
ATOM 2739 N N . ILE A 1 343 ? -5.450 9.208 11.741 1.00 97.94 343 ILE A N 1
ATOM 2740 C CA . ILE A 1 343 ? -5.024 7.809 11.563 1.00 97.94 343 ILE A CA 1
ATOM 2741 C C . ILE A 1 343 ? -4.486 7.565 10.145 1.00 97.94 343 ILE A C 1
ATOM 2743 O O . ILE A 1 343 ? -3.527 6.814 9.967 1.00 97.94 343 ILE A O 1
ATOM 2747 N N . GLN A 1 344 ? -5.094 8.172 9.121 1.00 95.69 344 GLN A N 1
ATOM 2748 C CA . GLN A 1 344 ? -4.681 7.994 7.726 1.00 95.69 344 GLN A CA 1
ATOM 2749 C C . GLN A 1 344 ? -3.314 8.626 7.413 1.00 95.69 344 GLN A C 1
ATOM 2751 O O . GLN A 1 344 ? -2.632 8.157 6.500 1.00 95.69 344 GLN A O 1
ATOM 2756 N N . GLU A 1 345 ? -2.901 9.659 8.154 1.00 95.62 345 GLU A N 1
ATOM 2757 C CA . GLU A 1 345 ? -1.580 10.289 8.019 1.00 95.62 345 GLU A CA 1
ATOM 2758 C C . GLU A 1 345 ? -0.430 9.342 8.384 1.00 95.62 345 GLU A C 1
ATOM 2760 O O . GLU A 1 345 ? 0.676 9.452 7.838 1.00 95.62 345 GLU A O 1
ATOM 2765 N N . TRP A 1 346 ? -0.668 8.374 9.273 1.00 94.88 346 TRP A N 1
ATOM 2766 C CA . TRP A 1 346 ? 0.321 7.346 9.555 1.00 94.88 346 TRP A CA 1
ATOM 2767 C C . TRP A 1 346 ? 0.410 6.343 8.400 1.00 94.88 346 TRP A C 1
ATOM 2769 O O . TRP A 1 346 ? -0.497 5.548 8.155 1.00 94.88 346 TRP A O 1
ATOM 2779 N N . ASN A 1 347 ? 1.543 6.343 7.692 1.00 87.12 347 ASN A N 1
ATOM 2780 C CA . ASN A 1 347 ? 1.799 5.403 6.605 1.00 87.12 347 ASN A CA 1
ATOM 2781 C C . ASN A 1 347 ? 2.390 4.080 7.141 1.00 87.12 347 ASN A C 1
ATOM 2783 O O . ASN A 1 347 ? 3.582 4.033 7.456 1.00 87.12 347 ASN A O 1
ATOM 2787 N N . PRO A 1 348 ? 1.635 2.962 7.149 1.00 89.00 348 PRO A N 1
ATOM 2788 C CA . PRO A 1 348 ? 2.106 1.700 7.714 1.00 89.00 348 PRO A CA 1
ATOM 2789 C C . PRO A 1 348 ? 3.143 0.982 6.841 1.00 89.00 348 PRO A C 1
ATOM 2791 O O . PRO A 1 348 ? 3.637 -0.072 7.243 1.00 89.00 348 PRO A O 1
ATOM 2794 N N . LYS A 1 349 ? 3.436 1.464 5.621 1.00 90.44 349 LYS A N 1
ATOM 2795 C CA . LYS A 1 349 ? 4.244 0.735 4.629 1.00 90.44 349 LYS A CA 1
ATOM 2796 C C . LYS A 1 349 ? 5.652 0.444 5.140 1.00 90.44 349 LYS A C 1
ATOM 2798 O O . LYS A 1 349 ? 6.053 -0.717 5.140 1.00 90.44 349 LYS A O 1
ATOM 2803 N N . TYR A 1 350 ? 6.385 1.472 5.568 1.00 92.06 350 TYR A N 1
ATOM 2804 C CA . TYR A 1 350 ? 7.778 1.314 5.998 1.00 92.06 350 TYR A CA 1
ATOM 2805 C C . TYR A 1 350 ? 7.867 0.521 7.294 1.00 92.06 350 TYR A C 1
ATOM 2807 O O . TYR A 1 350 ? 8.611 -0.453 7.344 1.00 92.06 350 TYR A O 1
ATOM 2815 N N . PHE A 1 351 ? 7.022 0.857 8.273 1.00 92.31 351 PHE A N 1
ATOM 2816 C CA . PHE A 1 351 ? 6.904 0.100 9.515 1.00 92.31 351 PHE A CA 1
ATOM 2817 C C . PHE A 1 351 ? 6.594 -1.379 9.257 1.00 92.31 351 PHE A C 1
ATOM 2819 O O . PHE A 1 351 ? 7.248 -2.259 9.787 1.00 92.31 351 PHE A O 1
ATOM 2826 N N . THR A 1 352 ? 5.634 -1.702 8.390 1.00 91.75 352 THR A N 1
ATOM 2827 C CA . THR A 1 352 ? 5.313 -3.111 8.114 1.00 91.75 352 THR A CA 1
ATOM 2828 C C . THR A 1 352 ? 6.470 -3.821 7.416 1.00 91.75 352 THR A C 1
ATOM 2830 O O . THR A 1 352 ? 6.792 -4.953 7.762 1.00 91.75 352 THR A O 1
ATOM 2833 N N . LEU A 1 353 ? 7.081 -3.186 6.414 1.00 91.00 353 LEU A N 1
ATOM 2834 C CA . LEU A 1 353 ? 8.128 -3.812 5.607 1.00 91.00 353 LEU A CA 1
ATOM 2835 C C . LEU A 1 353 ? 9.458 -3.965 6.354 1.00 91.00 353 LEU A C 1
ATOM 2837 O O . LEU A 1 353 ? 10.196 -4.892 6.024 1.00 91.00 353 LEU A O 1
ATOM 2841 N N . SER A 1 354 ? 9.755 -3.121 7.349 1.00 91.88 354 SER A N 1
ATOM 2842 C CA . SER A 1 354 ? 10.939 -3.283 8.206 1.00 91.88 354 SER A CA 1
ATOM 2843 C C . SER A 1 354 ? 10.853 -4.534 9.088 1.00 91.88 354 SER A C 1
ATOM 2845 O O . SER A 1 354 ? 11.876 -5.142 9.380 1.00 91.88 354 SER A O 1
ATOM 2847 N N . HIS A 1 355 ? 9.638 -4.976 9.430 1.00 89.69 355 HIS A N 1
ATOM 2848 C CA . HIS A 1 355 ? 9.385 -6.198 10.203 1.00 89.69 355 HIS A CA 1
ATOM 2849 C C . HIS A 1 355 ? 9.283 -7.467 9.337 1.00 89.69 355 HIS A C 1
ATOM 2851 O O . HIS A 1 355 ? 9.057 -8.565 9.850 1.00 89.69 355 HIS A O 1
ATOM 2857 N N . VAL A 1 356 ? 9.440 -7.352 8.014 1.00 85.81 356 VAL A N 1
ATOM 2858 C CA . VAL A 1 356 ? 9.489 -8.501 7.101 1.00 85.81 356 VAL A CA 1
ATOM 2859 C C . VAL A 1 356 ? 10.951 -8.852 6.818 1.00 85.81 356 VAL A C 1
ATOM 2861 O O . VAL A 1 356 ? 11.709 -7.964 6.424 1.00 85.81 356 VAL A O 1
ATOM 2864 N N . PRO A 1 357 ? 11.364 -10.135 6.922 1.00 86.50 357 PRO A N 1
ATOM 2865 C CA . PRO A 1 357 ? 12.743 -10.515 6.643 1.00 86.50 357 PRO A CA 1
ATOM 2866 C C . PRO A 1 357 ? 13.185 -10.076 5.244 1.00 86.50 357 PRO A C 1
ATOM 2868 O O . PRO A 1 357 ? 12.512 -10.358 4.245 1.00 86.50 357 PRO A O 1
ATOM 2871 N N . GLU A 1 358 ? 14.346 -9.428 5.178 1.00 86.81 358 GLU A N 1
ATOM 2872 C CA . GLU A 1 358 ? 14.847 -8.761 3.976 1.00 86.81 358 GLU A CA 1
ATOM 2873 C C . GLU A 1 358 ? 14.873 -9.674 2.746 1.00 86.81 358 GLU A C 1
ATOM 2875 O O . GLU A 1 358 ? 14.382 -9.287 1.688 1.00 86.81 358 GLU A O 1
ATOM 2880 N N . LYS A 1 359 ? 15.333 -10.923 2.895 1.00 85.12 359 LYS A N 1
ATOM 2881 C CA . LYS A 1 359 ? 15.376 -11.903 1.797 1.00 85.12 359 LYS A CA 1
ATOM 2882 C C . LYS A 1 359 ? 14.027 -12.076 1.086 1.00 85.12 359 LYS A C 1
ATOM 2884 O O . LYS A 1 359 ? 13.977 -12.165 -0.137 1.00 85.12 359 LYS A O 1
ATOM 2889 N N . HIS A 1 360 ? 12.924 -12.101 1.837 1.00 85.81 360 HIS A N 1
ATOM 2890 C CA . HIS A 1 360 ? 11.585 -12.270 1.271 1.00 85.81 360 HIS A CA 1
ATOM 2891 C C . HIS A 1 360 ? 11.097 -10.975 0.629 1.00 85.81 360 HIS A C 1
ATOM 2893 O O . HIS A 1 360 ? 10.511 -11.004 -0.452 1.00 85.81 360 HIS A O 1
ATOM 2899 N N . ARG A 1 361 ? 11.380 -9.839 1.273 1.00 88.12 361 ARG A N 1
ATOM 2900 C CA . ARG A 1 361 ? 11.050 -8.510 0.761 1.00 88.12 361 ARG A CA 1
ATOM 2901 C C . ARG A 1 361 ? 11.739 -8.230 -0.576 1.00 88.12 361 ARG A C 1
ATOM 2903 O O . ARG A 1 361 ? 11.064 -7.829 -1.519 1.00 88.12 361 ARG A O 1
ATOM 2910 N N . LEU A 1 362 ? 13.042 -8.487 -0.680 1.00 86.81 362 LEU A N 1
ATOM 2911 C CA . LEU A 1 362 ? 13.812 -8.297 -1.913 1.00 86.81 362 LEU A CA 1
ATOM 2912 C C . LEU A 1 362 ? 13.352 -9.244 -3.023 1.00 86.81 362 LEU A C 1
ATOM 2914 O O . LEU A 1 362 ? 13.185 -8.811 -4.161 1.00 86.81 362 LEU A O 1
ATOM 2918 N N . TYR A 1 363 ? 13.070 -10.510 -2.693 1.00 86.38 363 TYR A N 1
ATOM 2919 C CA . TYR A 1 363 ? 12.545 -11.475 -3.660 1.00 86.38 363 TYR A CA 1
ATOM 2920 C C . TYR A 1 363 ? 11.209 -11.017 -4.268 1.00 86.38 363 TYR A C 1
ATOM 2922 O O . TYR A 1 363 ? 11.052 -10.997 -5.489 1.00 86.38 363 TYR A O 1
ATOM 2930 N N . VAL A 1 364 ? 10.260 -10.595 -3.423 1.00 88.12 364 VAL A N 1
ATOM 2931 C CA . VAL A 1 364 ? 8.952 -10.089 -3.870 1.00 88.12 364 VAL A CA 1
ATOM 2932 C C . VAL A 1 364 ? 9.093 -8.765 -4.627 1.00 88.12 364 VAL A C 1
ATOM 2934 O O . VAL A 1 364 ? 8.475 -8.616 -5.677 1.00 88.12 364 VAL A O 1
ATOM 2937 N N . SER A 1 365 ? 9.925 -7.830 -4.149 1.00 87.75 365 SER A N 1
ATOM 2938 C CA . SER A 1 365 ? 10.211 -6.560 -4.841 1.00 87.75 365 SER A CA 1
ATOM 2939 C C . SER A 1 365 ? 10.725 -6.813 -6.258 1.00 87.75 365 SER A C 1
ATOM 2941 O O . SER A 1 365 ? 10.154 -6.315 -7.226 1.00 87.75 365 SER A O 1
ATOM 2943 N N . LYS A 1 366 ? 11.743 -7.669 -6.407 1.00 87.00 366 LYS A N 1
ATOM 2944 C CA . LYS A 1 366 ? 12.306 -8.038 -7.711 1.00 87.00 366 LYS A CA 1
ATOM 2945 C C . LYS A 1 366 ? 11.258 -8.656 -8.635 1.00 87.00 366 LYS A C 1
ATOM 2947 O O . LYS A 1 366 ? 11.196 -8.301 -9.810 1.00 87.00 366 LYS A O 1
ATOM 2952 N N . PHE A 1 367 ? 10.417 -9.550 -8.113 1.00 88.81 367 PHE A N 1
ATOM 2953 C CA . PHE A 1 367 ? 9.310 -10.124 -8.877 1.00 88.81 367 PHE A CA 1
ATOM 2954 C C . PHE A 1 367 ? 8.334 -9.042 -9.367 1.00 88.81 367 PHE A C 1
ATOM 2956 O O . PHE A 1 367 ? 8.048 -8.980 -10.560 1.00 88.81 367 PHE A O 1
ATOM 2963 N N . ILE A 1 368 ? 7.871 -8.156 -8.479 1.00 91.06 368 ILE A N 1
ATOM 2964 C CA . ILE A 1 368 ? 6.932 -7.076 -8.820 1.00 91.06 368 ILE A CA 1
ATOM 2965 C C . ILE A 1 368 ? 7.534 -6.126 -9.863 1.00 91.06 368 ILE A C 1
ATOM 2967 O O . ILE A 1 368 ? 6.852 -5.791 -10.828 1.00 91.06 368 ILE A O 1
ATOM 2971 N N . ARG A 1 369 ? 8.808 -5.733 -9.725 1.00 88.88 369 ARG A N 1
ATOM 2972 C CA . ARG A 1 369 ? 9.504 -4.881 -10.705 1.00 88.88 369 ARG A CA 1
ATOM 2973 C C . ARG A 1 369 ? 9.494 -5.488 -12.106 1.00 88.88 369 ARG A C 1
ATOM 2975 O O . ARG A 1 369 ? 9.154 -4.803 -13.065 1.00 88.88 369 ARG A O 1
ATOM 2982 N N . ARG A 1 370 ? 9.783 -6.790 -12.220 1.00 86.12 370 ARG A N 1
ATOM 2983 C CA . ARG A 1 370 ? 9.742 -7.515 -13.503 1.00 86.12 370 ARG A CA 1
ATOM 2984 C C . ARG A 1 370 ? 8.341 -7.549 -14.110 1.00 86.12 370 ARG A C 1
ATOM 2986 O O . ARG A 1 370 ? 8.209 -7.370 -15.315 1.00 86.12 370 ARG A O 1
ATOM 2993 N N . VAL A 1 371 ? 7.306 -7.718 -13.283 1.00 88.94 371 VAL A N 1
ATOM 2994 C CA . VAL A 1 371 ? 5.904 -7.626 -13.726 1.00 88.94 371 VAL A CA 1
ATOM 2995 C C . VAL A 1 371 ? 5.598 -6.225 -14.249 1.00 88.94 371 VAL A C 1
ATOM 2997 O O . VAL A 1 371 ? 5.060 -6.093 -15.340 1.00 88.94 371 VAL A O 1
ATOM 3000 N N . ILE A 1 372 ? 5.980 -5.170 -13.524 1.00 88.94 372 ILE A N 1
ATOM 3001 C CA . ILE A 1 372 ? 5.742 -3.785 -13.958 1.00 88.94 372 ILE A CA 1
ATOM 3002 C C . ILE A 1 372 ? 6.430 -3.501 -15.301 1.00 88.94 372 ILE A C 1
ATOM 3004 O O . ILE A 1 372 ? 5.800 -2.944 -16.195 1.00 88.94 372 ILE A O 1
ATOM 3008 N N . ILE A 1 373 ? 7.682 -3.933 -15.471 1.00 80.69 373 ILE A N 1
ATOM 3009 C CA . ILE A 1 373 ? 8.443 -3.798 -16.724 1.00 80.69 373 ILE A CA 1
ATOM 3010 C C . ILE A 1 373 ? 7.748 -4.517 -17.890 1.00 80.69 373 ILE A C 1
ATOM 3012 O O . ILE A 1 373 ? 7.615 -3.956 -18.984 1.00 80.69 373 ILE A O 1
ATOM 3016 N N . ALA A 1 374 ? 7.272 -5.744 -17.658 1.00 82.50 374 ALA A N 1
ATOM 3017 C CA . ALA A 1 374 ? 6.531 -6.503 -18.660 1.00 82.50 374 ALA A CA 1
ATOM 3018 C C . ALA A 1 374 ? 5.227 -5.785 -19.044 1.00 82.50 374 ALA A C 1
ATOM 3020 O O . ALA A 1 374 ? 4.995 -5.524 -20.223 1.00 82.50 374 ALA A O 1
ATOM 3021 N N . ARG A 1 375 ? 4.427 -5.357 -18.057 1.00 87.31 375 ARG A N 1
ATOM 3022 C CA . ARG A 1 375 ? 3.163 -4.639 -18.288 1.00 87.31 375 ARG A CA 1
ATOM 3023 C C . ARG A 1 375 ? 3.353 -3.297 -18.987 1.00 87.31 375 ARG A C 1
ATOM 3025 O O . ARG A 1 375 ? 2.572 -2.963 -19.869 1.00 87.31 375 ARG A O 1
ATOM 3032 N N . MET A 1 376 ? 4.406 -2.558 -18.647 1.00 84.19 376 MET A N 1
ATOM 3033 C CA . MET A 1 376 ? 4.775 -1.316 -19.328 1.00 84.19 376 MET A CA 1
ATOM 3034 C C . MET A 1 376 ? 5.046 -1.535 -20.821 1.00 84.19 376 MET A C 1
ATOM 3036 O O . MET A 1 376 ? 4.681 -0.697 -21.639 1.00 84.19 376 MET A O 1
ATOM 3040 N N . SER A 1 377 ? 5.655 -2.672 -21.170 1.00 78.88 377 SER A N 1
ATOM 3041 C CA . SER A 1 377 ? 5.942 -3.036 -22.562 1.00 78.88 377 SER A CA 1
ATOM 3042 C C . SER A 1 377 ? 4.692 -3.537 -23.300 1.00 78.88 377 SER A C 1
ATOM 3044 O O . SER A 1 377 ? 4.515 -3.244 -24.479 1.00 78.88 377 SER A O 1
ATOM 3046 N N . GLU A 1 378 ? 3.814 -4.273 -22.613 1.00 83.44 378 GLU A N 1
ATOM 3047 C CA . GLU A 1 378 ? 2.562 -4.811 -23.170 1.00 83.44 378 GLU A CA 1
ATOM 3048 C C . GLU A 1 378 ? 1.472 -3.749 -23.372 1.00 83.44 378 GLU A C 1
ATOM 3050 O O . GLU A 1 378 ? 0.669 -3.863 -24.297 1.00 83.44 378 GLU A O 1
ATOM 3055 N N . PHE A 1 379 ? 1.439 -2.717 -22.522 1.00 84.56 379 PHE A N 1
ATOM 3056 C CA . PHE A 1 379 ? 0.404 -1.679 -22.512 1.00 84.56 379 PHE A CA 1
ATOM 3057 C C . PHE A 1 379 ? 1.018 -0.274 -22.652 1.00 84.56 379 PHE A C 1
ATOM 3059 O O . PHE A 1 379 ? 1.135 0.453 -21.659 1.00 84.56 379 PHE A O 1
ATOM 3066 N N . PRO A 1 380 ? 1.395 0.148 -23.879 1.00 79.75 380 PRO A N 1
ATOM 3067 C CA . PRO A 1 380 ? 2.005 1.458 -24.124 1.00 79.75 380 PRO A CA 1
ATOM 3068 C C . PRO A 1 380 ? 1.133 2.658 -23.722 1.00 79.75 380 PRO A C 1
ATOM 3070 O O . PRO A 1 380 ? 1.661 3.739 -23.463 1.00 79.75 380 PRO A O 1
ATOM 3073 N N . ASP A 1 381 ? -0.193 2.486 -23.663 1.00 83.19 381 ASP A N 1
ATOM 3074 C CA . ASP A 1 381 ? -1.144 3.482 -23.150 1.00 83.19 381 ASP A CA 1
ATOM 3075 C C . ASP A 1 381 ? -0.949 3.763 -21.652 1.00 83.19 381 ASP A C 1
ATOM 3077 O O . ASP A 1 381 ? -1.206 4.872 -21.190 1.00 83.19 381 ASP A O 1
ATOM 3081 N N . LEU A 1 382 ? -0.447 2.778 -20.903 1.00 85.56 382 LEU A N 1
ATOM 3082 C CA . LEU A 1 382 ? -0.210 2.847 -19.461 1.00 85.56 382 LEU A CA 1
ATOM 3083 C C . LEU A 1 382 ? 1.272 2.999 -19.102 1.00 85.56 382 LEU A C 1
ATOM 3085 O O . LEU A 1 382 ? 1.609 3.019 -17.916 1.00 85.56 382 LEU A O 1
ATOM 3089 N N . ALA A 1 383 ? 2.162 3.112 -20.093 1.00 78.44 383 ALA A N 1
ATOM 3090 C CA . ALA A 1 383 ? 3.605 3.048 -19.881 1.00 78.44 383 ALA A CA 1
ATOM 3091 C C . ALA A 1 383 ? 4.108 4.078 -18.859 1.00 78.44 383 ALA A C 1
ATOM 3093 O O . ALA A 1 383 ? 4.805 3.714 -17.915 1.00 78.44 383 ALA A O 1
ATOM 3094 N N . SER A 1 384 ? 3.677 5.339 -18.962 1.00 78.62 384 SER A N 1
ATOM 3095 C CA . SER A 1 384 ? 4.069 6.392 -18.013 1.00 78.62 384 SER A CA 1
ATOM 3096 C C . SER A 1 384 ? 3.604 6.101 -16.579 1.00 78.62 384 SER A C 1
ATOM 3098 O O . SER A 1 384 ? 4.332 6.361 -15.621 1.00 78.62 384 SER A O 1
ATOM 3100 N N . ALA A 1 385 ? 2.407 5.529 -16.412 1.00 84.19 385 ALA A N 1
ATOM 3101 C CA . ALA A 1 385 ? 1.880 5.168 -15.099 1.00 84.19 385 ALA A CA 1
ATOM 3102 C C . ALA A 1 385 ? 2.624 3.962 -14.500 1.00 84.19 385 ALA A C 1
ATOM 3104 O O . ALA A 1 385 ? 2.965 3.972 -13.315 1.00 84.19 385 ALA A O 1
ATOM 3105 N N . TYR A 1 386 ? 2.948 2.953 -15.315 1.00 87.19 386 TYR A N 1
ATOM 3106 C CA . TYR A 1 386 ? 3.795 1.840 -14.886 1.00 87.19 386 TYR A CA 1
ATOM 3107 C C . TYR A 1 386 ? 5.214 2.294 -14.546 1.00 87.19 386 TYR A C 1
ATOM 3109 O O . TYR A 1 386 ? 5.757 1.847 -13.540 1.00 87.19 386 TYR A O 1
ATOM 3117 N N . HIS A 1 387 ? 5.785 3.226 -15.307 1.00 81.25 387 HIS A N 1
ATOM 3118 C CA . HIS A 1 387 ? 7.088 3.810 -15.005 1.00 81.25 387 HIS A CA 1
ATOM 3119 C C . HIS A 1 387 ? 7.081 4.524 -13.643 1.00 81.25 387 HIS A C 1
ATOM 3121 O O . HIS A 1 387 ? 7.920 4.241 -12.788 1.00 81.25 387 HIS A O 1
ATOM 3127 N N . LEU A 1 388 ? 6.077 5.367 -13.368 1.00 83.19 388 LEU A N 1
ATOM 3128 C CA . LEU A 1 388 ? 5.926 6.000 -12.052 1.00 83.19 388 LEU A CA 1
ATOM 3129 C C . LEU A 1 388 ? 5.767 4.956 -10.936 1.00 83.19 388 LEU A C 1
ATOM 3131 O O . LEU A 1 388 ? 6.321 5.096 -9.842 1.00 83.19 388 LEU A O 1
ATOM 3135 N N . ARG A 1 389 ? 5.011 3.886 -11.191 1.00 91.44 389 ARG A N 1
ATOM 3136 C CA . ARG A 1 389 ? 4.847 2.785 -10.240 1.00 91.44 389 ARG A CA 1
ATOM 3137 C C . ARG A 1 389 ? 6.163 2.048 -9.984 1.00 91.44 389 ARG A C 1
ATOM 3139 O O . ARG A 1 389 ? 6.424 1.720 -8.829 1.00 91.44 389 ARG A O 1
ATOM 3146 N N . LEU A 1 390 ? 6.977 1.826 -11.016 1.00 88.62 390 LEU A N 1
ATOM 3147 C CA . LEU A 1 390 ? 8.296 1.202 -10.927 1.00 88.62 390 LEU A CA 1
ATOM 3148 C C . LEU A 1 390 ? 9.254 2.054 -10.087 1.00 88.62 390 LEU A C 1
ATOM 3150 O O . LEU A 1 390 ? 9.848 1.538 -9.142 1.00 88.62 390 LEU A O 1
ATOM 3154 N N . ARG A 1 391 ? 9.318 3.365 -10.357 1.00 84.06 391 ARG A N 1
ATOM 3155 C CA . ARG A 1 391 ? 10.105 4.326 -9.568 1.00 84.06 391 ARG A CA 1
ATOM 3156 C C . ARG A 1 391 ? 9.745 4.271 -8.084 1.00 84.06 391 ARG A C 1
ATOM 3158 O O . ARG A 1 391 ? 10.614 4.106 -7.241 1.00 84.06 391 ARG A O 1
ATOM 3165 N N . ASN A 1 392 ? 8.450 4.274 -7.763 1.00 88.94 392 ASN A N 1
ATOM 3166 C CA . ASN A 1 392 ? 7.986 4.151 -6.378 1.00 88.94 392 ASN A CA 1
ATOM 3167 C C . ASN A 1 392 ? 8.447 2.853 -5.684 1.00 88.94 392 ASN A C 1
ATOM 3169 O O . ASN A 1 392 ? 8.595 2.839 -4.458 1.00 88.94 392 ASN A O 1
ATOM 3173 N N . GLU A 1 393 ? 8.625 1.749 -6.417 1.00 89.56 393 GLU A N 1
ATOM 3174 C CA . GLU A 1 393 ? 9.169 0.509 -5.850 1.00 89.56 393 GLU A CA 1
ATOM 3175 C C . GLU A 1 393 ? 10.671 0.630 -5.559 1.00 89.56 393 GLU A C 1
ATOM 3177 O O . GLU A 1 393 ? 11.098 0.199 -4.485 1.00 89.56 393 GLU A O 1
ATOM 3182 N N . TYR A 1 394 ? 11.447 1.289 -6.430 1.00 86.19 394 TYR A N 1
ATOM 3183 C CA . TYR A 1 394 ? 12.854 1.612 -6.158 1.00 86.19 394 TYR A CA 1
ATOM 3184 C C . TYR A 1 394 ? 13.010 2.534 -4.951 1.00 86.19 394 TYR A C 1
ATOM 3186 O O . TYR A 1 394 ? 13.720 2.176 -4.009 1.00 86.19 394 TYR A O 1
ATOM 3194 N N . ASP A 1 395 ? 12.265 3.639 -4.917 1.00 88.12 395 ASP A N 1
ATOM 3195 C CA . ASP A 1 395 ? 12.284 4.600 -3.810 1.00 88.12 395 ASP A CA 1
ATOM 3196 C C . ASP A 1 395 ? 11.935 3.930 -2.479 1.00 88.12 395 ASP A C 1
ATOM 3198 O O . ASP A 1 395 ? 12.462 4.275 -1.424 1.00 88.12 395 ASP A O 1
ATOM 3202 N N . THR A 1 396 ? 11.011 2.965 -2.504 1.00 90.50 396 THR A N 1
ATOM 3203 C CA . THR A 1 396 ? 10.639 2.209 -1.304 1.00 90.50 396 THR A CA 1
ATOM 3204 C C . THR A 1 396 ? 11.799 1.357 -0.813 1.00 90.50 396 THR A C 1
ATOM 3206 O O . THR A 1 396 ? 12.044 1.301 0.390 1.00 90.50 396 THR A O 1
ATOM 3209 N N . GLU A 1 397 ? 12.488 0.667 -1.720 1.00 88.12 397 GLU A N 1
ATOM 3210 C CA . GLU A 1 397 ? 13.633 -0.169 -1.373 1.00 88.12 397 GLU A CA 1
ATOM 3211 C C . GLU A 1 397 ? 14.784 0.670 -0.810 1.00 88.12 397 GLU A C 1
ATOM 3213 O O . GLU A 1 397 ? 15.394 0.266 0.177 1.00 88.12 397 GLU A O 1
ATOM 3218 N N . GLU A 1 398 ? 15.039 1.843 -1.389 1.00 88.81 398 GLU A N 1
ATOM 3219 C CA . GLU A 1 398 ? 16.045 2.791 -0.909 1.00 88.81 398 GLU A CA 1
ATOM 3220 C C . GLU A 1 398 ? 15.687 3.358 0.468 1.00 88.81 398 GLU A C 1
ATOM 3222 O O . GLU A 1 398 ? 16.480 3.253 1.401 1.00 88.81 398 GLU A O 1
ATOM 3227 N N . LYS A 1 399 ? 14.461 3.861 0.645 1.00 91.12 399 LYS A N 1
ATOM 3228 C CA . LYS A 1 399 ? 13.988 4.407 1.928 1.00 91.12 399 LYS A CA 1
ATOM 3229 C C . LYS A 1 399 ? 13.996 3.388 3.062 1.00 91.12 399 LYS A C 1
ATOM 3231 O O . LYS A 1 399 ? 14.138 3.768 4.215 1.00 91.12 399 LYS A O 1
ATOM 3236 N N . LEU A 1 400 ? 13.852 2.099 2.759 1.00 90.50 400 LEU A N 1
ATOM 3237 C CA . LEU A 1 400 ? 13.955 1.036 3.763 1.00 90.50 400 LEU A CA 1
ATOM 3238 C C . LEU A 1 400 ? 15.388 0.769 4.235 1.00 90.50 400 LEU A C 1
ATOM 3240 O O . LEU A 1 400 ? 15.556 0.079 5.237 1.00 90.50 400 LEU A O 1
ATOM 3244 N N . LYS A 1 401 ? 16.405 1.281 3.533 1.00 90.31 401 LYS A N 1
ATOM 3245 C CA . LYS A 1 401 ? 17.801 1.232 3.988 1.00 90.31 401 LYS A CA 1
ATOM 3246 C C . LYS A 1 401 ? 18.123 2.341 4.981 1.00 90.31 401 LYS A C 1
ATOM 3248 O O . LYS A 1 401 ? 19.090 2.201 5.718 1.00 90.31 401 LYS A O 1
ATOM 3253 N N . ASP A 1 402 ? 17.341 3.420 4.988 1.00 93.12 402 ASP A N 1
ATOM 3254 C CA . ASP A 1 402 ? 17.524 4.545 5.897 1.00 93.12 402 ASP A CA 1
ATOM 3255 C C . ASP A 1 402 ? 16.848 4.255 7.256 1.00 93.12 402 ASP A C 1
ATOM 3257 O O . ASP A 1 402 ? 15.611 4.240 7.342 1.00 93.12 402 ASP A O 1
ATOM 3261 N N . PRO A 1 403 ? 17.620 4.053 8.345 1.00 94.06 403 PRO A N 1
ATOM 3262 C CA . PRO A 1 403 ? 17.056 3.807 9.669 1.00 94.06 403 PRO A CA 1
ATOM 3263 C C . PRO A 1 403 ? 16.188 4.968 10.167 1.00 94.06 403 PRO A C 1
ATOM 3265 O O . PRO A 1 403 ? 15.246 4.753 10.931 1.00 94.06 403 PRO A O 1
ATOM 3268 N N . GLU A 1 404 ? 16.460 6.196 9.720 1.00 95.31 404 GLU A N 1
ATOM 3269 C CA . GLU A 1 404 ? 15.721 7.387 10.128 1.00 95.31 404 GLU A CA 1
ATOM 3270 C C . GLU A 1 404 ? 14.288 7.382 9.581 1.00 95.31 404 GLU A C 1
ATOM 3272 O O . GLU A 1 404 ? 13.355 7.787 10.280 1.00 95.31 404 GLU A O 1
ATOM 3277 N N . VAL A 1 405 ? 14.072 6.863 8.366 1.00 94.06 405 VAL A N 1
ATOM 3278 C CA . VAL A 1 405 ? 12.725 6.699 7.794 1.00 94.06 405 VAL A CA 1
ATOM 3279 C C . VAL A 1 405 ? 11.893 5.742 8.645 1.00 94.06 405 VAL A C 1
ATOM 3281 O O . VAL A 1 405 ? 10.734 6.035 8.958 1.00 94.06 405 VAL A O 1
ATOM 3284 N N . ILE A 1 406 ? 12.484 4.615 9.048 1.00 93.50 406 ILE A N 1
ATOM 3285 C CA . ILE A 1 406 ? 11.817 3.603 9.876 1.00 93.50 406 ILE A CA 1
ATOM 3286 C C . ILE A 1 406 ? 11.497 4.197 11.250 1.00 93.50 406 ILE A C 1
ATOM 3288 O O . ILE A 1 406 ? 10.339 4.172 11.673 1.00 93.50 406 ILE A O 1
ATOM 3292 N N . ARG A 1 407 ? 12.489 4.828 11.891 1.00 95.88 407 ARG A N 1
ATOM 3293 C CA . ARG A 1 407 ? 12.349 5.469 13.203 1.00 95.88 407 ARG A CA 1
ATOM 3294 C C . ARG A 1 407 ? 11.256 6.538 13.209 1.00 95.88 407 ARG A C 1
ATOM 3296 O O . ARG A 1 407 ? 10.447 6.582 14.130 1.00 95.88 407 ARG A O 1
ATOM 3303 N N . ARG A 1 408 ? 11.180 7.393 12.182 1.00 95.50 408 ARG A N 1
ATOM 3304 C CA . ARG A 1 408 ? 10.115 8.409 12.063 1.00 95.50 408 ARG A CA 1
ATOM 3305 C C . ARG A 1 408 ? 8.730 7.779 11.953 1.00 95.50 408 ARG A C 1
ATOM 3307 O O . ARG A 1 408 ? 7.794 8.261 12.590 1.00 95.50 408 ARG A O 1
ATOM 3314 N N . SER A 1 409 ? 8.601 6.718 11.155 1.00 94.94 409 SER A N 1
ATOM 3315 C CA . SER A 1 409 ? 7.341 5.986 10.991 1.00 94.94 409 SER A CA 1
ATOM 3316 C C . SER A 1 409 ? 6.884 5.348 12.303 1.00 94.94 409 SER A C 1
ATOM 3318 O O . SER A 1 409 ? 5.695 5.380 12.614 1.00 94.94 409 SER A O 1
ATOM 3320 N N . GLU A 1 410 ? 7.814 4.779 13.065 1.00 96.62 410 GLU A N 1
ATOM 3321 C CA . GLU A 1 410 ? 7.554 4.191 14.377 1.00 96.62 410 GLU A CA 1
ATOM 3322 C C . GLU A 1 410 ? 7.181 5.254 15.415 1.00 96.62 410 GLU A C 1
ATOM 3324 O O . GLU A 1 410 ? 6.166 5.127 16.090 1.00 96.62 410 GLU A O 1
ATOM 3329 N N . GLN A 1 411 ? 7.924 6.359 15.497 1.00 97.81 411 GLN A N 1
ATOM 3330 C CA . GLN A 1 411 ? 7.599 7.445 16.424 1.00 97.81 411 GLN A CA 1
ATOM 3331 C C . GLN A 1 411 ? 6.238 8.079 16.146 1.00 97.81 411 GLN A C 1
ATOM 3333 O O . GLN A 1 411 ? 5.556 8.499 17.077 1.00 97.81 411 GLN A O 1
ATOM 3338 N N . HIS A 1 412 ? 5.840 8.167 14.876 1.00 98.00 412 HIS A N 1
ATOM 3339 C CA . HIS A 1 412 ? 4.499 8.617 14.530 1.00 98.00 412 HIS A CA 1
ATOM 3340 C C . HIS A 1 412 ? 3.437 7.626 15.033 1.00 98.00 412 HIS A C 1
ATOM 3342 O O . HIS A 1 412 ? 2.467 8.062 15.644 1.00 98.00 412 HIS A O 1
ATOM 3348 N N . LEU A 1 413 ? 3.652 6.314 14.869 1.00 98.19 413 LEU A N 1
ATOM 3349 C CA . LEU A 1 413 ? 2.756 5.300 15.435 1.00 98.19 413 LEU A CA 1
ATOM 3350 C C . LEU A 1 413 ? 2.644 5.433 16.957 1.00 98.19 413 LEU A C 1
ATOM 3352 O O . LEU A 1 413 ? 1.537 5.441 17.479 1.00 98.19 413 LEU A O 1
ATOM 3356 N N . VAL A 1 414 ? 3.773 5.550 17.660 1.00 98.44 414 VAL A N 1
ATOM 3357 C CA . VAL A 1 414 ? 3.801 5.667 19.127 1.00 98.44 414 VAL A CA 1
ATOM 3358 C C . VAL A 1 414 ? 2.990 6.875 19.590 1.00 98.44 414 VAL A C 1
ATOM 3360 O O . VAL A 1 414 ? 2.089 6.704 20.402 1.00 98.44 414 VAL A O 1
ATOM 3363 N N . ARG A 1 415 ? 3.224 8.061 19.007 1.00 98.56 415 ARG A N 1
ATOM 3364 C CA . ARG A 1 415 ? 2.444 9.268 19.331 1.00 98.56 415 ARG A CA 1
ATOM 3365 C C . ARG A 1 415 ? 0.951 9.079 19.073 1.00 98.56 415 ARG A C 1
ATOM 3367 O O . ARG A 1 415 ? 0.144 9.416 19.929 1.00 98.56 415 ARG A O 1
ATOM 3374 N N . LEU A 1 416 ? 0.593 8.504 17.923 1.00 98.62 416 LEU A N 1
ATOM 3375 C CA . LEU A 1 416 ? -0.802 8.227 17.582 1.00 98.62 416 LEU A CA 1
ATOM 3376 C C . LEU A 1 416 ? -1.458 7.306 18.622 1.00 98.62 416 LEU A C 1
ATOM 3378 O O . LEU A 1 416 ? -2.572 7.575 19.060 1.00 98.62 416 LEU A O 1
ATOM 3382 N N . LEU A 1 417 ? -0.772 6.239 19.038 1.00 98.75 417 LEU A N 1
ATOM 3383 C CA . LEU A 1 417 ? -1.285 5.310 20.045 1.00 98.75 417 LEU A CA 1
ATOM 3384 C C . LEU A 1 417 ? -1.365 5.941 21.441 1.00 98.75 417 LEU A C 1
ATOM 3386 O O . LEU A 1 417 ? -2.296 5.636 22.172 1.00 98.75 417 LEU A O 1
ATOM 3390 N N . ASP A 1 418 ? -0.442 6.827 21.814 1.00 98.69 418 ASP A N 1
ATOM 3391 C CA . ASP A 1 418 ? -0.495 7.536 23.102 1.00 98.69 418 ASP A CA 1
ATOM 3392 C C . ASP A 1 418 ? -1.677 8.521 23.163 1.00 98.69 418 ASP A C 1
ATOM 3394 O O . ASP A 1 418 ? -2.356 8.640 24.187 1.00 98.69 418 ASP A O 1
ATOM 3398 N N . GLU A 1 419 ? -1.978 9.189 22.047 1.00 98.50 419 GLU A N 1
ATOM 3399 C CA . GLU A 1 419 ? -3.169 10.034 21.923 1.00 98.50 419 GLU A CA 1
ATOM 3400 C C . GLU A 1 419 ? -4.461 9.210 22.004 1.00 98.50 419 GLU A C 1
ATOM 3402 O O . GLU A 1 419 ? -5.392 9.592 22.711 1.00 98.50 419 GLU A O 1
ATOM 3407 N N . ILE A 1 420 ? -4.512 8.060 21.325 1.00 98.69 420 ILE A N 1
ATOM 3408 C CA . ILE A 1 420 ? -5.657 7.138 21.382 1.00 98.69 420 ILE A CA 1
ATOM 3409 C C . ILE A 1 420 ? -5.842 6.582 22.797 1.00 98.69 420 ILE A C 1
ATOM 3411 O O . ILE A 1 420 ? -6.965 6.523 23.284 1.00 98.69 420 ILE A O 1
ATOM 3415 N N . GLU A 1 421 ? -4.760 6.202 23.474 1.00 98.75 421 GLU A N 1
ATOM 3416 C CA . GLU A 1 421 ? -4.804 5.723 24.859 1.00 98.75 421 GLU A CA 1
ATOM 3417 C C . GLU A 1 421 ? -5.386 6.781 25.801 1.00 98.75 421 GLU A C 1
ATOM 3419 O O . GLU A 1 421 ? -6.199 6.465 26.669 1.00 98.75 421 GLU A O 1
ATOM 3424 N N . THR A 1 422 ? -5.007 8.045 25.596 1.00 98.50 422 THR A N 1
ATOM 3425 C CA . THR A 1 422 ? -5.558 9.176 26.349 1.00 98.50 422 THR A CA 1
ATOM 3426 C C . THR A 1 422 ? -7.047 9.355 26.052 1.00 98.50 422 THR A C 1
ATOM 3428 O O . THR A 1 422 ? -7.839 9.498 26.979 1.00 98.50 422 THR A O 1
ATOM 3431 N N . GLN A 1 423 ? -7.453 9.291 24.783 1.00 98.19 423 GLN A N 1
ATOM 3432 C CA . GLN A 1 423 ? -8.857 9.415 24.382 1.00 98.19 423 GLN A CA 1
ATOM 3433 C C . GLN A 1 423 ? -9.735 8.302 24.981 1.00 98.19 423 GLN A C 1
ATOM 3435 O O . GLN A 1 423 ? -10.787 8.573 25.565 1.00 98.19 423 GLN A O 1
ATOM 3440 N N . LEU A 1 424 ? -9.275 7.052 24.900 1.00 98.44 424 LEU A N 1
ATOM 3441 C CA . LEU A 1 424 ? -9.988 5.876 25.408 1.00 98.44 424 LEU A CA 1
ATOM 3442 C C . LEU A 1 424 ? -10.009 5.789 26.942 1.00 98.44 424 LEU A C 1
ATOM 3444 O O . LEU A 1 424 ? -10.741 4.979 27.497 1.00 98.44 424 LEU A O 1
ATOM 3448 N N . SER A 1 425 ? -9.253 6.637 27.648 1.00 97.94 425 SER A N 1
ATOM 3449 C CA . SER A 1 425 ? -9.392 6.771 29.106 1.00 97.94 425 SER A CA 1
ATOM 3450 C C . SER A 1 425 ? -10.707 7.437 29.524 1.00 97.94 425 SER A C 1
ATOM 3452 O O . SER A 1 425 ? -11.143 7.287 30.663 1.00 97.94 425 SER A O 1
ATOM 3454 N N . SER A 1 426 ? -11.317 8.205 28.615 1.00 96.62 426 SER A N 1
ATOM 3455 C CA . SER A 1 426 ? -12.505 9.024 28.884 1.00 96.62 426 SER A CA 1
ATOM 3456 C C . SER A 1 426 ? -13.734 8.606 28.079 1.00 96.62 426 SER A C 1
ATOM 3458 O O . SER A 1 426 ? -14.829 9.062 28.384 1.00 96.62 426 SER A O 1
ATOM 3460 N N . THR A 1 427 ? -13.560 7.777 27.050 1.00 97.19 427 THR A N 1
ATOM 3461 C CA . THR A 1 427 ? -14.615 7.376 26.110 1.00 97.19 427 THR A CA 1
ATOM 3462 C C . THR A 1 427 ? -14.501 5.889 25.805 1.00 97.19 427 THR A C 1
ATOM 3464 O O . THR A 1 427 ? -13.398 5.343 25.787 1.00 97.19 427 THR A O 1
ATOM 3467 N N . SER A 1 428 ? -15.625 5.212 25.561 1.00 95.81 428 SER A N 1
ATOM 3468 C CA . SER A 1 428 ? -15.606 3.776 25.238 1.00 95.81 428 SER A CA 1
ATOM 3469 C C . SER A 1 428 ? -15.145 3.468 23.804 1.00 95.81 428 SER A C 1
ATOM 3471 O O . SER A 1 428 ? -14.631 2.378 23.541 1.00 95.81 428 SER A O 1
ATOM 3473 N N . HIS A 1 429 ? -15.301 4.418 22.881 1.00 97.69 429 HIS A N 1
ATOM 3474 C CA . HIS A 1 429 ? -14.900 4.337 21.477 1.00 97.69 429 HIS A CA 1
ATOM 3475 C C . HIS A 1 429 ? -14.121 5.589 21.067 1.00 97.69 429 HIS A C 1
ATOM 3477 O O . HIS A 1 429 ? -14.120 6.600 21.764 1.00 97.69 429 HIS A O 1
ATOM 3483 N N . LEU A 1 430 ? -13.452 5.553 19.911 1.00 96.44 430 LEU A N 1
ATOM 3484 C CA . LEU A 1 430 ? -12.459 6.581 19.583 1.00 96.44 430 LEU A CA 1
ATOM 3485 C C . LEU A 1 430 ? -13.039 8.008 19.483 1.00 96.44 430 LEU A C 1
ATOM 3487 O O . LEU A 1 430 ? -12.352 8.974 19.803 1.00 96.44 430 LEU A O 1
ATOM 3491 N N . ALA A 1 431 ? -14.297 8.144 19.063 1.00 96.06 431 ALA A N 1
ATOM 3492 C CA . ALA A 1 431 ? -14.977 9.432 18.902 1.00 96.06 431 ALA A CA 1
ATOM 3493 C C . ALA A 1 431 ? -16.198 9.594 19.832 1.00 96.06 431 ALA A C 1
ATOM 3495 O O . ALA A 1 431 ? -17.157 10.277 19.471 1.00 96.06 431 ALA A O 1
ATOM 3496 N N . GLY A 1 432 ? -16.204 8.927 20.993 1.00 94.50 432 GLY A N 1
ATOM 3497 C CA . GLY A 1 432 ? -17.277 9.030 21.987 1.00 94.50 432 GLY A CA 1
ATOM 3498 C C . GLY A 1 432 ? -17.772 7.673 22.481 1.00 94.50 432 GLY A C 1
ATOM 3499 O O . GLY A 1 432 ? -17.000 6.730 22.615 1.00 94.50 432 GLY A O 1
ATOM 3500 N N . GLU A 1 433 ? -19.071 7.567 22.769 1.00 94.94 433 GLU A N 1
ATOM 3501 C CA . GLU A 1 433 ? -19.651 6.341 23.345 1.00 94.94 433 GLU A CA 1
ATOM 3502 C C . GLU A 1 433 ? -20.122 5.310 22.312 1.00 94.94 433 GLU A C 1
ATOM 3504 O O . GLU A 1 433 ? -20.359 4.147 22.638 1.00 94.94 433 GLU A O 1
ATOM 3509 N N . GLU A 1 434 ? -20.262 5.724 21.055 1.00 94.00 434 GLU A N 1
ATOM 3510 C CA . GLU A 1 434 ? -20.734 4.868 19.970 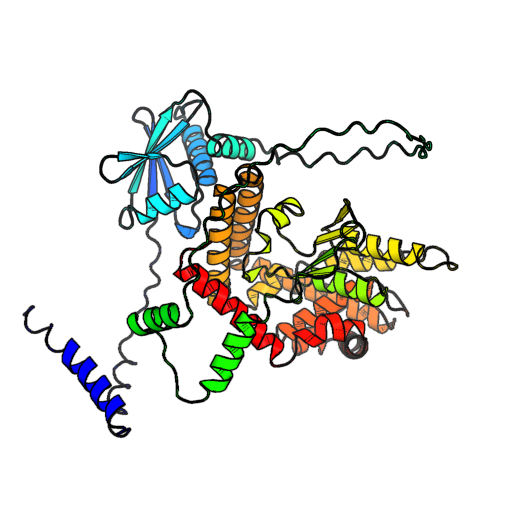1.00 94.00 434 GLU A CA 1
ATOM 3511 C C . GLU A 1 434 ? -19.591 4.477 19.032 1.00 94.00 434 GLU A C 1
ATOM 3513 O O . GLU A 1 434 ? -18.648 5.234 18.812 1.00 94.00 434 GLU A O 1
ATOM 3518 N N . PHE A 1 435 ? -19.719 3.301 18.417 1.00 95.50 435 PHE A N 1
ATOM 3519 C CA . PHE A 1 435 ? -18.829 2.861 17.349 1.00 95.50 435 PHE A CA 1
ATOM 3520 C C . PHE A 1 435 ? -19.027 3.714 16.086 1.00 95.50 435 PHE A C 1
ATOM 3522 O O . PHE A 1 435 ? -20.151 3.866 15.607 1.00 95.50 435 PHE A O 1
ATOM 3529 N N . THR A 1 436 ? -17.937 4.215 15.503 1.00 96.44 436 THR A N 1
ATOM 3530 C CA . THR A 1 436 ? -17.962 5.115 14.335 1.00 96.44 436 THR A CA 1
ATOM 3531 C C . THR A 1 436 ? -16.924 4.739 13.270 1.00 96.44 436 THR A C 1
ATOM 3533 O O . THR A 1 436 ? -16.151 3.789 13.414 1.00 96.44 436 THR A O 1
ATOM 3536 N N . MET A 1 437 ? -16.850 5.519 12.183 1.00 97.06 437 MET A N 1
ATOM 3537 C CA . MET A 1 437 ? -15.776 5.376 11.191 1.00 97.06 437 MET A CA 1
ATOM 3538 C C . MET A 1 437 ? -14.375 5.631 11.772 1.00 97.06 437 MET A C 1
ATOM 3540 O O . MET A 1 437 ? -13.397 5.140 11.211 1.00 97.06 437 MET A O 1
ATOM 3544 N N . ALA A 1 438 ? -14.248 6.320 12.911 1.00 98.12 438 ALA A N 1
ATOM 3545 C CA . ALA A 1 438 ? -12.969 6.466 13.604 1.00 98.12 438 ALA A CA 1
ATOM 3546 C C . ALA A 1 438 ? -12.443 5.095 14.085 1.00 98.12 438 ALA A C 1
ATOM 3548 O O . ALA A 1 438 ? -11.282 4.747 13.855 1.00 98.12 438 ALA A O 1
ATOM 3549 N N . ASP A 1 439 ? -13.319 4.257 14.643 1.00 98.56 439 ASP A N 1
ATOM 3550 C CA . ASP A 1 439 ? -13.000 2.891 15.073 1.00 98.56 439 ASP A CA 1
ATOM 3551 C C . ASP A 1 439 ? -12.667 1.975 13.886 1.00 98.56 439 ASP A C 1
ATOM 3553 O O . ASP A 1 439 ? -11.710 1.195 13.929 1.00 98.56 439 ASP A O 1
ATOM 3557 N N . VAL A 1 440 ? -13.403 2.122 12.777 1.00 98.44 440 VAL A N 1
ATOM 3558 C CA . VAL A 1 440 ? -13.124 1.427 11.506 1.00 98.44 440 VAL A CA 1
ATOM 3559 C C . VAL A 1 440 ? -11.704 1.707 11.006 1.00 98.44 440 VAL A C 1
ATOM 3561 O O . VAL A 1 440 ? -11.069 0.817 10.432 1.00 98.44 440 VAL A O 1
ATOM 3564 N N . MET A 1 441 ? -11.187 2.918 11.229 1.00 98.38 441 MET A N 1
ATOM 3565 C CA . MET A 1 441 ? -9.822 3.289 10.858 1.00 98.38 441 MET A CA 1
ATOM 3566 C C . MET A 1 441 ? -8.779 2.661 11.784 1.00 98.38 441 MET A C 1
ATOM 3568 O O . MET A 1 441 ? -7.745 2.203 11.291 1.00 98.38 441 MET A O 1
ATOM 3572 N N . LEU A 1 442 ? -9.048 2.621 13.093 1.00 98.62 442 LEU A N 1
ATOM 3573 C CA . LEU A 1 442 ? -8.119 2.147 14.121 1.00 98.62 442 LEU A CA 1
ATOM 3574 C C . LEU A 1 442 ? -7.966 0.620 14.138 1.00 98.62 442 LEU A C 1
ATOM 3576 O O . LEU A 1 442 ? -6.849 0.105 14.208 1.00 98.62 442 LEU A O 1
ATOM 3580 N N . ILE A 1 443 ? -9.066 -0.129 14.046 1.00 98.56 443 ILE A N 1
ATOM 3581 C CA . ILE A 1 443 ? -9.063 -1.594 14.200 1.00 98.56 443 ILE A CA 1
ATOM 3582 C C . ILE A 1 443 ? -8.045 -2.296 13.273 1.00 98.56 443 ILE A C 1
ATOM 3584 O O . ILE A 1 443 ? -7.282 -3.139 13.758 1.00 98.56 443 ILE A O 1
ATOM 3588 N N . PRO A 1 444 ? -7.955 -1.970 11.966 1.00 97.88 444 PRO A N 1
ATOM 3589 C CA . PRO A 1 444 ? -6.950 -2.546 11.067 1.00 97.88 444 PRO A CA 1
ATOM 3590 C C . PRO A 1 444 ? -5.494 -2.245 11.452 1.00 97.88 444 PRO A C 1
ATOM 3592 O O . PRO A 1 444 ? -4.602 -3.032 11.126 1.00 97.88 444 PRO A O 1
ATOM 3595 N N . ILE A 1 445 ? -5.239 -1.134 12.151 1.00 98.00 445 ILE A N 1
ATOM 3596 C CA . ILE A 1 445 ? -3.910 -0.779 12.668 1.00 98.00 445 ILE A CA 1
ATOM 3597 C C . ILE A 1 445 ? -3.529 -1.725 13.804 1.00 98.00 445 ILE A C 1
ATOM 3599 O O . ILE A 1 445 ? -2.486 -2.375 13.736 1.00 98.00 445 ILE A O 1
ATOM 3603 N N . LEU A 1 446 ? -4.414 -1.893 14.789 1.00 98.12 446 LEU A N 1
ATOM 3604 C CA . LEU A 1 446 ? -4.202 -2.822 15.904 1.00 98.12 446 LEU A CA 1
ATOM 3605 C C . LEU A 1 446 ? -4.059 -4.268 15.405 1.00 98.12 446 LEU A C 1
ATOM 3607 O O . LEU A 1 446 ? -3.129 -4.981 15.786 1.00 98.12 446 LEU A O 1
ATOM 3611 N N . ALA A 1 447 ? -4.900 -4.676 14.450 1.00 95.94 447 ALA A N 1
ATOM 3612 C CA . ALA A 1 447 ? -4.796 -5.982 13.804 1.00 95.94 447 ALA A CA 1
ATOM 3613 C C . ALA A 1 447 ? -3.435 -6.195 13.121 1.00 95.94 447 ALA A C 1
ATOM 3615 O O . ALA A 1 447 ? -2.876 -7.294 13.171 1.00 95.94 447 ALA A O 1
ATOM 3616 N N . ARG A 1 448 ? -2.883 -5.157 12.477 1.00 94.38 448 ARG A N 1
ATOM 3617 C CA . ARG A 1 448 ? -1.557 -5.223 11.852 1.00 94.38 448 ARG A CA 1
ATOM 3618 C C . ARG A 1 448 ? -0.454 -5.435 12.888 1.00 94.38 448 ARG A C 1
ATOM 3620 O O . ARG A 1 448 ? 0.445 -6.225 12.614 1.00 94.38 448 ARG A O 1
ATOM 3627 N N . LEU A 1 449 ? -0.528 -4.794 14.051 1.00 96.06 449 LEU A N 1
ATOM 3628 C CA . LEU A 1 449 ? 0.457 -4.973 15.125 1.00 96.06 449 LEU A CA 1
ATOM 3629 C C . LEU A 1 449 ? 0.447 -6.410 15.657 1.00 96.06 449 LEU A C 1
ATOM 3631 O O . LEU A 1 449 ? 1.504 -7.029 15.754 1.00 96.06 449 LEU A O 1
ATOM 3635 N N . VAL A 1 450 ? -0.740 -6.990 15.861 1.00 93.50 450 VAL A N 1
ATOM 3636 C CA . VAL A 1 450 ? -0.891 -8.411 16.233 1.00 93.50 450 VAL A CA 1
ATOM 3637 C C . VAL A 1 450 ? -0.339 -9.342 15.144 1.00 93.50 450 VAL A C 1
ATOM 3639 O O . VAL A 1 450 ? 0.353 -10.318 15.430 1.00 93.50 450 VAL A O 1
ATOM 3642 N N . LEU A 1 451 ? -0.582 -9.048 13.860 1.00 87.56 451 LEU A N 1
ATOM 3643 C CA . LEU A 1 451 ? -0.043 -9.856 12.753 1.00 87.56 451 LEU A CA 1
ATOM 3644 C C . LEU A 1 451 ? 1.489 -9.911 12.752 1.00 87.56 451 LEU A C 1
ATOM 3646 O O . LEU A 1 451 ? 2.064 -10.946 12.390 1.00 87.56 451 LEU A O 1
ATOM 3650 N N . LEU A 1 452 ? 2.111 -8.793 13.129 1.00 88.56 452 LEU A N 1
ATOM 3651 C CA . LEU A 1 452 ? 3.555 -8.617 13.253 1.00 88.56 452 LEU A CA 1
ATOM 3652 C C . LEU A 1 452 ? 4.113 -9.137 14.589 1.00 88.56 452 LEU A C 1
ATOM 3654 O O . LEU A 1 452 ? 5.329 -9.160 14.740 1.00 88.56 452 LEU A O 1
ATOM 3658 N N . ARG A 1 453 ? 3.257 -9.633 15.497 1.00 91.62 453 ARG A N 1
ATOM 3659 C CA . ARG A 1 453 ? 3.606 -10.106 16.850 1.00 91.62 453 ARG A CA 1
ATOM 3660 C C . ARG A 1 453 ? 4.158 -9.010 17.765 1.00 91.62 453 ARG A C 1
ATOM 3662 O O . ARG A 1 453 ? 5.084 -9.248 18.537 1.00 91.62 453 ARG A O 1
ATOM 3669 N N . LEU A 1 454 ? 3.616 -7.803 17.635 1.00 95.25 454 LEU A N 1
ATOM 3670 C CA . LEU A 1 454 ? 4.045 -6.611 18.367 1.00 95.25 454 LEU A CA 1
ATOM 3671 C C . LEU A 1 454 ? 2.993 -6.128 19.377 1.00 95.25 454 LEU A C 1
ATOM 3673 O O . LEU A 1 454 ? 3.070 -5.016 19.898 1.00 95.25 454 LEU A O 1
ATOM 3677 N N . GLU A 1 455 ? 1.988 -6.950 19.673 1.00 95.62 455 GLU A N 1
ATOM 3678 C CA . GLU A 1 455 ? 0.919 -6.612 20.610 1.00 95.62 455 GLU A CA 1
ATOM 3679 C C . GLU A 1 455 ? 1.443 -6.297 22.012 1.00 95.62 455 GLU A C 1
ATOM 3681 O O . GLU A 1 455 ? 0.930 -5.395 22.662 1.00 95.62 455 GLU A O 1
ATOM 3686 N N . ASN A 1 456 ? 2.505 -6.965 22.464 1.00 97.31 456 ASN A N 1
ATOM 3687 C CA . ASN A 1 456 ? 3.074 -6.696 23.783 1.00 97.31 456 ASN A CA 1
ATOM 3688 C C . ASN A 1 456 ? 3.716 -5.313 23.882 1.00 97.31 456 ASN A C 1
ATOM 3690 O O . ASN A 1 456 ? 3.704 -4.727 24.954 1.00 97.31 456 ASN A O 1
ATOM 3694 N N . GLU A 1 457 ? 4.259 -4.799 22.783 1.00 97.31 457 GLU A N 1
ATOM 3695 C CA . GLU A 1 457 ? 5.002 -3.541 22.760 1.00 97.31 457 GLU A CA 1
ATOM 3696 C C . GLU A 1 457 ? 4.084 -2.336 22.551 1.00 97.31 457 GLU A C 1
ATOM 3698 O O . GLU A 1 457 ? 4.236 -1.309 23.215 1.00 97.31 457 GLU A O 1
ATOM 3703 N N . TYR A 1 458 ? 3.094 -2.469 21.664 1.00 98.00 458 TYR A N 1
ATOM 3704 C CA . TYR A 1 458 ? 2.269 -1.335 21.247 1.00 98.00 458 TYR A CA 1
ATOM 3705 C C . TYR A 1 458 ? 0.829 -1.369 21.773 1.00 98.00 458 TYR A C 1
ATOM 3707 O O . TYR A 1 458 ? 0.209 -0.312 21.858 1.00 98.00 458 TYR A O 1
ATOM 3715 N N . ILE A 1 459 ? 0.297 -2.542 22.136 1.00 98.31 459 ILE A N 1
ATOM 3716 C CA . ILE A 1 459 ? -1.091 -2.695 22.607 1.00 98.31 459 ILE A CA 1
ATOM 3717 C C . ILE A 1 459 ? -1.118 -2.922 24.120 1.00 98.31 459 ILE A C 1
ATOM 3719 O O . ILE A 1 459 ? -1.701 -2.130 24.844 1.00 98.31 459 ILE A O 1
ATOM 3723 N N . ASN A 1 460 ? -0.457 -3.963 24.625 1.00 97.62 460 ASN A N 1
ATOM 3724 C CA . ASN A 1 460 ? -0.569 -4.376 26.030 1.00 97.62 460 ASN A CA 1
ATOM 3725 C C . ASN A 1 460 ? 0.115 -3.412 27.015 1.00 97.62 460 ASN A C 1
ATOM 3727 O O . ASN A 1 460 ? -0.162 -3.466 28.210 1.00 97.62 460 ASN A O 1
ATOM 3731 N N . THR A 1 461 ? 0.981 -2.524 26.526 1.00 97.88 461 THR A N 1
ATOM 3732 C CA . THR A 1 461 ? 1.565 -1.406 27.287 1.00 97.88 461 THR A CA 1
ATOM 3733 C C . THR A 1 461 ? 0.587 -0.249 27.510 1.00 97.88 461 THR A C 1
ATOM 3735 O O . THR A 1 461 ? 0.878 0.637 28.309 1.00 97.88 461 THR A O 1
ATOM 3738 N N . ARG A 1 462 ? -0.561 -0.253 26.820 1.00 98.50 462 ARG A N 1
ATOM 3739 C CA . ARG A 1 462 ? -1.590 0.792 26.823 1.00 98.50 462 ARG A CA 1
ATOM 3740 C C . ARG A 1 462 ? -2.919 0.182 27.293 1.00 98.50 462 ARG A C 1
ATOM 3742 O O . ARG A 1 462 ? -3.598 -0.467 26.494 1.00 98.50 462 ARG A O 1
ATOM 3749 N N . PRO A 1 463 ? -3.252 0.255 28.597 1.00 98.56 463 PRO A N 1
ATOM 3750 C CA . PRO A 1 463 ? -4.354 -0.515 29.173 1.00 98.56 463 PRO A CA 1
ATOM 3751 C C . PRO A 1 463 ? -5.718 -0.219 28.538 1.00 98.56 463 PRO A C 1
ATOM 3753 O O . PRO A 1 463 ? -6.459 -1.175 28.297 1.00 98.56 463 PRO A O 1
ATOM 3756 N N . ASN A 1 464 ? -6.032 1.039 28.202 1.00 98.69 464 ASN A N 1
ATOM 3757 C CA . ASN A 1 464 ? -7.322 1.374 27.589 1.00 98.69 464 ASN A CA 1
ATOM 3758 C C . ASN A 1 464 ? -7.409 0.822 26.158 1.00 98.69 464 ASN A C 1
ATOM 3760 O O . ASN A 1 464 ? -8.412 0.217 25.784 1.00 98.69 464 ASN A O 1
ATOM 3764 N N . ILE A 1 465 ? -6.331 0.922 25.372 1.00 98.81 465 ILE A N 1
ATOM 3765 C CA . ILE A 1 465 ? -6.244 0.276 24.053 1.00 98.81 465 ILE A CA 1
ATOM 3766 C C . ILE A 1 465 ? -6.342 -1.246 24.172 1.00 98.81 465 ILE A C 1
ATOM 3768 O O . ILE A 1 465 ? -7.001 -1.880 23.349 1.00 98.81 465 ILE A O 1
ATOM 3772 N N . ALA A 1 466 ? -5.699 -1.859 25.166 1.00 98.69 466 ALA A N 1
ATOM 3773 C CA . ALA A 1 466 ? -5.747 -3.304 25.364 1.00 98.69 466 ALA A CA 1
ATOM 3774 C C . ALA A 1 466 ? -7.164 -3.795 25.712 1.00 98.69 466 ALA A C 1
ATOM 3776 O O . ALA A 1 466 ? -7.583 -4.857 25.243 1.00 98.69 466 ALA A O 1
ATOM 3777 N N . GLU A 1 467 ? -7.913 -3.036 26.513 1.00 98.50 467 GLU A N 1
ATOM 3778 C CA . GLU A 1 467 ? -9.320 -3.311 26.813 1.00 98.50 467 GLU A CA 1
ATOM 3779 C C . GLU A 1 467 ? -10.216 -3.092 25.588 1.00 98.50 467 GLU A C 1
ATOM 3781 O O . GLU A 1 467 ? -10.949 -4.004 25.188 1.00 98.50 467 GLU A O 1
ATOM 3786 N N . TYR A 1 468 ? -10.073 -1.947 24.920 1.00 98.69 468 TYR A N 1
ATOM 3787 C CA . TYR A 1 468 ? -10.753 -1.639 23.664 1.00 98.69 468 TYR A CA 1
ATOM 3788 C C . TYR A 1 468 ? -10.518 -2.727 22.609 1.00 98.69 468 TYR A C 1
ATOM 3790 O O . TYR A 1 468 ? -11.454 -3.189 21.956 1.00 98.69 468 TYR A O 1
ATOM 3798 N N . TRP A 1 469 ? -9.279 -3.208 22.475 1.00 98.31 469 TRP A N 1
ATOM 3799 C CA . TRP A 1 469 ? -8.923 -4.258 21.526 1.00 98.31 469 TRP A CA 1
ATOM 3800 C C . TRP A 1 469 ? -9.696 -5.555 21.790 1.00 98.31 469 TRP A C 1
ATOM 3802 O O . TRP A 1 469 ? -10.260 -6.138 20.863 1.00 98.31 469 TRP A O 1
ATOM 3812 N N . LYS A 1 470 ? -9.806 -5.977 23.056 1.00 97.81 470 LYS A N 1
ATOM 3813 C CA . LYS A 1 470 ? -10.610 -7.153 23.431 1.00 97.81 470 LYS A CA 1
ATOM 3814 C C . LYS A 1 470 ? -12.085 -6.958 23.085 1.00 97.81 470 LYS A C 1
ATOM 3816 O O . LYS A 1 470 ? -12.721 -7.899 22.607 1.00 97.81 470 LYS A O 1
ATOM 3821 N N . MET A 1 471 ? -12.618 -5.755 23.301 1.00 97.81 471 MET A N 1
ATOM 3822 C CA . MET A 1 471 ? -14.004 -5.412 22.979 1.00 97.81 471 MET A CA 1
ATOM 3823 C C . MET A 1 471 ? -14.269 -5.510 21.469 1.00 97.81 471 MET A C 1
ATOM 3825 O O . MET A 1 471 ? -15.170 -6.237 21.042 1.00 97.81 471 MET A O 1
ATOM 3829 N N . VAL A 1 472 ? -13.465 -4.844 20.633 1.00 97.19 472 VAL A N 1
ATOM 3830 C CA . VAL A 1 472 ? -13.689 -4.818 19.174 1.00 97.19 472 VAL A CA 1
ATOM 3831 C C . VAL A 1 472 ? -13.496 -6.185 18.518 1.00 97.19 472 VAL A C 1
ATOM 3833 O O . VAL A 1 472 ? -14.175 -6.496 17.539 1.00 97.19 472 VAL A O 1
ATOM 3836 N N . GLN A 1 473 ? -12.647 -7.048 19.084 1.00 96.31 473 GLN A N 1
ATOM 3837 C CA . GLN A 1 473 ? -12.478 -8.427 18.617 1.00 96.31 473 GLN A CA 1
ATOM 3838 C C . GLN A 1 473 ? -13.755 -9.273 18.736 1.00 96.31 473 GLN A C 1
ATOM 3840 O O . GLN A 1 473 ? -13.923 -10.253 18.001 1.00 96.31 473 GLN A O 1
ATOM 3845 N N . GLN A 1 474 ? -14.685 -8.909 19.627 1.00 96.62 474 GLN A N 1
ATOM 3846 C CA . GLN A 1 474 ? -15.949 -9.631 19.767 1.00 96.62 474 GLN A CA 1
ATOM 3847 C C . GLN A 1 474 ? -16.959 -9.313 18.666 1.00 96.62 474 GLN A C 1
ATOM 3849 O O . GLN A 1 474 ? -17.875 -10.117 18.448 1.00 96.62 474 GLN A O 1
ATOM 3854 N N . ARG A 1 475 ? -16.768 -8.209 17.933 1.00 96.00 475 ARG A N 1
ATOM 3855 C CA . ARG A 1 475 ? -17.702 -7.746 16.905 1.00 96.00 475 ARG A CA 1
ATOM 3856 C C . ARG A 1 475 ? -17.827 -8.754 15.751 1.00 96.00 475 ARG A C 1
ATOM 3858 O O . ARG A 1 475 ? -16.816 -9.296 15.287 1.00 96.00 475 ARG A O 1
ATOM 3865 N N . PRO A 1 476 ? -19.046 -8.995 15.227 1.00 97.00 476 PRO A N 1
ATOM 3866 C CA . PRO A 1 476 ? -19.242 -9.863 14.065 1.00 97.00 476 PRO A CA 1
ATOM 3867 C C . PRO A 1 476 ? -18.458 -9.402 12.828 1.00 97.00 476 PRO A C 1
ATOM 3869 O O . PRO A 1 476 ? -17.837 -10.223 12.151 1.00 97.00 476 PRO A O 1
ATOM 3872 N N . SER A 1 477 ? -18.428 -8.091 12.574 1.00 96.12 477 SER A N 1
ATOM 3873 C CA . SER A 1 477 ? -17.663 -7.455 11.492 1.00 96.12 477 SER A CA 1
ATOM 3874 C C . SER A 1 477 ? -16.169 -7.784 11.585 1.00 96.12 477 SER A C 1
ATOM 3876 O O . SER A 1 477 ? -15.579 -8.256 10.614 1.00 96.12 477 SER A O 1
ATOM 3878 N N . TYR A 1 478 ? -15.562 -7.649 12.769 1.00 96.56 478 TYR A N 1
ATOM 3879 C CA . TYR A 1 478 ? -14.163 -7.994 13.009 1.00 96.56 478 TYR A CA 1
ATOM 3880 C C . TYR A 1 478 ? -13.882 -9.458 12.669 1.00 96.56 478 TYR A C 1
ATOM 3882 O O . TYR A 1 478 ? -12.965 -9.762 11.897 1.00 96.56 478 TYR A O 1
ATOM 3890 N N . LYS A 1 479 ? -14.703 -10.374 13.196 1.00 94.56 479 LYS A N 1
ATOM 3891 C CA . LYS A 1 479 ? -14.567 -11.819 12.963 1.00 94.56 479 LYS A CA 1
ATOM 3892 C C . LYS A 1 479 ? -14.653 -12.149 11.466 1.00 94.56 479 LYS A C 1
ATOM 3894 O O . LYS A 1 479 ? -13.838 -12.928 10.962 1.00 94.56 479 LYS A O 1
ATOM 3899 N N . ARG A 1 480 ? -15.576 -11.514 10.728 1.00 92.50 480 ARG A N 1
ATOM 3900 C CA . ARG A 1 480 ? -15.759 -11.708 9.275 1.00 92.50 480 ARG A CA 1
ATOM 3901 C C . ARG A 1 480 ? -14.670 -11.056 8.420 1.00 92.50 480 ARG A C 1
ATOM 3903 O O . ARG A 1 480 ? -14.288 -11.619 7.388 1.00 92.50 480 ARG A O 1
ATOM 3910 N N . VAL A 1 481 ? -14.162 -9.887 8.802 1.00 93.12 481 VAL A N 1
ATOM 3911 C CA . VAL A 1 481 ? -13.218 -9.122 7.973 1.00 93.12 481 VAL A CA 1
ATOM 3912 C C . VAL A 1 481 ? -11.774 -9.512 8.232 1.00 93.12 481 VAL A C 1
ATOM 3914 O O . VAL A 1 481 ? -11.032 -9.699 7.261 1.00 93.12 481 VAL A O 1
ATOM 3917 N N . ILE A 1 482 ? -11.399 -9.645 9.505 1.00 91.38 482 ILE A N 1
ATOM 3918 C CA . ILE A 1 482 ? -10.017 -9.783 9.977 1.00 91.38 482 ILE A CA 1
ATOM 3919 C C . ILE A 1 482 ? -9.804 -11.158 10.613 1.00 91.38 482 ILE A C 1
ATOM 3921 O O . ILE A 1 482 ? -8.974 -11.921 10.115 1.00 91.38 482 ILE A O 1
ATOM 3925 N N . GLY A 1 483 ? -10.584 -11.503 11.647 1.00 87.75 483 GLY A N 1
ATOM 3926 C CA . GLY A 1 483 ? -10.374 -12.710 12.459 1.00 87.75 483 GLY A CA 1
ATOM 3927 C C . GLY A 1 483 ? -10.239 -13.983 11.618 1.00 87.75 483 GLY A C 1
ATOM 3928 O O . GLY A 1 483 ? -9.248 -14.703 11.719 1.00 87.75 483 GLY A O 1
ATOM 3929 N N . LYS A 1 484 ? -11.146 -14.190 10.651 1.00 83.25 484 LYS A N 1
ATOM 3930 C CA . LYS A 1 484 ? -11.133 -15.377 9.773 1.00 83.25 484 LYS A CA 1
ATOM 3931 C C . LYS A 1 484 ? -9.862 -15.582 8.929 1.00 83.25 484 LYS A C 1
ATOM 3933 O O . LYS A 1 484 ? -9.704 -16.658 8.351 1.00 83.25 484 LYS A O 1
ATOM 3938 N N . TYR A 1 485 ? -9.002 -14.570 8.780 1.00 77.25 485 TYR A N 1
ATOM 3939 C CA . TYR A 1 485 ? -7.772 -14.650 7.976 1.00 77.25 485 TYR A CA 1
ATOM 3940 C C . TYR A 1 485 ? -6.489 -14.699 8.805 1.00 77.25 485 TYR A C 1
ATOM 3942 O O . TYR A 1 485 ? -5.445 -15.077 8.269 1.00 77.25 485 TYR A O 1
ATOM 3950 N N . PHE A 1 486 ? -6.542 -14.274 10.067 1.00 71.38 486 PHE A N 1
ATOM 3951 C CA . PHE A 1 486 ? -5.346 -14.080 10.888 1.00 71.38 486 PHE A CA 1
ATOM 3952 C C . PHE A 1 486 ? -5.022 -15.328 11.722 1.00 71.38 486 PHE A C 1
ATOM 3954 O O . PHE A 1 486 ? -3.862 -15.511 12.099 1.00 71.38 486 PHE A O 1
ATOM 3961 N N . ASP A 1 487 ? -5.984 -16.249 11.849 1.00 65.75 487 ASP A N 1
ATOM 3962 C CA . ASP A 1 487 ? -5.849 -17.480 12.626 1.00 65.75 487 ASP A CA 1
ATOM 3963 C C . ASP A 1 487 ? -5.630 -18.746 11.773 1.00 65.75 487 ASP A C 1
ATOM 3965 O O . ASP A 1 487 ? -6.173 -18.929 10.675 1.00 65.75 487 ASP A O 1
ATOM 3969 N N . GLY A 1 488 ? -4.834 -19.666 12.328 1.00 66.81 488 GLY A N 1
ATOM 3970 C CA . GLY A 1 488 ? -4.767 -21.072 11.924 1.00 66.81 488 GLY A CA 1
ATOM 3971 C C . GLY A 1 488 ? -4.260 -21.369 10.504 1.00 66.81 488 GLY A C 1
ATOM 3972 O O . GLY A 1 488 ? -3.367 -20.717 9.955 1.00 66.81 488 GLY A O 1
ATOM 3973 N N . TRP A 1 489 ? -4.820 -22.428 9.911 1.00 67.00 489 TRP A N 1
ATOM 3974 C CA . TRP A 1 489 ? -4.379 -23.013 8.637 1.00 67.00 489 TRP A CA 1
ATOM 3975 C C . TRP A 1 489 ? -4.596 -22.096 7.423 1.00 67.00 489 TRP A C 1
ATOM 3977 O O . TRP A 1 489 ? -3.812 -22.136 6.475 1.00 67.00 489 TRP A O 1
ATOM 3987 N N . ARG A 1 490 ? -5.606 -21.213 7.452 1.00 68.12 490 ARG A N 1
ATOM 3988 C CA . ARG A 1 490 ? -5.934 -20.314 6.326 1.00 68.12 490 ARG A CA 1
ATOM 3989 C C . ARG A 1 490 ? -4.810 -19.323 6.026 1.00 68.12 490 ARG A C 1
ATOM 3991 O O . ARG A 1 490 ? -4.482 -19.115 4.856 1.00 68.12 490 ARG A O 1
ATOM 3998 N N . ARG A 1 491 ? -4.167 -18.775 7.065 1.00 69.25 491 ARG A N 1
ATOM 3999 C CA . ARG A 1 491 ? -2.974 -17.925 6.925 1.00 69.25 491 ARG A CA 1
ATOM 4000 C C . ARG A 1 491 ? -1.847 -18.680 6.218 1.00 69.25 491 ARG A C 1
ATOM 4002 O O . ARG A 1 491 ? -1.296 -18.175 5.240 1.00 69.25 491 ARG A O 1
ATOM 4009 N N . LYS A 1 492 ? -1.539 -19.902 6.673 1.00 71.50 492 LYS A N 1
ATOM 4010 C CA . LYS A 1 492 ? -0.493 -20.752 6.078 1.00 71.50 492 LYS A CA 1
ATOM 4011 C C . LYS A 1 492 ? -0.823 -21.089 4.620 1.00 71.50 492 LYS A C 1
ATOM 4013 O O . LYS A 1 492 ? 0.000 -20.822 3.752 1.00 71.50 492 LYS A O 1
ATOM 4018 N N . LYS A 1 493 ? -2.050 -21.544 4.331 1.00 74.75 493 LYS A N 1
ATOM 4019 C CA . LYS A 1 493 ? -2.536 -21.836 2.968 1.00 74.75 493 LYS A CA 1
ATOM 4020 C C . LYS A 1 493 ? -2.373 -20.632 2.035 1.00 74.75 493 LYS A C 1
ATOM 4022 O O . LYS A 1 493 ? -1.837 -20.777 0.939 1.00 74.75 493 LYS A O 1
ATOM 4027 N N . SER A 1 494 ? -2.791 -19.439 2.467 1.00 72.56 494 SER A N 1
ATOM 4028 C CA . SER A 1 494 ? -2.696 -18.218 1.655 1.00 72.56 494 SER A CA 1
ATOM 4029 C C . SER A 1 494 ? -1.248 -17.834 1.340 1.00 72.56 494 SER A C 1
ATOM 4031 O O . SER A 1 494 ? -0.940 -17.471 0.201 1.00 72.56 494 SER A O 1
ATOM 4033 N N . LEU A 1 495 ? -0.354 -17.911 2.331 1.00 75.69 495 LEU A N 1
ATOM 4034 C CA . LEU A 1 495 ? 1.063 -17.585 2.152 1.00 75.69 495 LEU A CA 1
ATOM 4035 C C . LEU A 1 495 ? 1.768 -18.613 1.265 1.00 75.69 495 LEU A C 1
ATOM 4037 O O . LEU A 1 495 ? 2.444 -18.217 0.319 1.00 75.69 495 LEU A O 1
ATOM 4041 N N . THR A 1 496 ? 1.552 -19.911 1.498 1.00 77.81 496 THR A N 1
ATOM 4042 C CA . THR A 1 496 ? 2.130 -20.983 0.674 1.00 77.81 496 THR A CA 1
ATOM 4043 C C . THR A 1 496 ? 1.659 -20.881 -0.775 1.00 77.81 496 THR A C 1
ATOM 4045 O O . THR A 1 496 ? 2.490 -20.872 -1.676 1.00 77.81 496 THR A O 1
ATOM 4048 N N . LYS A 1 497 ? 0.353 -20.689 -1.020 1.00 83.38 497 LYS A N 1
ATOM 4049 C CA . LYS A 1 497 ? -0.191 -20.504 -2.379 1.00 83.38 497 LYS A CA 1
ATOM 4050 C C . LYS A 1 497 ? 0.435 -19.300 -3.086 1.00 83.38 497 LYS A C 1
ATOM 4052 O O . LYS A 1 497 ? 0.798 -19.389 -4.256 1.00 83.38 497 LYS A O 1
ATOM 4057 N N . THR A 1 498 ? 0.586 -18.187 -2.369 1.00 84.94 498 THR A N 1
ATOM 4058 C CA . THR A 1 498 ? 1.229 -16.973 -2.893 1.00 84.94 498 THR A CA 1
ATOM 4059 C C . THR A 1 498 ? 2.693 -17.231 -3.238 1.00 84.94 498 THR A C 1
ATOM 4061 O O . THR A 1 498 ? 3.133 -16.866 -4.324 1.00 84.94 498 THR A O 1
ATOM 4064 N N . TRP A 1 499 ? 3.431 -17.898 -2.347 1.00 84.50 499 TRP A N 1
ATOM 4065 C CA . TRP A 1 499 ? 4.841 -18.224 -2.541 1.00 84.50 499 TRP A CA 1
ATOM 4066 C C . TRP A 1 499 ? 5.061 -19.163 -3.734 1.00 84.50 499 TRP A C 1
ATOM 4068 O O . TRP A 1 499 ? 5.866 -18.860 -4.611 1.00 84.50 499 TRP A O 1
ATOM 4078 N N . CYS A 1 500 ? 4.295 -20.254 -3.829 1.00 83.38 500 CYS A N 1
ATOM 4079 C CA . CYS A 1 500 ? 4.347 -21.169 -4.971 1.00 83.38 500 CYS A CA 1
ATOM 4080 C C . CYS A 1 500 ? 4.044 -20.439 -6.286 1.00 83.38 500 CYS A C 1
ATOM 4082 O O . CYS A 1 500 ? 4.750 -20.636 -7.271 1.00 83.38 500 CYS A O 1
ATOM 4084 N N . TYR A 1 501 ? 3.044 -19.551 -6.291 1.00 88.62 501 TYR A N 1
ATOM 4085 C CA . TYR A 1 501 ? 2.684 -18.768 -7.472 1.00 88.62 501 TYR A CA 1
ATOM 4086 C C . TYR A 1 501 ? 3.835 -17.878 -7.956 1.00 88.62 501 TYR A C 1
ATOM 4088 O O . TYR A 1 501 ? 4.204 -17.938 -9.129 1.00 88.62 501 TYR A O 1
ATOM 4096 N N . ILE A 1 502 ? 4.424 -17.069 -7.067 1.00 86.69 502 ILE A N 1
ATOM 4097 C CA . ILE A 1 502 ? 5.525 -16.172 -7.452 1.00 86.69 502 ILE A CA 1
ATOM 4098 C C . ILE A 1 502 ? 6.775 -16.959 -7.856 1.00 86.69 502 ILE A C 1
ATOM 4100 O O . ILE A 1 502 ? 7.466 -16.564 -8.795 1.00 86.69 502 ILE A O 1
ATOM 4104 N N . HIS A 1 503 ? 7.036 -18.094 -7.201 1.00 80.81 503 HIS A N 1
ATOM 4105 C CA . HIS A 1 503 ? 8.192 -18.929 -7.493 1.00 80.81 503 HIS A CA 1
ATOM 4106 C C . HIS A 1 503 ? 8.070 -19.590 -8.866 1.00 80.81 503 HIS A C 1
ATOM 4108 O O . HIS A 1 503 ? 8.967 -19.445 -9.693 1.00 80.81 503 HIS A O 1
ATOM 4114 N N . MET A 1 504 ? 6.923 -20.209 -9.159 1.00 83.50 504 MET A N 1
ATOM 4115 C CA . MET A 1 504 ? 6.645 -20.815 -10.464 1.00 83.50 504 MET A CA 1
ATOM 4116 C C . MET A 1 504 ? 6.716 -19.793 -11.599 1.00 83.50 504 MET A C 1
ATOM 4118 O O . MET A 1 504 ? 7.359 -20.040 -12.616 1.00 83.50 504 MET A O 1
ATOM 4122 N N . ARG A 1 505 ? 6.109 -18.613 -11.428 1.00 86.81 505 ARG A N 1
ATOM 4123 C CA . ARG A 1 505 ? 6.180 -17.546 -12.438 1.00 86.81 505 ARG A CA 1
ATOM 4124 C C . ARG A 1 505 ? 7.602 -17.049 -12.664 1.00 86.81 505 ARG A C 1
ATOM 4126 O O . ARG A 1 505 ? 7.988 -16.828 -13.809 1.00 86.81 505 ARG A O 1
ATOM 4133 N N . SER A 1 506 ? 8.376 -16.917 -11.589 1.00 76.62 506 SER A N 1
ATOM 4134 C CA . SER A 1 506 ? 9.779 -16.515 -11.674 1.00 76.62 506 SER A CA 1
ATOM 4135 C C . SER A 1 506 ? 10.631 -17.556 -12.396 1.00 76.62 506 SER A C 1
ATOM 4137 O O . SER A 1 506 ? 11.442 -17.174 -13.230 1.00 76.62 506 SER A O 1
ATOM 4139 N N . LEU A 1 507 ? 10.427 -18.851 -12.127 1.00 71.94 507 LEU A N 1
ATOM 4140 C CA . LEU A 1 507 ? 11.132 -19.941 -12.813 1.00 71.94 507 LEU A CA 1
ATOM 4141 C C . LEU A 1 507 ? 10.803 -19.999 -14.309 1.00 71.94 507 LEU A C 1
ATOM 4143 O O . LEU A 1 507 ? 11.677 -20.279 -15.122 1.00 71.94 507 LEU A O 1
ATOM 4147 N N . LEU A 1 508 ? 9.552 -19.714 -14.674 1.00 75.62 508 LEU A N 1
ATOM 4148 C CA . LEU A 1 508 ? 9.081 -19.741 -16.060 1.00 75.62 508 LEU A CA 1
ATOM 4149 C C . LEU A 1 508 ? 9.306 -18.418 -16.814 1.00 75.62 508 LEU A C 1
ATOM 4151 O O . LEU A 1 508 ? 8.882 -18.314 -17.962 1.00 75.62 508 LEU A O 1
ATOM 4155 N N . ASN A 1 509 ? 9.913 -17.403 -16.183 1.00 73.62 509 ASN A N 1
ATOM 4156 C CA . ASN A 1 509 ? 10.024 -16.037 -16.715 1.00 73.62 509 ASN A CA 1
ATOM 4157 C C . ASN A 1 509 ? 8.681 -15.464 -17.223 1.00 73.62 509 ASN A C 1
ATOM 4159 O O . ASN A 1 509 ? 8.640 -14.715 -18.197 1.00 73.62 509 ASN A O 1
ATOM 4163 N N . LYS A 1 510 ? 7.568 -15.827 -16.570 1.00 75.88 510 LYS A N 1
ATOM 4164 C CA . LYS A 1 510 ? 6.218 -15.355 -16.910 1.00 75.88 510 LYS A CA 1
ATOM 4165 C C . LYS A 1 510 ? 5.841 -14.202 -15.987 1.00 75.88 510 LYS A C 1
ATOM 4167 O O . LYS A 1 510 ? 5.310 -14.456 -14.903 1.00 75.88 510 LYS A O 1
ATOM 4172 N N . TYR A 1 511 ? 6.097 -12.966 -16.403 1.00 78.69 511 TYR A N 1
ATOM 4173 C CA . TYR A 1 511 ? 5.835 -11.741 -15.630 1.00 78.69 511 TYR A CA 1
ATOM 4174 C C . TYR A 1 511 ? 4.561 -11.022 -16.060 1.00 78.69 511 TYR A C 1
ATOM 4176 O O . TYR A 1 511 ? 4.069 -11.314 -17.163 1.00 78.69 511 TYR A O 1
#

Organism: Chenopodium quinoa (NCBI:txid63459)

Nearest PDB structures (foldseek):
  5a5k-assembly3_O  TM=7.889E-01  e=1.012E-10  Arabidopsis thaliana
  7odm-assembly1_AAA-2  TM=7.808E-01  e=1.167E-09  Alopecurus myosuroides
  6tk8-assembly1_AAA-2  TM=7.720E-01  e=2.075E-09  Alopecurus myosuroides
  6zb6-assembly1_A  TM=7.494E-01  e=4.260E-09  Lolium rigidum
  1axd-assembly1_B  TM=7.130E-01  e=8.336E-09  Zea mays

InterPro domains:
  IPR004045 Glutathione S-transferase, N-terminal [PF13417] (247-320)
  IPR004045 Glutathione S-transferase, N-terminal [PS50404] (243-324)
  IPR010987 Glutathione S-transferase, C-terminal-like [PS50405] (361-495)
  IPR036249 Thioredoxin-like superfamily [SSF52833] (242-319)
  IPR036282 Glutathione S-transferase, C-terminal domain superfamily [SSF47616] (369-485)
  IPR044617 Tetrachlorohydroquinone dehalogenase [PTHR45374] (246-511)

Sequence (511 aa):
MVVWLMQRVEVSVLLVWWAVATGVWAVATGVCADLLREGVSVGVVMGDNIKLQFQYLGKDVTVVVEDIDKANLIDLIIEYWEKASRDNIETPEHPTFNYVFKMKHVSLLSDVDLMKMFSNLPEKKEIYIWVGTVGKDSKVVQDSRSLMSGKTPAEPISMDKSFVSQPKVIDMKSKLTPRKRKTGEPELVEAEVVSKEDFERHMIAVGKLPIDEYDLDQTAHAINQCIDDKWTDIIDSPNRETESDRLYHHPFSVDSQKVRLALEENQIDYTSYHINPITAKNMDASFFRMNPSGKLPVFQNGSHILYNTIEILQYIERIAAVSSVGDGIKLSSREVLEWMHKIQEWNPKYFTLSHVPEKHRLYVSKFIRRVIIARMSEFPDLASAYHLRLRNEYDTEEKLKDPEVIRRSEQHLVRLLDEIETQLSSTSHLAGEEFTMADVMLIPILARLVLLRLENEYINTRPNIAEYWKMVQQRPSYKRVIGKYFDGWRRKKSLTKTWCYIHMRSLLNKY